Protein AF-0000000070183082 (afdb_homodimer)

Secondary structure (DSSP, 8-state):
------B-TTS-B--TTTT-----EEEEEEEEEE--TTHHHHHHHHHHHTT--EEEEEEEE-SSTTEEEEEEEEEE-HHHHHHHHHHHHTSTTEEEEEEPPTT-EEEEEEEEEEETT-HHHHHHHHHHTT-EEEEE-SSEEEEEEEE-HHHHHHHHHHHTTS-EEEEEE---EEE-STT--TT--------/------B-TTS-B--TTTT-----EEEEEEEEEE--TTHHHHHHHHHHHTT--EEEEEEEE-SSTTEEEEEEEEEE-HHHHHHHHHHHHTSTTEEEEEEPPTT-EEEEEEEEEEETT-HHHHHHHHHHTT-EEEEE-SSEEEEEEEE-HHHHHHHHHHHTTS-EEEEEE---EEE-STT--TT--------

Sequence (382 aa):
MRPEGRRNSQGIRVDPEAEATHEPRMAVLSALVKHEPGVLSEVSSLFSRRQFNIESLTVGATTDDGTARMTIVIEEPEPGVQQAKKQLRKLIPVIEVEELESAAMRRELALIKVAGDKPDDVQAVAEMYGGDAVDASTNAVTVEITGSKQKIDAAIEAFEQFDVLEIVRTGAAALERGSKTMGATTMESDNMRPEGRRNSQGIRVDPEAEATHEPRMAVLSALVKHEPGVLSEVSSLFSRRQFNIESLTVGATTDDGTARMTIVIEEPEPGVQQAKKQLRKLIPVIEVEELESAAMRRELALIKVAGDKPDDVQAVAEMYGGDAVDASTNAVTVEITGSKQKIDAAIEAFEQFDVLEIVRTGAAALERGSKTMGATTMESDN

Foldseek 3Di:
DPPPQDQPPVRHRPNVVVPVVQFWDKWKKKWKFFPDPCVVVVLVVLCVVVVWAWPFKAWDDDPDNGIIMMITITIGGPVSVVVSLVSLVPDPGTDAMDIADPPWAKKKKKKWKFFQPPVVVLQVLQVVLPKGFDDDDNTITIIMHMGDPVSVVVSVVVCVVTHTDDMDMRGIDIDHPDPDHTPPPPPPPPD/DPPPQDQPPVRHRPNVVVPVVQFWDKWKKKWKFFPDPCVVVVLVVLCVVVVWAWPFKAWDDDPDNGIIMMITITIGGPVSVVVSLVSLVPDPGTDAMDIADPPWAKKKKKKWKFFQPPVVVLQVLQVVLPKGFDDDDNTITIIMHMGDPVSVVVSVVVCVVTHTDDMDMRGIDIDHPDPDDTPPPPPPPPD

InterPro domains:
  IPR002912 ACT domain [PS51671] (28-102)
  IPR004789 Acetolactate synthase, small subunit [PTHR30239] (20-181)
  IPR004789 Acetolactate synthase, small subunit [TIGR00119] (27-178)
  IPR019455 Acetolactate synthase, small subunit, C-terminal [PF10369] (107-178)
  IPR027271 Acetolactate synthase/Transcription factor NikR, C-terminal [G3DSA:3.30.70.1150] (106-183)
  IPR039557 AHAS, ACT domain [cd04878] (28-98)
  IPR045865 ACT-like domain [SSF55021] (28-99)
  IPR045865 ACT-like domain [SSF55021] (103-182)
  IPR054480 Acetolactate synthase small subunit-like, ACT domain [PF22629] (29-96)

Organism: NCBI:txid2841257

pLDDT: mean 87.96, std 19.31, range [24.77, 98.69]

Nearest PDB structures (foldseek):
  2f1f-assembly1_A  TM=9.459E-01  e=3.641E-14  Escherichia coli
  2pc6-assembly2_D  TM=9.158E-01  e=8.929E-15  Nitrosomonas europaea ATCC 19718
  6wo1-assembly1_B  TM=9.490E-01  e=6.389E-14  Saccharomyces cerevisiae
  6u9h-assembly1_F  TM=9.265E-01  e=1.575E-12  Arabidopsis thaliana
  6u9h-assembly1_G  TM=9.374E-01  e=5.129E-12  Arabidopsis thaliana

Solvent-accessible surface area (backbone atoms only — not comparable to full-atom values): 20442 Å² total; per-residue (Å²): 133,77,84,77,66,56,46,46,99,87,63,49,66,46,52,69,73,76,66,53,68,59,64,65,39,81,43,45,37,40,32,37,25,48,55,51,92,42,44,68,22,54,55,37,38,52,35,39,77,69,63,53,47,69,75,28,49,11,41,19,66,42,94,48,82,63,29,24,32,32,28,36,32,31,51,33,23,64,72,52,50,54,47,51,53,56,57,48,62,68,38,84,54,40,76,44,75,43,71,50,58,93,78,32,44,55,37,29,40,34,42,41,30,28,53,23,88,46,56,68,60,52,42,54,55,29,48,75,55,69,23,40,71,78,42,76,40,84,55,8,34,29,30,40,37,56,34,40,71,67,55,49,53,51,47,54,59,61,45,55,84,44,58,68,72,45,58,34,26,11,26,41,29,62,47,50,58,52,68,60,50,87,82,64,65,76,73,72,66,87,114,134,76,84,76,66,55,46,46,99,84,65,49,66,44,52,68,71,75,66,53,66,60,65,64,38,81,44,44,36,40,30,38,26,48,56,51,91,44,44,69,21,54,56,37,37,51,35,40,77,68,63,52,47,71,76,28,49,11,40,19,66,43,96,48,82,62,30,24,30,31,27,37,31,30,51,33,22,64,71,49,49,53,48,53,52,53,57,49,62,69,38,84,57,40,75,44,75,44,72,51,57,92,79,31,44,53,36,29,42,34,42,41,29,28,54,24,87,46,56,68,62,52,43,53,56,30,47,75,56,69,23,42,70,78,44,75,40,84,56,10,33,28,31,40,38,56,34,38,72,66,55,48,53,51,48,54,58,62,44,54,83,45,58,67,73,48,58,34,24,10,26,41,27,61,46,51,58,53,68,58,52,86,83,63,66,77,72,72,66,88,112

Structure (mmCIF, N/CA/C/O backbone):
data_AF-0000000070183082-model_v1
#
loop_
_entity.id
_entity.type
_entity.pdbx_description
1 polymer 'Acetolactate synthase small subunit'
#
loop_
_atom_site.group_PDB
_atom_site.id
_atom_site.type_symbol
_atom_site.label_atom_id
_atom_site.label_alt_id
_atom_site.label_comp_id
_atom_site.label_asym_id
_atom_site.label_entity_id
_atom_site.label_seq_id
_atom_site.pdbx_PDB_ins_code
_atom_site.Cartn_x
_atom_site.Cartn_y
_atom_site.Cartn_z
_atom_site.occupancy
_atom_site.B_iso_or_equiv
_atom_site.auth_seq_id
_atom_site.auth_comp_id
_atom_site.auth_asym_id
_atom_site.auth_atom_id
_atom_site.pdbx_PDB_model_num
ATOM 1 N N . MET A 1 1 ? -17.156 55.906 -4.137 1 32.03 1 MET A N 1
ATOM 2 C CA . MET A 1 1 ? -17.234 55.094 -5.344 1 32.03 1 MET A CA 1
ATOM 3 C C . MET A 1 1 ? -17.391 53.625 -4.992 1 32.03 1 MET A C 1
ATOM 5 O O . MET A 1 1 ? -16.578 53.062 -4.258 1 32.03 1 MET A O 1
ATOM 9 N N . ARG A 1 2 ? -18.547 53 -4.957 1 39.28 2 ARG A N 1
ATOM 10 C CA . ARG A 1 2 ? -18.938 51.656 -4.574 1 39.28 2 ARG A CA 1
ATOM 11 C C . ARG A 1 2 ? -18.219 50.594 -5.43 1 39.28 2 ARG A C 1
ATOM 13 O O . ARG A 1 2 ? -18.062 50.781 -6.637 1 39.28 2 ARG A O 1
ATOM 20 N N . PRO A 1 3 ? -17.344 49.75 -4.844 1 43.72 3 PRO A N 1
ATOM 21 C CA . PRO A 1 3 ? -16.609 48.812 -5.691 1 43.72 3 PRO A CA 1
ATOM 22 C C . PRO A 1 3 ? -17.484 48.156 -6.746 1 43.72 3 PRO A C 1
ATOM 24 O O . PRO A 1 3 ? -18.656 47.844 -6.48 1 43.72 3 PRO A O 1
ATOM 27 N N . GLU A 1 4 ? -17.484 48.438 -8.047 1 42.12 4 GLU A N 1
ATOM 28 C CA . GLU A 1 4 ? -18.203 47.969 -9.219 1 42.12 4 GLU A CA 1
ATOM 29 C C . GLU A 1 4 ? -18.172 46.438 -9.305 1 42.12 4 GLU A C 1
ATOM 31 O O . GLU A 1 4 ? -17.094 45.844 -9.469 1 42.12 4 GLU A O 1
ATOM 36 N N . GLY A 1 5 ? -18.797 45.688 -8.461 1 44.12 5 GLY A N 1
ATOM 37 C CA . GLY A 1 5 ? -18.953 44.25 -8.664 1 44.12 5 GLY A CA 1
ATOM 38 C C . GLY A 1 5 ? -19.328 43.906 -10.094 1 44.12 5 GLY A C 1
ATOM 39 O O . GLY A 1 5 ? -20.094 44.625 -10.742 1 44.12 5 GLY A O 1
ATOM 40 N N . ARG A 1 6 ? -18.406 43.281 -10.859 1 50.03 6 ARG A N 1
ATOM 41 C CA . ARG A 1 6 ? -18.609 42.906 -12.258 1 50.03 6 ARG A CA 1
ATOM 42 C C . ARG A 1 6 ? -19.906 42.125 -12.438 1 50.03 6 ARG A C 1
ATOM 44 O O . ARG A 1 6 ? -20.188 41.219 -11.656 1 50.03 6 ARG A O 1
ATOM 51 N N . ARG A 1 7 ? -20.969 42.625 -12.883 1 49.56 7 ARG A N 1
ATOM 52 C CA . ARG A 1 7 ? -22.234 42 -13.25 1 49.56 7 ARG A CA 1
ATOM 53 C C . ARG A 1 7 ? -22.125 41.281 -14.586 1 49.56 7 ARG A C 1
ATOM 55 O O . ARG A 1 7 ? -21.391 41.719 -15.469 1 49.56 7 ARG A O 1
ATOM 62 N N . ASN A 1 8 ? -22.422 39.938 -14.719 1 49.84 8 ASN A N 1
ATOM 63 C CA . ASN A 1 8 ? -22.469 39.281 -16.016 1 49.84 8 ASN A CA 1
ATOM 64 C C . ASN A 1 8 ? -23.484 39.906 -16.953 1 49.84 8 ASN A C 1
ATOM 66 O O . ASN A 1 8 ? -24.141 40.906 -16.578 1 49.84 8 ASN A O 1
ATOM 70 N N . SER A 1 9 ? -23.562 39.438 -18.188 1 58.69 9 SER A N 1
ATOM 71 C CA . SER A 1 9 ? -24.406 40 -19.234 1 58.69 9 SER A CA 1
ATOM 72 C C . SER A 1 9 ? -25.844 40.125 -18.781 1 58.69 9 SER A C 1
ATOM 74 O O . SER A 1 9 ? -26.609 40.938 -19.328 1 58.69 9 SER A O 1
ATOM 76 N N . GLN A 1 10 ? -26.297 39.25 -17.844 1 55.03 10 GLN A N 1
ATOM 77 C CA . GLN A 1 10 ? -27.688 39.25 -17.406 1 55.03 10 GLN A CA 1
ATOM 78 C C . GLN A 1 10 ? -27.859 40.094 -16.141 1 55.03 10 GLN A C 1
ATOM 80 O O . GLN A 1 10 ? -28.938 40.156 -15.562 1 55.03 10 GLN A O 1
ATOM 85 N N . GLY A 1 11 ? -26.859 40.969 -15.664 1 52.72 11 GLY A N 1
ATOM 86 C CA . GLY A 1 11 ? -26.953 41.906 -14.555 1 52.72 11 GLY A CA 1
ATOM 87 C C . GLY A 1 11 ? -26.641 41.281 -13.211 1 52.72 11 GLY A C 1
ATOM 88 O O . GLY A 1 11 ? -26.906 41.875 -12.164 1 52.72 11 GLY A O 1
ATOM 89 N N . ILE A 1 12 ? -26.641 39.969 -13.18 1 51.91 12 ILE A N 1
ATOM 90 C CA . ILE A 1 12 ? -26.359 39.312 -11.914 1 51.91 12 ILE A CA 1
ATOM 91 C C . ILE A 1 12 ? -24.906 39.562 -11.516 1 51.91 12 ILE A C 1
ATOM 93 O O . ILE A 1 12 ? -24.016 39.562 -12.367 1 51.91 12 ILE A O 1
ATOM 97 N N . ARG A 1 13 ? -24.641 40.094 -10.352 1 49.59 13 ARG A N 1
ATOM 98 C CA . ARG A 1 13 ? -23.312 40.281 -9.781 1 49.59 13 ARG A CA 1
ATOM 99 C C . ARG A 1 13 ? -22.516 38.969 -9.859 1 49.59 13 ARG A C 1
ATOM 101 O O . ARG A 1 13 ? -22.969 37.938 -9.406 1 49.59 13 ARG A O 1
ATOM 108 N N . VAL A 1 14 ? -21.766 38.656 -10.922 1 43.88 14 VAL A N 1
ATOM 109 C CA . VAL A 1 14 ? -20.844 37.531 -10.891 1 43.88 14 VAL A CA 1
ATOM 110 C C . VAL A 1 14 ? -19.719 37.781 -9.906 1 43.88 14 VAL A C 1
ATOM 112 O O . VAL A 1 14 ? -18.984 38.781 -10.047 1 43.88 14 VAL A O 1
ATOM 115 N N . ASP A 1 15 ? -20.031 37.625 -8.734 1 41.88 15 ASP A N 1
ATOM 116 C CA . ASP A 1 15 ? -18.906 37.688 -7.805 1 41.88 15 ASP A CA 1
ATOM 117 C C . ASP A 1 15 ? -17.688 36.938 -8.344 1 41.88 15 ASP A C 1
ATOM 119 O O . ASP A 1 15 ? -17.766 35.719 -8.594 1 41.88 15 ASP A O 1
ATOM 123 N N . PRO A 1 16 ? -16.766 37.531 -8.945 1 44.22 16 PRO A N 1
ATOM 124 C CA . PRO A 1 16 ? -15.578 36.812 -9.406 1 44.22 16 PRO A CA 1
ATOM 125 C C . PRO A 1 16 ? -15.078 35.781 -8.398 1 44.22 16 PRO A C 1
ATOM 127 O O . PRO A 1 16 ? -14.383 34.844 -8.766 1 44.22 16 PRO A O 1
ATOM 130 N N . GLU A 1 17 ? -15.211 36.125 -7.152 1 44.81 17 GLU A N 1
ATOM 131 C CA . GLU A 1 17 ? -14.703 35.188 -6.145 1 44.81 17 GLU A CA 1
ATOM 132 C C . GLU A 1 17 ? -15.516 33.906 -6.137 1 44.81 17 GLU A C 1
ATOM 134 O O . GLU A 1 17 ? -15.07 32.875 -5.59 1 44.81 17 GLU A O 1
ATOM 139 N N . ALA A 1 18 ? -16.812 33.938 -6.305 1 45.22 18 ALA A N 1
ATOM 140 C CA . ALA A 1 18 ? -17.688 32.781 -6.312 1 45.22 18 ALA A CA 1
ATOM 141 C C . ALA A 1 18 ? -17.266 31.781 -7.383 1 45.22 18 ALA A C 1
ATOM 143 O O . ALA A 1 18 ? -17.453 30.578 -7.227 1 45.22 18 ALA A O 1
ATOM 144 N N . GLU A 1 19 ? -16.969 32.25 -8.586 1 44.53 19 GLU A N 1
ATOM 145 C CA . GLU A 1 19 ? -16.453 31.359 -9.609 1 44.53 19 GLU A CA 1
ATOM 146 C C . GLU A 1 19 ? -15.031 30.906 -9.273 1 44.53 19 GLU A C 1
ATOM 148 O O . GLU A 1 19 ? -14.258 30.547 -10.164 1 44.53 19 GLU A O 1
ATOM 153 N N . ALA A 1 20 ? -14.312 31.453 -8.32 1 44.91 20 ALA A N 1
ATOM 154 C CA . ALA A 1 20 ? -13 30.922 -7.961 1 44.91 20 ALA A CA 1
ATOM 155 C C . ALA A 1 20 ? -12.992 29.406 -7.984 1 44.91 20 ALA A C 1
ATOM 157 O O . ALA A 1 20 ? -13.539 28.766 -7.082 1 44.91 20 ALA A O 1
ATOM 158 N N . THR A 1 21 ? -13.359 28.75 -9.023 1 59.62 21 THR A N 1
ATOM 159 C CA . THR A 1 21 ? -13.227 27.328 -9.328 1 59.62 21 THR A CA 1
ATOM 160 C C . THR A 1 21 ? -12.07 26.703 -8.555 1 59.62 21 THR A C 1
ATOM 162 O O . THR A 1 21 ? -10.914 27.094 -8.75 1 59.62 21 THR A O 1
ATOM 165 N N . HIS A 1 22 ? -12.32 26.578 -7.277 1 78.19 22 HIS A N 1
ATOM 166 C CA . HIS A 1 22 ? -11.219 26.031 -6.488 1 78.19 22 HIS A CA 1
ATOM 167 C C . HIS A 1 22 ? -10.523 24.891 -7.219 1 78.19 22 HIS A C 1
ATOM 169 O O . HIS A 1 22 ? -11.156 23.891 -7.555 1 78.19 22 HIS A O 1
ATOM 175 N N . GLU A 1 23 ? -9.453 25.25 -7.855 1 91.06 23 GLU A N 1
ATOM 176 C CA . GLU A 1 23 ? -8.609 24.281 -8.555 1 91.06 23 GLU A CA 1
ATOM 177 C C . GLU A 1 23 ? -8.328 23.062 -7.68 1 91.06 23 GLU A C 1
ATOM 179 O O . GLU A 1 23 ? -8.086 23.203 -6.477 1 91.06 23 GLU A O 1
ATOM 184 N N . PRO A 1 24 ? -8.617 21.906 -8.188 1 95.06 24 PRO A N 1
ATOM 185 C CA . PRO A 1 24 ? -8.32 20.703 -7.422 1 95.06 24 PRO A CA 1
ATOM 186 C C . PRO A 1 24 ? -6.871 20.641 -6.945 1 95.06 24 PRO A C 1
ATOM 188 O O . PRO A 1 24 ? -5.977 21.172 -7.609 1 95.06 24 PRO A O 1
ATOM 191 N N . ARG A 1 25 ? -6.691 20.109 -5.789 1 96.12 25 ARG A N 1
ATOM 192 C CA . ARG A 1 25 ? -5.367 19.828 -5.25 1 96.12 25 ARG A CA 1
ATOM 193 C C . ARG A 1 25 ? -5.297 18.422 -4.66 1 96.12 25 ARG A C 1
ATOM 195 O O . ARG A 1 25 ? -6.316 17.859 -4.27 1 96.12 25 ARG A O 1
ATOM 202 N N . MET A 1 26 ? -4.109 17.984 -4.562 1 96.38 26 MET A N 1
ATOM 203 C CA . MET A 1 26 ? -3.883 16.703 -3.898 1 96.38 26 MET A CA 1
ATOM 204 C C . MET A 1 26 ? -3.859 16.875 -2.383 1 96.38 26 MET A C 1
ATOM 206 O O . MET A 1 26 ? -3.137 17.719 -1.86 1 96.38 26 MET A O 1
ATOM 210 N N . ALA A 1 27 ? -4.711 16.156 -1.732 1 98.12 27 ALA A N 1
ATOM 211 C CA . ALA A 1 27 ? -4.742 16.156 -0.272 1 98.12 27 ALA A CA 1
ATOM 212 C C . ALA A 1 27 ? -4.512 14.758 0.29 1 98.12 27 ALA A C 1
ATOM 214 O O . ALA A 1 27 ? -4.992 13.773 -0.274 1 98.12 27 ALA A O 1
ATOM 215 N N . VAL A 1 28 ? -3.75 14.68 1.34 1 98.5 28 VAL A N 1
ATOM 216 C CA . VAL A 1 28 ? -3.492 13.414 2.025 1 98.5 28 VAL A CA 1
ATOM 217 C C . VAL A 1 28 ? -4.215 13.398 3.369 1 98.5 28 VAL A C 1
ATOM 219 O O . VAL A 1 28 ? -3.908 14.195 4.258 1 98.5 28 VAL A O 1
ATOM 222 N N . LEU A 1 29 ? -5.18 12.516 3.475 1 98.69 29 LEU A N 1
ATOM 223 C CA . LEU A 1 29 ? -5.891 12.312 4.73 1 98.69 29 LEU A CA 1
ATOM 224 C C . LEU A 1 29 ? -5.387 11.062 5.445 1 98.69 29 LEU A C 1
ATOM 226 O O . LEU A 1 29 ? -5.289 9.992 4.84 1 98.69 29 LEU A O 1
ATOM 230 N N . SER A 1 30 ? -4.984 11.211 6.676 1 98.5 30 SER A N 1
ATOM 231 C CA . SER A 1 30 ? -4.637 10.102 7.562 1 98.5 30 SER A CA 1
ATOM 232 C C . SER A 1 30 ? -5.758 9.82 8.555 1 98.5 30 SER A C 1
ATOM 234 O O . SER A 1 30 ? -6.164 10.703 9.312 1 98.5 30 SER A O 1
ATOM 236 N N . ALA A 1 31 ? -6.203 8.609 8.562 1 98.5 31 ALA A N 1
ATOM 237 C CA . ALA A 1 31 ? -7.312 8.258 9.445 1 98.5 31 ALA A CA 1
ATOM 238 C C . ALA A 1 31 ? -6.965 7.043 10.305 1 98.5 31 ALA A C 1
ATOM 240 O O . ALA A 1 31 ? -6.496 6.023 9.797 1 98.5 31 ALA A O 1
ATOM 241 N N . LEU A 1 32 ? -7.102 7.211 11.578 1 98.12 32 LEU A N 1
ATOM 242 C CA . LEU A 1 32 ? -7.094 6.082 12.508 1 98.12 32 LEU A CA 1
ATOM 243 C C . LEU A 1 32 ? -8.484 5.477 12.633 1 98.12 32 LEU A C 1
ATOM 245 O O . LEU A 1 32 ? -9.445 6.18 12.945 1 98.12 32 LEU A O 1
ATOM 249 N N . VAL A 1 33 ? -8.555 4.18 12.375 1 98.19 33 VAL A N 1
ATOM 250 C CA . VAL A 1 33 ? -9.859 3.535 12.344 1 98.19 33 VAL A CA 1
ATOM 251 C C . VAL A 1 33 ? -9.828 2.258 13.18 1 98.19 33 VAL A C 1
ATOM 253 O O . VAL A 1 33 ? -8.758 1.746 13.5 1 98.19 33 VAL A O 1
ATOM 256 N N . LYS A 1 34 ? -10.969 1.78 13.586 1 97.69 34 LYS A N 1
ATOM 257 C CA . LYS A 1 34 ? -11.047 0.449 14.18 1 97.69 34 LYS A CA 1
ATOM 258 C C . LYS A 1 34 ? -10.609 -0.623 13.188 1 97.69 34 LYS A C 1
ATOM 260 O O . LYS A 1 34 ? -10.945 -0.55 12 1 97.69 34 LYS A O 1
ATOM 265 N N . HIS A 1 35 ? -9.836 -1.595 13.727 1 94.69 35 HIS A N 1
ATOM 266 C CA . HIS A 1 35 ? -9.367 -2.684 12.875 1 94.69 35 HIS A CA 1
ATOM 267 C C . HIS A 1 35 ? -10.352 -3.844 12.867 1 94.69 35 HIS A C 1
ATOM 269 O O . HIS A 1 35 ? -10.102 -4.879 13.492 1 94.69 35 HIS A O 1
ATOM 275 N N . GLU A 1 36 ? -11.398 -3.701 12.109 1 93.19 36 GLU A N 1
ATOM 276 C CA . GLU A 1 36 ? -12.492 -4.66 12.055 1 93.19 36 GLU A CA 1
ATOM 277 C C . GLU A 1 36 ? -12.938 -4.902 10.609 1 93.19 36 GLU A C 1
ATOM 279 O O . GLU A 1 36 ? -12.766 -4.039 9.75 1 93.19 36 GLU A O 1
ATOM 284 N N . PRO A 1 37 ? -13.508 -6.125 10.445 1 90.69 37 PRO A N 1
ATOM 285 C CA . PRO A 1 37 ? -14.031 -6.402 9.109 1 90.69 37 PRO A CA 1
ATOM 286 C C . PRO A 1 37 ? -15.055 -5.363 8.648 1 90.69 37 PRO A C 1
ATOM 288 O O . PRO A 1 37 ? -15.867 -4.902 9.445 1 90.69 37 PRO A O 1
ATOM 291 N N . GLY A 1 38 ? -14.922 -4.934 7.473 1 94.38 38 GLY A N 1
ATOM 292 C CA . GLY A 1 38 ? -15.938 -4.074 6.887 1 94.38 38 GLY A CA 1
ATOM 293 C C . GLY A 1 38 ? -15.57 -2.604 6.926 1 94.38 38 GLY A C 1
ATOM 294 O O . GLY A 1 38 ? -16.172 -1.787 6.23 1 94.38 38 GLY A O 1
ATOM 295 N N . VAL A 1 39 ? -14.578 -2.242 7.691 1 96.81 39 VAL A N 1
ATOM 296 C CA . VAL A 1 39 ? -14.242 -0.834 7.867 1 96.81 39 VAL A CA 1
ATOM 297 C C . VAL A 1 39 ? -13.719 -0.261 6.551 1 96.81 39 VAL A C 1
ATOM 299 O O . VAL A 1 39 ? -14.086 0.85 6.16 1 96.81 39 VAL A O 1
ATOM 302 N N . LEU A 1 40 ? -12.891 -0.995 5.863 1 96.5 40 LEU A N 1
ATOM 303 C CA . LEU A 1 40 ? -12.43 -0.541 4.555 1 96.5 40 LEU A CA 1
ATOM 304 C C . LEU A 1 40 ? -13.609 -0.275 3.627 1 96.5 40 LEU A C 1
ATOM 306 O O . LEU A 1 40 ? -13.641 0.742 2.93 1 96.5 40 LEU A O 1
ATOM 310 N N . SER A 1 41 ? -14.539 -1.124 3.627 1 96.75 41 SER A N 1
ATOM 311 C CA . SER A 1 41 ? -15.727 -0.971 2.791 1 96.75 41 SER A CA 1
ATOM 312 C C . SER A 1 41 ? -16.516 0.276 3.174 1 96.75 41 SER A C 1
ATOM 314 O O . SER A 1 41 ? -16.984 1.012 2.303 1 96.75 41 SER A O 1
ATOM 316 N N . GLU A 1 42 ? -16.625 0.458 4.414 1 97.56 42 GLU A N 1
ATOM 317 C CA . GLU A 1 42 ? -17.375 1.618 4.891 1 97.56 42 GLU A CA 1
ATOM 318 C C . GLU A 1 42 ? -16.703 2.92 4.457 1 97.56 42 GLU A C 1
ATOM 320 O O . GLU A 1 42 ? -17.375 3.824 3.947 1 97.56 42 GLU A O 1
ATOM 325 N N . VAL A 1 43 ? -15.43 3.002 4.566 1 97.88 43 VAL A N 1
ATOM 326 C CA . VAL A 1 43 ? -14.688 4.211 4.219 1 97.88 43 VAL A CA 1
ATOM 327 C C . VAL A 1 43 ? -14.695 4.41 2.705 1 97.88 43 VAL A C 1
ATOM 329 O O . VAL A 1 43 ? -15 5.5 2.217 1 97.88 43 VAL A O 1
ATOM 332 N N . SER A 1 44 ? -14.43 3.354 1.949 1 96.94 44 SER A N 1
ATOM 333 C CA . SER A 1 44 ? -14.383 3.469 0.495 1 96.94 44 SER A CA 1
ATOM 334 C C . SER A 1 44 ? -15.766 3.805 -0.071 1 96.94 44 SER A C 1
ATOM 336 O O . SER A 1 44 ? -15.867 4.523 -1.067 1 96.94 44 SER A O 1
ATOM 338 N N . SER A 1 45 ? -16.781 3.279 0.539 1 97.25 45 SER A N 1
ATOM 339 C CA . SER A 1 45 ? -18.141 3.555 0.099 1 97.25 45 SER A CA 1
ATOM 340 C C . SER A 1 45 ? -18.484 5.027 0.274 1 97.25 45 SER A C 1
ATOM 342 O O . SER A 1 45 ? -19.172 5.617 -0.575 1 97.25 45 SER A O 1
ATOM 344 N N . LEU A 1 46 ? -18.062 5.566 1.38 1 98 46 LEU A N 1
ATOM 345 C CA . LEU A 1 46 ? -18.281 6.988 1.608 1 98 46 LEU A CA 1
ATOM 346 C C . LEU A 1 46 ? -17.719 7.816 0.462 1 98 46 LEU A C 1
ATOM 348 O O . LEU A 1 46 ? -18.406 8.68 -0.086 1 98 46 LEU A O 1
ATOM 352 N N . PHE A 1 47 ? -16.516 7.531 0.031 1 97.06 47 PHE A N 1
ATOM 353 C CA . PHE A 1 47 ? -15.828 8.305 -1 1 97.06 47 PHE A CA 1
ATOM 354 C C . PHE A 1 47 ? -16.469 8.086 -2.361 1 97.06 47 PHE A C 1
ATOM 356 O O . PHE A 1 47 ? -16.562 9.016 -3.168 1 97.06 47 PHE A O 1
ATOM 363 N N . SER A 1 48 ? -16.891 6.871 -2.555 1 96.06 48 SER A N 1
ATOM 364 C CA . SER A 1 48 ? -17.562 6.578 -3.814 1 96.06 48 SER A CA 1
ATOM 365 C C . SER A 1 48 ? -18.922 7.273 -3.893 1 96.06 48 SER A C 1
ATOM 367 O O . SER A 1 48 ? -19.25 7.898 -4.906 1 96.06 48 SER A O 1
ATOM 369 N N . ARG A 1 49 ? -19.719 7.23 -2.861 1 95.56 49 ARG A N 1
ATOM 370 C CA . ARG A 1 49 ? -21.062 7.816 -2.816 1 95.56 49 ARG A CA 1
ATOM 371 C C . ARG A 1 49 ? -21 9.328 -2.992 1 95.56 49 ARG A C 1
ATOM 373 O O . ARG A 1 49 ? -21.844 9.914 -3.68 1 95.56 49 ARG A O 1
ATOM 380 N N . ARG A 1 50 ? -19.969 9.938 -2.451 1 95.12 50 ARG A N 1
ATOM 381 C CA . ARG A 1 50 ? -19.844 11.391 -2.488 1 95.12 50 ARG A CA 1
ATOM 382 C C . ARG A 1 50 ? -19.016 11.844 -3.678 1 95.12 50 ARG A C 1
ATOM 384 O O . ARG A 1 50 ? -18.797 13.039 -3.869 1 95.12 50 ARG A O 1
ATOM 391 N N . GLN A 1 51 ? -18.516 10.891 -4.422 1 95.06 51 GLN A N 1
ATOM 392 C CA . GLN A 1 51 ? -17.781 11.117 -5.656 1 95.06 51 GLN A CA 1
ATOM 393 C C . GLN A 1 51 ? -16.5 11.906 -5.398 1 95.06 51 GLN A C 1
ATOM 395 O O . GLN A 1 51 ? -16.172 12.828 -6.145 1 95.06 51 GLN A O 1
ATOM 400 N N . PHE A 1 52 ? -15.883 11.656 -4.188 1 95.56 52 PHE A N 1
ATOM 401 C CA . PHE A 1 52 ? -14.531 12.164 -3.988 1 95.56 52 PHE A CA 1
ATOM 402 C C . PHE A 1 52 ? -13.531 11.406 -4.852 1 95.56 52 PHE A C 1
ATOM 404 O O . PHE A 1 52 ? -13.586 10.18 -4.945 1 95.56 52 PHE A O 1
ATOM 411 N N . ASN A 1 53 ? -12.664 12.078 -5.441 1 93.06 53 ASN A N 1
ATOM 412 C CA . ASN A 1 53 ? -11.695 11.445 -6.328 1 93.06 53 ASN A CA 1
ATOM 413 C C . ASN A 1 53 ? -10.516 10.875 -5.547 1 93.06 53 ASN A C 1
ATOM 415 O O . ASN A 1 53 ? -9.594 11.602 -5.176 1 93.06 53 ASN A O 1
ATOM 419 N N . ILE A 1 54 ? -10.516 9.602 -5.398 1 94.62 54 ILE A N 1
ATOM 420 C CA . ILE A 1 54 ? -9.438 8.93 -4.684 1 94.62 54 ILE A CA 1
ATOM 421 C C . ILE A 1 54 ? -8.281 8.648 -5.641 1 94.62 54 ILE A C 1
ATOM 423 O O . ILE A 1 54 ? -8.484 8.055 -6.703 1 94.62 54 ILE A O 1
ATOM 427 N N . GLU A 1 55 ? -7.176 9.102 -5.309 1 92 55 GLU A N 1
ATOM 428 C CA . GLU A 1 55 ? -5.961 8.758 -6.039 1 92 55 GLU A CA 1
ATOM 429 C C . GLU A 1 55 ? -5.348 7.461 -5.512 1 92 55 GLU A C 1
ATOM 431 O O . GLU A 1 55 ? -4.816 6.66 -6.285 1 92 55 GLU A O 1
ATOM 436 N N . SER A 1 56 ? -5.395 7.301 -4.207 1 94.38 56 SER A N 1
ATOM 437 C CA . SER A 1 56 ? -4.883 6.094 -3.57 1 94.38 56 SER A CA 1
ATOM 438 C C . SER A 1 56 ? -5.445 5.926 -2.162 1 94.38 56 SER A C 1
ATOM 440 O O . SER A 1 56 ? -5.824 6.91 -1.521 1 94.38 56 SER A O 1
ATOM 442 N N . LEU A 1 57 ? -5.555 4.695 -1.732 1 96.06 57 LEU A N 1
ATOM 443 C CA . LEU A 1 57 ? -5.988 4.367 -0.378 1 96.06 57 LEU A CA 1
ATOM 444 C C . LEU A 1 57 ? -5.266 3.127 0.137 1 96.06 57 LEU A C 1
ATOM 446 O O . LEU A 1 57 ? -5.262 2.086 -0.526 1 96.06 57 LEU A O 1
ATOM 450 N N . THR A 1 58 ? -4.59 3.273 1.203 1 97.25 58 THR A N 1
ATOM 451 C CA . THR A 1 58 ? -3.932 2.158 1.875 1 97.25 58 THR A CA 1
ATOM 452 C C . THR A 1 58 ? -4.43 2.025 3.312 1 97.25 58 THR A C 1
ATOM 454 O O . THR A 1 58 ? -4.875 3.004 3.914 1 97.25 58 THR A O 1
ATOM 457 N N . VAL A 1 59 ? -4.363 0.865 3.826 1 96.75 59 VAL A N 1
ATOM 458 C CA . VAL A 1 59 ? -4.746 0.581 5.207 1 96.75 59 VAL A CA 1
ATOM 459 C C . VAL A 1 59 ? -3.807 -0.469 5.797 1 96.75 59 VAL A C 1
ATOM 461 O O . VAL A 1 59 ? -3.477 -1.457 5.133 1 96.75 59 VAL A O 1
ATOM 464 N N . GLY A 1 60 ? -3.32 -0.219 6.914 1 95.56 60 GLY A N 1
ATOM 465 C CA . GLY A 1 60 ? -2.438 -1.157 7.59 1 95.56 60 GLY A CA 1
ATOM 466 C C . GLY A 1 60 ? -2.588 -1.136 9.102 1 95.56 60 GLY A C 1
ATOM 467 O O . GLY A 1 60 ? -3.01 -0.129 9.672 1 95.56 60 GLY A O 1
ATOM 468 N N . ALA A 1 61 ? -2.145 -2.197 9.688 1 94.06 61 ALA A N 1
ATOM 469 C CA . ALA A 1 61 ? -2.217 -2.334 11.141 1 94.06 61 ALA A CA 1
ATOM 470 C C . ALA A 1 61 ? -1.289 -1.341 11.828 1 94.06 61 ALA A C 1
ATOM 472 O O . ALA A 1 61 ? -0.29 -0.908 11.25 1 94.06 61 ALA A O 1
ATOM 473 N N . THR A 1 62 ? -1.66 -0.948 13.023 1 93.5 62 THR A N 1
ATOM 474 C CA . THR A 1 62 ? -0.796 -0.154 13.891 1 93.5 62 THR A CA 1
ATOM 475 C C . THR A 1 62 ? -0.202 -1.018 15 1 93.5 62 THR A C 1
ATOM 477 O O . THR A 1 62 ? -0.224 -2.246 14.914 1 93.5 62 THR A O 1
ATOM 480 N N . THR A 1 63 ? 0.413 -0.383 15.984 1 89.31 63 THR A N 1
ATOM 481 C CA . THR A 1 63 ? 0.942 -1.121 17.125 1 89.31 63 THR A CA 1
ATOM 482 C C . THR A 1 63 ? -0.187 -1.581 18.047 1 89.31 63 THR A C 1
ATOM 484 O O . THR A 1 63 ? 0.004 -2.475 18.875 1 89.31 63 THR A O 1
ATOM 487 N N . ASP A 1 64 ? -1.303 -0.901 17.906 1 91.12 64 ASP A N 1
ATOM 488 C CA . ASP A 1 64 ? -2.51 -1.284 18.625 1 91.12 64 ASP A CA 1
ATOM 489 C C . ASP A 1 64 ? -3.377 -2.225 17.797 1 91.12 64 ASP A C 1
ATOM 491 O O . ASP A 1 64 ? -3.893 -1.835 16.75 1 91.12 64 ASP A O 1
ATOM 495 N N . ASP A 1 65 ? -3.621 -3.463 18.25 1 89.81 65 ASP A N 1
ATOM 496 C CA . ASP A 1 65 ? -4.328 -4.5 17.5 1 89.81 65 ASP A CA 1
ATOM 497 C C . ASP A 1 65 ? -5.758 -4.074 17.188 1 89.81 65 ASP A C 1
ATOM 499 O O . ASP A 1 65 ? -6.367 -4.574 16.25 1 89.81 65 ASP A O 1
ATOM 503 N N . GLY A 1 66 ? -6.258 -3.195 17.859 1 94.12 66 GLY A N 1
ATOM 504 C CA . GLY A 1 66 ? -7.641 -2.785 17.656 1 94.12 66 GLY A CA 1
ATOM 505 C C . GLY A 1 66 ? -7.785 -1.626 16.688 1 94.12 66 GLY A C 1
ATOM 506 O O . GLY A 1 66 ? -8.898 -1.177 16.406 1 94.12 66 GLY A O 1
ATOM 507 N N . THR A 1 67 ? -6.609 -1.186 16.109 1 96.44 67 THR A N 1
ATOM 508 C CA . THR A 1 67 ? -6.695 -0.015 15.242 1 96.44 67 THR A CA 1
ATOM 509 C C . THR A 1 67 ? -5.871 -0.224 13.977 1 96.44 67 THR A C 1
ATOM 511 O O . THR A 1 67 ? -4.965 -1.058 13.945 1 96.44 67 THR A O 1
ATOM 514 N N . ALA A 1 68 ? -6.305 0.385 12.93 1 96.5 68 ALA A N 1
ATOM 515 C CA . ALA A 1 68 ? -5.594 0.48 11.656 1 96.5 68 ALA A CA 1
ATOM 516 C C . ALA A 1 68 ? -5.457 1.934 11.211 1 96.5 68 ALA A C 1
ATOM 518 O O . ALA A 1 68 ? -6.188 2.807 11.688 1 96.5 68 ALA A O 1
ATOM 519 N N . ARG A 1 69 ? -4.488 2.156 10.469 1 97.5 69 ARG A N 1
ATOM 520 C CA . ARG A 1 69 ? -4.297 3.496 9.922 1 97.5 69 ARG A CA 1
ATOM 521 C C . ARG A 1 69 ? -4.477 3.498 8.406 1 97.5 69 ARG A C 1
ATOM 523 O O . ARG A 1 69 ? -3.957 2.623 7.715 1 97.5 69 ARG A O 1
ATOM 530 N N . MET A 1 70 ? -5.246 4.426 7.926 1 98.31 70 MET A N 1
ATOM 531 C CA . MET A 1 70 ? -5.48 4.582 6.492 1 98.31 70 MET A CA 1
ATOM 532 C C . MET A 1 70 ? -4.809 5.848 5.969 1 98.31 70 MET A C 1
ATOM 534 O O . MET A 1 70 ? -4.828 6.887 6.629 1 98.31 70 MET A O 1
ATOM 538 N N . THR A 1 71 ? -4.109 5.742 4.898 1 98.44 71 THR A N 1
ATOM 539 C CA . THR A 1 71 ? -3.67 6.883 4.102 1 98.44 71 THR A CA 1
ATOM 540 C C . THR A 1 71 ? -4.551 7.051 2.867 1 98.44 71 THR A C 1
ATOM 542 O O . THR A 1 71 ? -4.582 6.18 1.995 1 98.44 71 THR A O 1
ATOM 545 N N . ILE A 1 72 ? -5.262 8.141 2.816 1 98.25 72 ILE A N 1
ATOM 546 C CA . ILE A 1 72 ? -6.191 8.414 1.726 1 98.25 72 ILE A CA 1
ATOM 547 C C . ILE A 1 72 ? -5.734 9.648 0.954 1 98.25 72 ILE A C 1
ATOM 549 O O . ILE A 1 72 ? -5.738 10.758 1.489 1 98.25 72 ILE A O 1
ATOM 553 N N . VAL A 1 73 ? -5.363 9.461 -0.261 1 97.69 73 VAL A N 1
ATOM 554 C CA . VAL A 1 73 ? -4.957 10.562 -1.123 1 97.69 73 VAL A CA 1
ATOM 555 C C . VAL A 1 73 ? -6.098 10.922 -2.074 1 97.69 73 VAL A C 1
ATOM 557 O O . VAL A 1 73 ? -6.562 10.078 -2.842 1 97.69 73 VAL A O 1
ATOM 560 N N . ILE A 1 74 ? -6.516 12.141 -2.047 1 97.31 74 ILE A N 1
ATOM 561 C CA . ILE A 1 74 ? -7.617 12.57 -2.902 1 97.31 74 ILE A CA 1
ATOM 562 C C . ILE A 1 74 ? -7.207 13.812 -3.693 1 97.31 74 ILE A C 1
ATOM 564 O O . ILE A 1 74 ? -6.27 14.516 -3.312 1 97.31 74 ILE A O 1
ATOM 568 N N . GLU A 1 75 ? -7.816 13.961 -4.777 1 96.31 75 GLU A N 1
ATOM 569 C CA . GLU A 1 75 ? -7.707 15.188 -5.566 1 96.31 75 GLU A CA 1
ATOM 570 C C . GLU A 1 75 ? -9.023 15.953 -5.582 1 96.31 75 GLU A C 1
ATOM 572 O O . GLU A 1 75 ? -9.977 15.547 -6.25 1 96.31 75 GLU A O 1
ATOM 577 N N . GLU A 1 76 ? -9.086 17.031 -4.867 1 96.81 76 GLU A N 1
ATOM 578 C CA . GLU A 1 76 ? -10.305 17.797 -4.664 1 96.81 76 GLU A CA 1
ATOM 579 C C . GLU A 1 76 ? -9.992 19.281 -4.449 1 96.81 76 GLU A C 1
ATOM 581 O O . GLU A 1 76 ? -8.914 19.625 -3.951 1 96.81 76 GLU A O 1
ATOM 586 N N . PRO A 1 77 ? -10.969 20.109 -4.852 1 97.19 77 PRO A N 1
ATOM 587 C CA . PRO A 1 77 ? -10.828 21.484 -4.363 1 97.19 77 PRO A CA 1
ATOM 588 C C . PRO A 1 77 ? -10.906 21.578 -2.84 1 97.19 77 PRO A C 1
ATOM 590 O O . PRO A 1 77 ? -11.367 20.641 -2.182 1 97.19 77 PRO A O 1
ATOM 593 N N . GLU A 1 78 ? -10.445 22.672 -2.354 1 96.69 78 GLU A N 1
ATOM 594 C CA . GLU A 1 78 ? -10.336 22.844 -0.909 1 96.69 78 GLU A CA 1
ATOM 595 C C . GLU A 1 78 ? -11.656 22.531 -0.213 1 96.69 78 GLU A C 1
ATOM 597 O O . GLU A 1 78 ? -11.688 21.797 0.778 1 96.69 78 GLU A O 1
ATOM 602 N N . PRO A 1 79 ? -12.82 23.016 -0.664 1 97.12 79 PRO A N 1
ATOM 603 C CA . PRO A 1 79 ? -14.078 22.672 -0.001 1 97.12 79 PRO A CA 1
ATOM 604 C C . PRO A 1 79 ? -14.352 21.156 -0.003 1 97.12 79 PRO A C 1
ATOM 606 O O . PRO A 1 79 ? -14.914 20.641 0.958 1 97.12 79 PRO A O 1
ATOM 609 N N . GLY A 1 80 ? -13.938 20.531 -1.093 1 97.44 80 GLY A N 1
ATOM 610 C CA . GLY A 1 80 ? -14.094 19.094 -1.173 1 97.44 80 GLY A CA 1
ATOM 611 C C . GLY A 1 80 ? -13.242 18.344 -0.16 1 97.44 80 GLY A C 1
ATOM 612 O O . GLY A 1 80 ? -13.695 17.359 0.439 1 97.44 80 GLY A O 1
ATOM 613 N N . VAL A 1 81 ? -12.039 18.797 0.045 1 98.12 81 VAL A N 1
ATOM 614 C CA . VAL A 1 81 ? -11.141 18.203 1.018 1 98.12 81 VAL A CA 1
ATOM 615 C C . VAL A 1 81 ? -11.727 18.328 2.42 1 98.12 81 VAL A C 1
ATOM 617 O O . VAL A 1 81 ? -11.75 17.359 3.184 1 98.12 81 VAL A O 1
ATOM 620 N N . GLN A 1 82 ? -12.211 19.5 2.709 1 98.12 82 GLN A N 1
ATOM 621 C CA . GLN A 1 82 ? -12.805 19.734 4.02 1 98.12 82 GLN A CA 1
ATOM 622 C C . GLN A 1 82 ? -14.039 18.859 4.227 1 98.12 82 GLN A C 1
ATOM 624 O O . GLN A 1 82 ? -14.242 18.312 5.316 1 98.12 82 GLN A O 1
ATOM 629 N N . GLN A 1 83 ? -14.805 18.734 3.178 1 98.38 83 GLN A N 1
ATOM 630 C CA . GLN A 1 83 ? -15.992 17.906 3.256 1 98.38 83 GLN A CA 1
ATOM 631 C C . GLN A 1 83 ? -15.617 16.438 3.473 1 98.38 83 GLN A C 1
ATOM 633 O O . GLN A 1 83 ? -16.266 15.734 4.246 1 98.38 83 GLN A O 1
ATOM 638 N N . ALA A 1 84 ? -14.609 15.945 2.797 1 98.5 84 ALA A N 1
ATOM 639 C CA . ALA A 1 84 ? -14.148 14.57 2.949 1 98.5 84 ALA A CA 1
ATOM 640 C C . ALA A 1 84 ? -13.758 14.273 4.395 1 98.5 84 ALA A C 1
ATOM 642 O O . ALA A 1 84 ? -14.133 13.242 4.949 1 98.5 84 ALA A O 1
ATOM 643 N N . LYS A 1 85 ? -13.031 15.219 5.008 1 98.56 85 LYS A N 1
ATOM 644 C CA . LYS A 1 85 ? -12.625 15.078 6.402 1 98.56 85 LYS A CA 1
ATOM 645 C C . LYS A 1 85 ? -13.836 15.039 7.328 1 98.56 85 LYS A C 1
ATOM 647 O O . LYS A 1 85 ? -13.922 14.18 8.211 1 98.56 85 LYS A O 1
ATOM 652 N N . LYS A 1 86 ? -14.68 15.984 7.066 1 98.56 86 LYS A N 1
ATOM 653 C CA . LYS A 1 86 ? -15.875 16.078 7.895 1 98.56 86 LYS A CA 1
ATOM 654 C C . LYS A 1 86 ? -16.703 14.789 7.82 1 98.56 86 LYS A C 1
ATOM 656 O O . LYS A 1 86 ? -17.156 14.281 8.844 1 98.56 86 LYS A O 1
ATOM 661 N N . GLN A 1 87 ? -16.922 14.258 6.605 1 98.5 87 GLN A N 1
ATOM 662 C CA . GLN A 1 87 ? -17.719 13.047 6.41 1 98.5 87 GLN A CA 1
ATOM 663 C C . GLN A 1 87 ? -17.031 11.836 7.02 1 98.5 87 GLN A C 1
ATOM 665 O O . GLN A 1 87 ? -17.688 10.953 7.582 1 98.5 87 GLN A O 1
ATOM 670 N N . LEU A 1 88 ? -15.695 11.727 6.918 1 98.62 88 LEU A N 1
ATOM 671 C CA . LEU A 1 88 ? -14.938 10.641 7.531 1 98.62 88 LEU A CA 1
ATOM 672 C C . LEU A 1 88 ? -15.141 10.617 9.039 1 98.62 88 LEU A C 1
ATOM 674 O O . LEU A 1 88 ? -15.32 9.555 9.633 1 98.62 88 LEU A O 1
ATOM 678 N N . ARG A 1 89 ? -15.125 11.828 9.633 1 98.31 89 ARG A N 1
ATOM 679 C CA . ARG A 1 89 ? -15.227 11.953 11.078 1 98.31 89 ARG A CA 1
ATOM 680 C C . ARG A 1 89 ? -16.578 11.461 11.578 1 98.31 89 ARG A C 1
ATOM 682 O O . ARG A 1 89 ? -16.734 11.109 12.75 1 98.31 89 ARG A O 1
ATOM 689 N N . LYS A 1 90 ? -17.516 11.406 10.75 1 98.31 90 LYS A N 1
ATOM 690 C CA . LYS A 1 90 ? -18.859 11.008 11.133 1 98.31 90 LYS A CA 1
ATOM 691 C C . LYS A 1 90 ? -19.016 9.492 11.133 1 98.31 90 LYS A C 1
ATOM 693 O O . LYS A 1 90 ? -19.984 8.961 11.672 1 98.31 90 LYS A O 1
ATOM 698 N N . LEU A 1 91 ? -18.125 8.789 10.492 1 98.44 91 LEU A N 1
ATOM 699 C CA . LEU A 1 91 ? -18.203 7.332 10.469 1 98.44 91 LEU A CA 1
ATOM 700 C C . LEU A 1 91 ? -17.875 6.746 11.836 1 98.44 91 LEU A C 1
ATOM 702 O O . LEU A 1 91 ? -16.891 7.137 12.461 1 98.44 91 LEU A O 1
ATOM 706 N N . ILE A 1 92 ? -18.531 5.777 12.234 1 98.31 92 ILE A N 1
ATOM 707 C CA . ILE A 1 92 ? -18.422 5.199 13.57 1 98.31 92 ILE A CA 1
ATOM 708 C C . ILE A 1 92 ? -17.031 4.582 13.766 1 98.31 92 ILE A C 1
ATOM 710 O O . ILE A 1 92 ? -16.422 4.754 14.812 1 98.31 92 ILE A O 1
ATOM 714 N N . PRO A 1 93 ? -16.453 3.906 12.797 1 98.19 93 PRO A N 1
ATOM 715 C CA . PRO A 1 93 ? -15.18 3.223 13.031 1 98.19 93 PRO A CA 1
ATOM 716 C C . PRO A 1 93 ? -13.984 4.172 12.977 1 98.19 93 PRO A C 1
ATOM 718 O O . PRO A 1 93 ? -12.852 3.762 13.25 1 98.19 93 PRO A O 1
ATOM 721 N N . VAL A 1 94 ? -14.203 5.426 12.602 1 98.62 94 VAL A N 1
ATOM 722 C CA . VAL A 1 94 ? -13.109 6.383 12.492 1 98.62 94 VAL A CA 1
ATOM 723 C C . VAL A 1 94 ? -12.836 7.012 13.859 1 98.62 94 VAL A C 1
ATOM 725 O O . VAL A 1 94 ? -13.742 7.559 14.492 1 98.62 94 VAL A O 1
ATOM 728 N N . ILE A 1 95 ? -11.664 6.844 14.289 1 98.12 95 ILE A N 1
ATOM 729 C CA . ILE A 1 95 ? -11.25 7.34 15.594 1 98.12 95 ILE A CA 1
ATOM 730 C C . ILE A 1 95 ? -10.695 8.75 15.461 1 98.12 95 ILE A C 1
ATOM 732 O O . ILE A 1 95 ? -11 9.625 16.266 1 98.12 95 ILE A O 1
ATOM 736 N N . GLU A 1 96 ? -9.922 8.977 14.477 1 97.62 96 GLU A N 1
ATOM 737 C CA . GLU A 1 96 ? -9.273 10.266 14.234 1 97.62 96 GLU A CA 1
ATOM 738 C C . GLU A 1 96 ? -8.977 10.461 12.758 1 97.62 96 GLU A C 1
ATOM 740 O O . GLU A 1 96 ? -8.695 9.5 12.039 1 97.62 96 GLU A O 1
ATOM 745 N N . VAL A 1 97 ? -9.07 11.711 12.305 1 98.25 97 VAL A N 1
ATOM 746 C CA . VAL A 1 97 ? -8.727 12.078 10.938 1 98.25 97 VAL A CA 1
ATOM 747 C C . VAL A 1 97 ? -7.902 13.359 10.938 1 98.25 97 VAL A C 1
ATOM 749 O O . VAL A 1 97 ? -8.234 14.32 11.641 1 98.25 97 VAL A O 1
ATOM 752 N N . GLU A 1 98 ? -6.887 13.336 10.172 1 97.62 98 GLU A N 1
ATOM 753 C CA . GLU A 1 98 ? -6.074 14.531 9.984 1 97.62 98 GLU A CA 1
ATOM 754 C C . GLU A 1 98 ? -5.613 14.656 8.539 1 97.62 98 GLU A C 1
ATOM 756 O O . GLU A 1 98 ? -5.328 13.656 7.879 1 97.62 98 GLU A O 1
ATOM 761 N N . GLU A 1 99 ? -5.617 15.875 8.102 1 98.31 99 GLU A N 1
ATOM 762 C CA . GLU A 1 99 ? -4.945 16.156 6.836 1 98.31 99 GLU A CA 1
ATOM 763 C C . GLU A 1 99 ? -3.461 16.438 7.055 1 98.31 99 GLU A C 1
ATOM 765 O O . GLU A 1 99 ? -3.098 17.297 7.867 1 98.31 99 GLU A O 1
ATOM 770 N N . LEU A 1 100 ? -2.697 15.711 6.391 1 98.12 100 LEU A N 1
ATOM 771 C CA . LEU A 1 100 ? -1.261 15.93 6.523 1 98.12 100 LEU A CA 1
ATOM 772 C C . LEU A 1 100 ? -0.833 17.188 5.758 1 98.12 100 LEU A C 1
ATOM 774 O O . LEU A 1 100 ? -1.461 17.547 4.766 1 98.12 100 LEU A O 1
ATOM 778 N N . GLU A 1 101 ? 0.219 17.781 6.23 1 96.69 101 GLU A N 1
ATOM 779 C CA . GLU A 1 101 ? 0.76 18.969 5.57 1 96.69 101 GLU A CA 1
ATOM 780 C C . GLU A 1 101 ? 1.313 18.625 4.191 1 96.69 101 GLU A C 1
ATOM 782 O O . GLU A 1 101 ? 1.612 17.453 3.908 1 96.69 101 GLU A O 1
ATOM 787 N N . SER A 1 102 ? 1.41 19.609 3.348 1 94.06 102 SER A N 1
ATOM 788 C CA . SER A 1 102 ? 1.868 19.406 1.977 1 94.06 102 SER A CA 1
ATOM 789 C C . SER A 1 102 ? 3.271 18.812 1.942 1 94.06 102 SER A C 1
ATOM 791 O O . SER A 1 102 ? 3.627 18.109 0.998 1 94.06 102 SER A O 1
ATOM 793 N N . ALA A 1 103 ? 4.051 19.047 3.018 1 93.44 103 ALA A N 1
ATOM 794 C CA . ALA A 1 103 ? 5.441 18.594 3.062 1 93.44 103 ALA A CA 1
ATOM 795 C C . ALA A 1 103 ? 5.539 17.188 3.66 1 93.44 103 ALA A C 1
ATOM 797 O O . ALA A 1 103 ? 6.633 16.625 3.754 1 93.44 103 ALA A O 1
ATOM 798 N N . ALA A 1 104 ? 4.391 16.609 4 1 96.38 104 ALA A N 1
ATOM 799 C CA . ALA A 1 104 ? 4.402 15.289 4.609 1 96.38 104 ALA A CA 1
ATOM 800 C C . ALA A 1 104 ? 5.105 14.273 3.713 1 96.38 104 ALA A C 1
ATOM 802 O O . ALA A 1 104 ? 5.105 14.414 2.486 1 96.38 104 ALA A O 1
ATOM 803 N N . MET A 1 105 ? 5.68 13.344 4.375 1 95.06 105 MET A N 1
ATOM 804 C CA . MET A 1 105 ? 6.359 12.273 3.654 1 95.06 105 MET A CA 1
ATOM 805 C C . MET A 1 105 ? 5.352 11.297 3.061 1 95.06 105 MET A C 1
ATOM 807 O O . MET A 1 105 ? 4.438 10.844 3.75 1 95.06 105 MET A O 1
ATOM 811 N N . ARG A 1 106 ? 5.5 11.047 1.772 1 97.5 106 ARG A N 1
ATOM 812 C CA . ARG A 1 106 ? 4.66 10.086 1.064 1 97.5 106 ARG A CA 1
ATOM 813 C C . ARG A 1 106 ? 5.512 9.078 0.306 1 97.5 106 ARG A C 1
ATOM 815 O O . ARG A 1 106 ? 6.363 9.453 -0.503 1 97.5 106 ARG A O 1
ATOM 822 N N . ARG A 1 107 ? 5.309 7.789 0.659 1 98.06 107 ARG A N 1
ATOM 823 C CA . ARG A 1 107 ? 6.086 6.727 0.027 1 98.06 107 ARG A CA 1
ATOM 824 C C . ARG A 1 107 ? 5.176 5.617 -0.485 1 98.06 107 ARG A C 1
ATOM 826 O O . ARG A 1 107 ? 4.168 5.293 0.145 1 98.06 107 ARG A O 1
ATOM 833 N N . GLU A 1 108 ? 5.566 5.148 -1.582 1 98.12 108 GLU A N 1
ATOM 834 C CA . GLU A 1 108 ? 4.879 4.035 -2.23 1 98.12 108 GLU A CA 1
ATOM 835 C C . GLU A 1 108 ? 5.867 2.943 -2.645 1 98.12 108 GLU A C 1
ATOM 837 O O . GLU A 1 108 ? 7.066 3.197 -2.762 1 98.12 108 GLU A O 1
ATOM 842 N N . LEU A 1 109 ? 5.355 1.707 -2.723 1 98.56 109 LEU A N 1
ATOM 843 C CA . LEU A 1 109 ? 6.145 0.579 -3.205 1 98.56 109 LEU A CA 1
ATOM 844 C C . LEU A 1 109 ? 5.578 0.041 -4.516 1 98.56 109 LEU A C 1
ATOM 846 O O . LEU A 1 109 ? 4.359 -0.089 -4.664 1 98.56 109 LEU A O 1
ATOM 850 N N . ALA A 1 110 ? 6.488 -0.25 -5.453 1 98.62 110 ALA A N 1
ATOM 851 C CA . ALA A 1 110 ? 6.105 -0.889 -6.711 1 98.62 110 ALA A CA 1
ATOM 852 C C . ALA A 1 110 ? 6.988 -2.098 -7.004 1 98.62 110 ALA A C 1
ATOM 854 O O . ALA A 1 110 ? 8.188 -2.082 -6.719 1 98.62 110 ALA A O 1
ATOM 855 N N . LEU A 1 111 ? 6.355 -3.123 -7.473 1 98.5 111 LEU A N 1
ATOM 856 C CA . LEU A 1 111 ? 7.051 -4.242 -8.094 1 98.5 111 LEU A CA 1
ATOM 857 C C . LEU A 1 111 ? 6.895 -4.203 -9.609 1 98.5 111 LEU A C 1
ATOM 859 O O . LEU A 1 111 ? 5.777 -4.098 -10.125 1 98.5 111 LEU A O 1
ATOM 863 N N . ILE A 1 112 ? 7.992 -4.254 -10.281 1 97.94 112 ILE A N 1
ATOM 864 C CA . ILE A 1 112 ? 8.016 -4.188 -11.742 1 97.94 112 ILE A CA 1
ATOM 865 C C . ILE A 1 112 ? 8.688 -5.438 -12.305 1 97.94 112 ILE A C 1
ATOM 867 O O . ILE A 1 112 ? 9.883 -5.652 -12.086 1 97.94 112 ILE A O 1
ATOM 871 N N . LYS A 1 113 ? 7.941 -6.242 -13.023 1 97.06 113 LYS A N 1
ATOM 872 C CA . LYS A 1 113 ? 8.469 -7.438 -13.68 1 97.06 113 LYS A CA 1
ATOM 873 C C . LYS A 1 113 ? 8.812 -7.152 -15.141 1 97.06 113 LYS A C 1
ATOM 875 O O . LYS A 1 113 ? 7.969 -6.688 -15.906 1 97.06 113 LYS A O 1
ATOM 880 N N . VAL A 1 114 ? 10.047 -7.422 -15.469 1 96.69 114 VAL A N 1
ATOM 881 C CA . VAL A 1 114 ? 10.539 -7.156 -16.812 1 96.69 114 VAL A CA 1
ATOM 882 C C . VAL A 1 114 ? 11.109 -8.438 -17.422 1 96.69 114 VAL A C 1
ATOM 884 O O . VAL A 1 114 ? 11.531 -9.344 -16.688 1 96.69 114 VAL A O 1
ATOM 887 N N . ALA A 1 115 ? 11.094 -8.453 -18.734 1 94.5 115 ALA A N 1
ATOM 888 C CA . ALA A 1 115 ? 11.695 -9.594 -19.422 1 94.5 115 ALA A CA 1
ATOM 889 C C . ALA A 1 115 ? 13.18 -9.711 -19.094 1 94.5 115 ALA A C 1
ATOM 891 O O . ALA A 1 115 ? 13.883 -8.703 -18.984 1 94.5 115 ALA A O 1
ATOM 892 N N . GLY A 1 116 ? 13.727 -10.875 -18.938 1 85.56 116 GLY A N 1
ATOM 893 C CA . GLY A 1 116 ? 15.023 -11.203 -18.359 1 85.56 116 GLY A CA 1
ATOM 894 C C . GLY A 1 116 ? 16.141 -11.219 -19.391 1 85.56 116 GLY A C 1
ATOM 895 O O . GLY A 1 116 ? 17.172 -11.867 -19.172 1 85.56 116 GLY A O 1
ATOM 896 N N . ASP A 1 117 ? 16.031 -10.586 -20.516 1 89.38 117 ASP A N 1
ATOM 897 C CA . ASP A 1 117 ? 17.047 -10.703 -21.562 1 89.38 117 ASP A CA 1
ATOM 898 C C . ASP A 1 117 ? 18.297 -9.891 -21.219 1 89.38 117 ASP A C 1
ATOM 900 O O . ASP A 1 117 ? 19.391 -10.172 -21.703 1 89.38 117 ASP A O 1
ATOM 904 N N . LYS A 1 118 ? 18.172 -8.969 -20.359 1 92.38 118 LYS A N 1
ATOM 905 C CA . LYS A 1 118 ? 19.281 -8.094 -19.969 1 92.38 118 LYS A CA 1
ATOM 906 C C . LYS A 1 118 ? 19.266 -7.809 -18.469 1 92.38 118 LYS A C 1
ATOM 908 O O . LYS A 1 118 ? 19.141 -6.652 -18.062 1 92.38 118 LYS A O 1
ATOM 913 N N . PRO A 1 119 ? 19.5 -8.812 -17.703 1 94.06 119 PRO A N 1
ATOM 914 C CA . PRO A 1 119 ? 19.328 -8.656 -16.25 1 94.06 119 PRO A CA 1
ATOM 915 C C . PRO A 1 119 ? 20.266 -7.598 -15.656 1 94.06 119 PRO A C 1
ATOM 917 O O . PRO A 1 119 ? 19.875 -6.867 -14.742 1 94.06 119 PRO A O 1
ATOM 920 N N . ASP A 1 120 ? 21.469 -7.52 -16.203 1 95.5 120 ASP A N 1
ATOM 921 C CA . ASP A 1 120 ? 22.406 -6.535 -15.688 1 95.5 120 ASP A CA 1
ATOM 922 C C . ASP A 1 120 ? 21.922 -5.113 -15.961 1 95.5 120 ASP A C 1
ATOM 924 O O . ASP A 1 120 ? 22.062 -4.234 -15.102 1 95.5 120 ASP A O 1
ATOM 928 N N . ASP A 1 121 ? 21.422 -4.926 -17.125 1 96.75 121 ASP A N 1
ATOM 929 C CA . ASP A 1 121 ? 20.891 -3.615 -17.484 1 96.75 121 ASP A CA 1
ATOM 930 C C . ASP A 1 121 ? 19.672 -3.26 -16.625 1 96.75 121 ASP A C 1
ATOM 932 O O . ASP A 1 121 ? 19.516 -2.111 -16.203 1 96.75 121 ASP A O 1
ATOM 936 N N . VAL A 1 122 ? 18.844 -4.266 -16.359 1 97.31 122 VAL A N 1
ATOM 937 C CA . VAL A 1 122 ? 17.656 -4.07 -15.531 1 97.31 122 VAL A CA 1
ATOM 938 C C . VAL A 1 122 ? 18.094 -3.658 -14.125 1 97.31 122 VAL A C 1
ATOM 940 O O . VAL A 1 122 ? 17.547 -2.711 -13.555 1 97.31 122 VAL A O 1
ATOM 943 N N . GLN A 1 123 ? 19.031 -4.34 -13.617 1 97.06 123 GLN A N 1
ATOM 944 C CA . GLN A 1 123 ? 19.547 -4.031 -12.289 1 97.06 123 GLN A CA 1
ATOM 945 C C . GLN A 1 123 ? 20.141 -2.623 -12.234 1 97.06 123 GLN A C 1
ATOM 947 O O . GLN A 1 123 ? 19.938 -1.898 -11.258 1 97.06 123 GLN A O 1
ATOM 952 N N . ALA A 1 124 ? 20.859 -2.283 -13.266 1 97.62 124 ALA A N 1
ATOM 953 C CA . ALA A 1 124 ? 21.469 -0.956 -13.32 1 97.62 124 ALA A CA 1
ATOM 954 C C . ALA A 1 124 ? 20.406 0.136 -13.289 1 97.62 124 ALA A C 1
ATOM 956 O O . ALA A 1 124 ? 20.547 1.126 -12.57 1 97.62 124 ALA A O 1
ATOM 957 N N . VAL A 1 125 ? 19.375 -0.056 -14.016 1 97.44 125 VAL A N 1
ATOM 958 C CA . VAL A 1 125 ? 18.297 0.913 -14.031 1 97.44 125 VAL A CA 1
ATOM 959 C C . VAL A 1 125 ? 17.609 0.95 -12.656 1 97.44 125 VAL A C 1
ATOM 961 O O . VAL A 1 125 ? 17.281 2.023 -12.156 1 97.44 125 VAL A O 1
ATOM 964 N N . ALA A 1 126 ? 17.375 -0.225 -12.047 1 98 126 ALA A N 1
ATOM 965 C CA . ALA A 1 126 ? 16.781 -0.292 -10.711 1 98 126 ALA A CA 1
ATOM 966 C C . ALA A 1 126 ? 17.578 0.539 -9.711 1 98 126 ALA A C 1
ATOM 968 O O . ALA A 1 126 ? 17.016 1.315 -8.945 1 98 126 ALA A O 1
ATOM 969 N N . GLU A 1 127 ? 18.844 0.423 -9.773 1 97.56 127 GLU A N 1
ATOM 970 C CA . GLU A 1 127 ? 19.734 1.102 -8.844 1 97.56 127 GLU A CA 1
ATOM 971 C C . GLU A 1 127 ? 19.656 2.617 -9 1 97.56 127 GLU A C 1
ATOM 973 O O . GLU A 1 127 ? 19.766 3.357 -8.023 1 97.56 127 GLU A O 1
ATOM 978 N N . MET A 1 128 ? 19.391 3.064 -10.164 1 97.75 128 MET A N 1
ATOM 979 C CA . MET A 1 128 ? 19.266 4.492 -10.438 1 97.75 128 MET A CA 1
ATOM 980 C C . MET A 1 128 ? 18.094 5.09 -9.664 1 97.75 128 MET A C 1
ATOM 982 O O . MET A 1 128 ? 18.125 6.266 -9.297 1 97.75 128 MET A O 1
ATOM 986 N N . TYR A 1 129 ? 17.203 4.254 -9.398 1 97.62 129 TYR A N 1
ATOM 987 C CA . TYR A 1 129 ? 16.016 4.742 -8.719 1 97.62 129 TYR A CA 1
ATOM 988 C C . TYR A 1 129 ? 15.945 4.207 -7.293 1 97.62 129 TYR A C 1
ATOM 990 O O . TYR A 1 129 ? 14.875 4.211 -6.676 1 97.62 129 TYR A O 1
ATOM 998 N N . GLY A 1 130 ? 17.047 3.709 -6.832 1 95.69 130 GLY A N 1
ATOM 999 C CA . GLY A 1 130 ? 17.125 3.242 -5.457 1 95.69 130 GLY A CA 1
ATOM 1000 C C . GLY A 1 130 ? 16.422 1.918 -5.238 1 95.69 130 GLY A C 1
ATOM 1001 O O . GLY A 1 130 ? 15.969 1.626 -4.125 1 95.69 130 GLY A O 1
ATOM 1002 N N . GLY A 1 131 ? 16.25 1.216 -6.285 1 97.31 131 GLY A N 1
ATOM 1003 C CA . GLY A 1 131 ? 15.594 -0.08 -6.195 1 97.31 131 GLY A CA 1
ATOM 1004 C C . GLY A 1 131 ? 16.562 -1.245 -6.301 1 97.31 131 GLY A C 1
ATOM 1005 O O . GLY A 1 131 ? 17.781 -1.048 -6.324 1 97.31 131 GLY A O 1
ATOM 1006 N N . ASP A 1 132 ? 15.984 -2.455 -6.23 1 96.44 132 ASP A N 1
ATOM 1007 C CA . ASP A 1 132 ? 16.766 -3.684 -6.312 1 96.44 132 ASP A CA 1
ATOM 1008 C C . ASP A 1 132 ? 15.961 -4.805 -6.973 1 96.44 132 ASP A C 1
ATOM 1010 O O . ASP A 1 132 ? 14.734 -4.852 -6.855 1 96.44 132 ASP A O 1
ATOM 1014 N N . ALA A 1 133 ? 16.688 -5.676 -7.641 1 96.81 133 ALA A N 1
ATOM 1015 C CA . ALA A 1 133 ? 16.047 -6.914 -8.086 1 96.81 133 ALA A CA 1
ATOM 1016 C C . ALA A 1 133 ? 15.695 -7.809 -6.906 1 96.81 133 ALA A C 1
ATOM 1018 O O . ALA A 1 133 ? 16.531 -8.055 -6.031 1 96.81 133 ALA A O 1
ATOM 1019 N N . VAL A 1 134 ? 14.445 -8.305 -6.883 1 95.88 134 VAL A N 1
ATOM 1020 C CA . VAL A 1 134 ? 14.023 -9.086 -5.723 1 95.88 134 VAL A CA 1
ATOM 1021 C C . VAL A 1 134 ? 13.664 -10.5 -6.16 1 95.88 134 VAL A C 1
ATOM 1023 O O . VAL A 1 134 ? 13.461 -11.383 -5.32 1 95.88 134 VAL A O 1
ATOM 1026 N N . ASP A 1 135 ? 13.445 -10.703 -7.406 1 95.69 135 ASP A N 1
ATOM 1027 C CA . ASP A 1 135 ? 13.234 -12 -8.031 1 95.69 135 ASP A CA 1
ATOM 1028 C C . 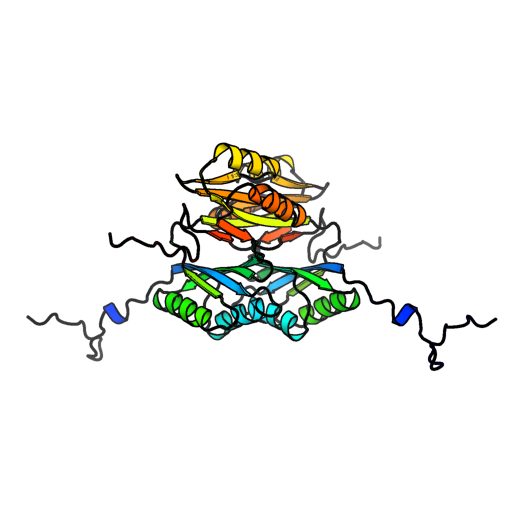ASP A 1 135 ? 13.875 -12.055 -9.414 1 95.69 135 ASP A C 1
ATOM 1030 O O . ASP A 1 135 ? 13.859 -11.07 -10.148 1 95.69 135 ASP A O 1
ATOM 1034 N N . ALA A 1 136 ? 14.547 -13.18 -9.633 1 93.5 136 ALA A N 1
ATOM 1035 C CA . ALA A 1 136 ? 15.172 -13.336 -10.945 1 93.5 136 ALA A CA 1
ATOM 1036 C C . ALA A 1 136 ? 15.062 -14.773 -11.438 1 93.5 136 ALA A C 1
ATOM 1038 O O . ALA A 1 136 ? 15.227 -15.719 -10.656 1 93.5 136 ALA A O 1
ATOM 1039 N N . SER A 1 137 ? 14.602 -14.875 -12.602 1 92.88 137 SER A N 1
ATOM 1040 C CA . SER A 1 137 ? 14.633 -16.125 -13.344 1 92.88 137 SER A CA 1
ATOM 1041 C C . SER A 1 137 ? 15.32 -15.961 -14.695 1 92.88 137 SER A C 1
ATOM 1043 O O . SER A 1 137 ? 15.828 -14.875 -15.008 1 92.88 137 SER A O 1
ATOM 1045 N N . THR A 1 138 ? 15.352 -17.047 -15.461 1 90.25 138 THR A N 1
ATOM 1046 C CA . THR A 1 138 ? 15.992 -17 -16.766 1 90.25 138 THR A CA 1
ATOM 1047 C C . THR A 1 138 ? 15.258 -16.047 -17.703 1 90.25 138 THR A C 1
ATOM 1049 O O . THR A 1 138 ? 15.867 -15.398 -18.547 1 90.25 138 THR A O 1
ATOM 1052 N N . ASN A 1 139 ? 13.977 -15.828 -17.391 1 92.5 139 ASN A N 1
ATOM 1053 C CA . ASN A 1 139 ? 13.203 -15.109 -18.391 1 92.5 139 ASN A CA 1
ATOM 1054 C C . ASN A 1 139 ? 12.57 -13.844 -17.828 1 92.5 139 ASN A C 1
ATOM 1056 O O . ASN A 1 139 ? 11.875 -13.117 -18.531 1 92.5 139 ASN A O 1
ATOM 1060 N N . ALA A 1 140 ? 12.844 -13.609 -16.531 1 96.31 140 ALA A N 1
ATOM 1061 C CA . ALA A 1 140 ? 12.195 -12.43 -15.969 1 96.31 140 ALA A CA 1
ATOM 1062 C C . ALA A 1 140 ? 12.953 -11.922 -14.75 1 96.31 140 ALA A C 1
ATOM 1064 O O . ALA A 1 140 ? 13.562 -12.703 -14.016 1 96.31 140 ALA A O 1
ATOM 1065 N N . VAL A 1 141 ? 12.961 -10.68 -14.578 1 97.19 141 VAL A N 1
ATOM 1066 C CA . VAL A 1 141 ? 13.484 -10.008 -13.398 1 97.19 141 VAL A CA 1
ATOM 1067 C C . VAL A 1 141 ? 12.398 -9.148 -12.766 1 97.19 141 VAL A C 1
ATOM 1069 O O . VAL A 1 141 ? 11.719 -8.391 -13.461 1 97.19 141 VAL A O 1
ATOM 1072 N N . THR A 1 142 ? 12.156 -9.312 -11.516 1 97.69 142 THR A N 1
ATOM 1073 C CA . THR A 1 142 ? 11.258 -8.414 -10.797 1 97.69 142 THR A CA 1
ATOM 1074 C C . THR A 1 142 ? 12.055 -7.445 -9.93 1 97.69 142 THR A C 1
ATOM 1076 O O . THR A 1 142 ? 12.906 -7.859 -9.141 1 97.69 142 THR A O 1
ATOM 1079 N N . VAL A 1 143 ? 11.766 -6.16 -10.086 1 98.19 143 VAL A N 1
ATOM 1080 C CA . VAL A 1 143 ? 12.461 -5.117 -9.336 1 98.19 143 VAL A CA 1
ATOM 1081 C C . VAL A 1 143 ? 11.508 -4.473 -8.336 1 98.19 143 VAL A C 1
ATOM 1083 O O . VAL A 1 143 ? 10.328 -4.273 -8.633 1 98.19 143 VAL A O 1
ATOM 1086 N N . GLU A 1 144 ? 12 -4.203 -7.191 1 98.56 144 GLU A N 1
ATOM 1087 C CA . GLU A 1 144 ? 11.281 -3.428 -6.184 1 98.56 144 GLU A CA 1
ATOM 1088 C C . GLU A 1 144 ? 11.781 -1.986 -6.141 1 98.56 144 GLU A C 1
ATOM 1090 O O . GLU A 1 144 ? 12.992 -1.744 -6.047 1 98.56 144 GLU A O 1
ATOM 1095 N N . ILE A 1 145 ? 10.867 -1.074 -6.246 1 98.38 145 ILE A N 1
ATOM 1096 C CA . ILE A 1 145 ? 11.172 0.348 -6.141 1 98.38 145 ILE A CA 1
ATOM 1097 C C . ILE A 1 145 ? 10.273 0.996 -5.094 1 98.38 145 ILE A C 1
ATOM 1099 O O . ILE A 1 145 ? 9.07 0.717 -5.043 1 98.38 145 ILE A O 1
ATOM 1103 N N . THR A 1 146 ? 10.844 1.819 -4.227 1 98.38 146 THR A N 1
ATOM 1104 C CA . THR A 1 146 ? 10.078 2.629 -3.281 1 98.38 146 THR A CA 1
ATOM 1105 C C . THR A 1 146 ? 10.383 4.113 -3.477 1 98.38 146 THR A C 1
ATOM 1107 O O . THR A 1 146 ? 11.453 4.477 -3.967 1 98.38 146 THR A O 1
ATOM 1110 N N . GLY A 1 147 ? 9.43 4.957 -3.203 1 97.62 147 GLY A N 1
ATOM 1111 C CA . GLY A 1 147 ? 9.617 6.398 -3.311 1 97.62 147 GLY A CA 1
ATOM 1112 C C . GLY A 1 147 ? 8.32 7.16 -3.494 1 97.62 147 GLY A C 1
ATOM 1113 O O . GLY A 1 147 ? 7.246 6.652 -3.168 1 97.62 147 GLY A O 1
ATOM 1114 N N . SER A 1 148 ? 8.492 8.383 -3.895 1 96.75 148 SER A N 1
ATOM 1115 C CA . SER A 1 148 ? 7.32 9.188 -4.215 1 96.75 148 SER A CA 1
ATOM 1116 C C . SER A 1 148 ? 6.613 8.672 -5.461 1 96.75 148 SER A C 1
ATOM 1118 O O . SER A 1 148 ? 7.195 7.914 -6.242 1 96.75 148 SER A O 1
ATOM 1120 N N . LYS A 1 149 ? 5.398 9.047 -5.582 1 96.19 149 LYS A N 1
ATOM 1121 C CA . LYS A 1 149 ? 4.668 8.695 -6.797 1 96.19 149 LYS A CA 1
ATOM 1122 C C . LYS A 1 149 ? 5.438 9.109 -8.047 1 96.19 149 LYS A C 1
ATOM 1124 O O . LYS A 1 149 ? 5.52 8.352 -9.016 1 96.19 149 LYS A O 1
ATOM 1129 N N . GLN A 1 150 ? 5.988 10.312 -8.047 1 96.38 150 GLN A N 1
ATOM 1130 C CA . GLN A 1 150 ? 6.734 10.844 -9.18 1 96.38 150 GLN A CA 1
ATOM 1131 C C . GLN A 1 150 ? 7.941 9.961 -9.5 1 96.38 150 GLN A C 1
ATOM 1133 O O . GLN A 1 150 ? 8.203 9.664 -10.672 1 96.38 150 GLN A O 1
ATOM 1138 N N . LYS A 1 151 ? 8.641 9.617 -8.461 1 97.5 151 LYS A N 1
ATOM 1139 C CA . LYS A 1 151 ? 9.805 8.766 -8.641 1 97.5 151 LYS A CA 1
ATOM 1140 C C . LYS A 1 151 ? 9.406 7.418 -9.25 1 97.5 151 LYS A C 1
ATOM 1142 O O . LYS A 1 151 ? 10.07 6.934 -10.172 1 97.5 151 LYS A O 1
ATOM 1147 N N . ILE A 1 152 ? 8.367 6.809 -8.742 1 97.62 152 ILE A N 1
ATOM 1148 C CA . ILE A 1 152 ? 7.926 5.504 -9.219 1 97.62 152 ILE A CA 1
ATOM 1149 C C . ILE A 1 152 ? 7.469 5.613 -10.672 1 97.62 152 ILE A C 1
ATOM 1151 O O . ILE A 1 152 ? 7.801 4.762 -11.5 1 97.62 152 ILE A O 1
ATOM 1155 N N . ASP A 1 153 ? 6.738 6.648 -11.008 1 96.88 153 ASP A N 1
ATOM 1156 C CA . ASP A 1 153 ? 6.316 6.871 -12.383 1 96.88 153 ASP A CA 1
ATOM 1157 C C . ASP A 1 153 ? 7.523 6.98 -13.32 1 96.88 153 ASP A C 1
ATOM 1159 O O . ASP A 1 153 ? 7.535 6.395 -14.398 1 96.88 153 ASP A O 1
ATOM 1163 N N . ALA A 1 154 ? 8.492 7.719 -12.875 1 98.06 154 ALA A N 1
ATOM 1164 C CA . ALA A 1 154 ? 9.711 7.898 -13.656 1 98.06 154 ALA A CA 1
ATOM 1165 C C . ALA A 1 154 ? 10.445 6.57 -13.836 1 98.06 154 ALA A C 1
ATOM 1167 O O . ALA A 1 154 ? 10.977 6.293 -14.914 1 98.06 154 ALA A O 1
ATOM 1168 N N . ALA A 1 155 ? 10.484 5.816 -12.781 1 98.06 155 ALA A N 1
ATOM 1169 C CA . ALA A 1 155 ? 11.125 4.504 -12.859 1 98.06 155 ALA A CA 1
ATOM 1170 C C . ALA A 1 155 ? 10.406 3.607 -13.867 1 98.06 155 ALA A C 1
ATOM 1172 O O . ALA A 1 155 ? 11.055 2.967 -14.703 1 98.06 155 ALA A O 1
ATOM 1173 N N . ILE A 1 156 ? 9.094 3.551 -13.789 1 97.06 156 ILE A N 1
ATOM 1174 C CA . ILE A 1 156 ? 8.297 2.734 -14.703 1 97.06 156 ILE A CA 1
ATOM 1175 C C . ILE A 1 156 ? 8.578 3.152 -16.141 1 97.06 156 ILE A C 1
ATOM 1177 O O . ILE A 1 156 ? 8.766 2.303 -17.016 1 97.06 156 ILE A O 1
ATOM 1181 N N . GLU A 1 157 ? 8.594 4.434 -16.344 1 97 157 GLU A N 1
ATOM 1182 C CA . GLU A 1 157 ? 8.906 4.949 -17.672 1 97 157 GLU A CA 1
ATOM 1183 C C . GLU A 1 157 ? 10.289 4.488 -18.125 1 97 157 GLU A C 1
ATOM 1185 O O . GLU A 1 157 ? 10.453 4.07 -19.281 1 97 157 GLU A O 1
ATOM 1190 N N . ALA A 1 158 ? 11.234 4.535 -17.25 1 97.56 158 ALA A N 1
ATOM 1191 C CA . ALA A 1 158 ? 12.586 4.109 -17.578 1 97.56 158 ALA A CA 1
ATOM 1192 C C . ALA A 1 158 ? 12.625 2.627 -17.953 1 97.56 158 ALA A C 1
ATOM 1194 O O . ALA A 1 158 ? 13.375 2.219 -18.844 1 97.56 158 ALA A O 1
ATOM 1195 N N . PHE A 1 159 ? 11.836 1.833 -17.328 1 97.19 159 PHE A N 1
ATOM 1196 C CA . PHE A 1 159 ? 11.844 0.391 -17.547 1 97.19 159 PHE A CA 1
ATOM 1197 C C . PHE A 1 159 ? 11.141 0.039 -18.859 1 97.19 159 PHE A C 1
ATOM 1199 O O . PHE A 1 159 ? 11.234 -1.096 -19.328 1 97.19 159 PHE A O 1
ATOM 1206 N N . GLU A 1 160 ? 10.453 0.954 -19.375 1 94.75 160 GLU A N 1
ATOM 1207 C CA . GLU A 1 160 ? 9.773 0.708 -20.641 1 94.75 160 GLU A CA 1
ATOM 1208 C C . GLU A 1 160 ? 10.766 0.343 -21.75 1 94.75 160 GLU A C 1
ATOM 1210 O O . GLU A 1 160 ? 10.383 -0.205 -22.781 1 94.75 160 GLU A O 1
ATOM 1215 N N . GLN A 1 161 ? 11.984 0.774 -21.562 1 95.38 161 GLN A N 1
ATOM 1216 C CA . GLN A 1 161 ? 13 0.391 -22.531 1 95.38 161 GLN A CA 1
ATOM 1217 C C . GLN A 1 161 ? 13.164 -1.125 -22.594 1 95.38 161 GLN A C 1
ATOM 1219 O O . GLN A 1 161 ? 13.688 -1.661 -23.578 1 95.38 161 GLN A O 1
ATOM 1224 N N . PHE A 1 162 ? 12.68 -1.671 -21.5 1 95.12 162 PHE A N 1
ATOM 1225 C CA . PHE A 1 162 ? 12.609 -3.127 -21.469 1 95.12 162 PHE A CA 1
ATOM 1226 C C . PHE A 1 162 ? 11.188 -3.607 -21.734 1 95.12 162 PHE A C 1
ATOM 1228 O O . PHE A 1 162 ? 10.273 -2.797 -21.891 1 95.12 162 PHE A O 1
ATOM 1235 N N . ASP A 1 163 ? 10.953 -4.855 -21.938 1 93.56 163 ASP A N 1
ATOM 1236 C CA . ASP A 1 163 ? 9.617 -5.422 -22.031 1 93.56 163 ASP A CA 1
ATOM 1237 C C . ASP A 1 163 ? 8.992 -5.625 -20.656 1 93.56 163 ASP A C 1
ATOM 1239 O O . ASP A 1 163 ? 9.219 -6.652 -20.016 1 93.56 163 ASP A O 1
ATOM 1243 N N . VAL A 1 164 ? 8.172 -4.629 -20.234 1 95.12 164 VAL A N 1
ATOM 1244 C CA . VAL A 1 164 ? 7.52 -4.699 -18.922 1 95.12 164 VAL A CA 1
ATOM 1245 C C . VAL A 1 164 ? 6.367 -5.699 -18.984 1 95.12 164 VAL A C 1
ATOM 1247 O O . VAL A 1 164 ? 5.426 -5.531 -19.766 1 95.12 164 VAL A O 1
ATOM 1250 N N . LEU A 1 165 ? 6.469 -6.648 -18.109 1 94.56 165 LEU A N 1
ATOM 1251 C CA . LEU A 1 165 ? 5.492 -7.73 -18.141 1 94.56 165 LEU A CA 1
ATOM 1252 C C . LEU A 1 165 ? 4.328 -7.445 -17.203 1 94.56 165 LEU A C 1
ATOM 1254 O O . LEU A 1 165 ? 3.17 -7.684 -17.547 1 94.56 165 LEU A O 1
ATOM 1258 N N . GLU A 1 166 ? 4.68 -6.996 -16.031 1 95.56 166 GLU A N 1
ATOM 1259 C CA . GLU A 1 166 ? 3.676 -6.715 -15.008 1 95.56 166 GLU A CA 1
ATOM 1260 C C . GLU A 1 166 ? 4.145 -5.613 -14.062 1 95.56 166 GLU A C 1
ATOM 1262 O O . GLU A 1 166 ? 5.344 -5.477 -13.805 1 95.56 166 GLU A O 1
ATOM 1267 N N . ILE A 1 167 ? 3.195 -4.879 -13.57 1 96.94 167 ILE A N 1
ATOM 1268 C CA . ILE A 1 167 ? 3.449 -3.883 -12.531 1 96.94 167 ILE A CA 1
ATOM 1269 C C . ILE A 1 167 ? 2.398 -4.004 -11.43 1 96.94 167 ILE A C 1
ATOM 1271 O O . ILE A 1 167 ? 1.217 -4.211 -11.711 1 96.94 167 ILE A O 1
ATOM 1275 N N . VAL A 1 168 ? 2.805 -3.908 -10.195 1 97.62 168 VAL A N 1
ATOM 1276 C CA . VAL A 1 168 ? 1.9 -3.781 -9.055 1 97.62 168 VAL A CA 1
ATOM 1277 C C . VAL A 1 168 ? 2.416 -2.701 -8.102 1 97.62 168 VAL A C 1
ATOM 1279 O O . VAL A 1 168 ? 3.621 -2.596 -7.867 1 97.62 168 VAL A O 1
ATOM 1282 N N . ARG A 1 169 ? 1.501 -1.908 -7.578 1 97.81 169 ARG A N 1
ATOM 1283 C CA . ARG A 1 169 ? 1.827 -0.803 -6.684 1 97.81 169 ARG A CA 1
ATOM 1284 C C . ARG A 1 169 ? 0.931 -0.816 -5.449 1 97.81 169 ARG A C 1
ATOM 1286 O O . ARG A 1 169 ? -0.246 -1.17 -5.531 1 97.81 169 ARG A O 1
ATOM 1293 N N . THR A 1 170 ? 1.418 -0.378 -4.32 1 97.88 170 THR A N 1
ATOM 1294 C CA . THR A 1 170 ? 0.685 -0.479 -3.064 1 97.88 170 THR A CA 1
ATOM 1295 C C . THR A 1 170 ? -0.229 0.729 -2.873 1 97.88 170 THR A C 1
ATOM 1297 O O . THR A 1 170 ? -1.188 0.672 -2.1 1 97.88 170 THR A O 1
ATOM 1300 N N . GLY A 1 171 ? 0.022 1.85 -3.387 1 96.94 171 GLY A N 1
ATOM 1301 C CA . GLY A 1 171 ? -0.496 3.135 -2.945 1 96.94 171 GLY A CA 1
ATOM 1302 C C . GLY A 1 171 ? 0.374 3.801 -1.896 1 96.94 171 GLY A C 1
ATOM 1303 O O . GLY A 1 171 ? 1.365 3.221 -1.446 1 96.94 171 GLY A O 1
ATOM 1304 N N . ALA A 1 172 ? -0.047 4.906 -1.407 1 97.62 172 ALA A N 1
ATOM 1305 C CA . ALA A 1 172 ? 0.823 5.754 -0.595 1 97.62 172 ALA A CA 1
ATOM 1306 C C . ALA A 1 172 ? 0.701 5.406 0.885 1 97.62 172 ALA A C 1
ATOM 1308 O O . ALA A 1 172 ? -0.399 5.145 1.379 1 97.62 172 ALA A O 1
ATOM 1309 N N . ALA A 1 173 ? 1.78 5.383 1.589 1 98.31 173 ALA A N 1
ATOM 1310 C CA . ALA A 1 173 ? 1.904 5.559 3.033 1 98.31 173 ALA A CA 1
ATOM 1311 C C . ALA A 1 173 ? 2.486 6.93 3.371 1 98.31 173 ALA A C 1
ATOM 1313 O O . ALA A 1 173 ? 3.461 7.367 2.754 1 98.31 173 ALA A O 1
ATOM 1314 N N . ALA A 1 174 ? 1.854 7.566 4.336 1 98.38 174 ALA A N 1
ATOM 1315 C CA . ALA A 1 174 ? 2.297 8.938 4.566 1 98.38 174 ALA A CA 1
ATOM 1316 C C . ALA A 1 174 ? 2.297 9.273 6.055 1 98.38 174 ALA A C 1
ATOM 1318 O O . ALA A 1 174 ? 1.467 8.766 6.812 1 98.38 174 ALA A O 1
ATOM 1319 N N . LEU A 1 175 ? 3.252 10.086 6.449 1 97.81 175 LEU A N 1
ATOM 1320 C CA . LEU A 1 175 ? 3.375 10.641 7.797 1 97.81 175 LEU A CA 1
ATOM 1321 C C . LEU A 1 175 ? 3.857 12.08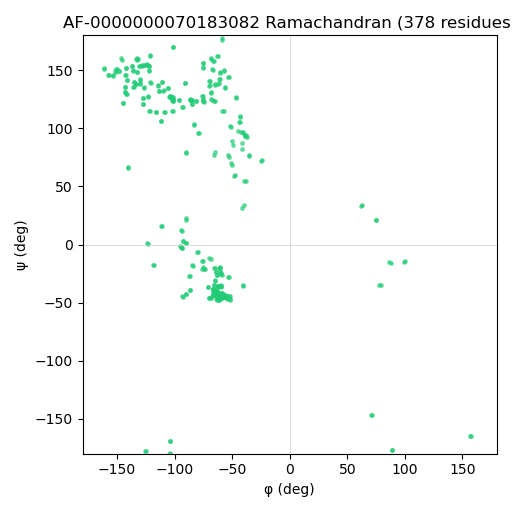6 7.75 1 97.81 175 LEU A C 1
ATOM 1323 O O . LEU A 1 175 ? 4.574 12.477 6.824 1 97.81 175 LEU A O 1
ATOM 1327 N N . GLU A 1 176 ? 3.459 12.797 8.758 1 97 176 GLU A N 1
ATOM 1328 C CA . GLU A 1 176 ? 4.031 14.133 8.914 1 97 176 GLU A CA 1
ATOM 1329 C C . GLU A 1 176 ? 5.547 14.062 9.086 1 97 176 GLU A C 1
ATOM 1331 O O . GLU A 1 176 ? 6.066 13.148 9.719 1 97 176 GLU A O 1
ATOM 1336 N N . ARG A 1 177 ? 6.191 15.07 8.594 1 95.19 177 ARG A N 1
ATOM 1337 C CA . ARG A 1 177 ? 7.621 15.18 8.852 1 95.19 177 ARG A CA 1
ATOM 1338 C C . ARG A 1 177 ? 7.891 15.641 10.281 1 95.19 177 ARG A C 1
ATOM 1340 O O . ARG A 1 177 ? 7.02 16.234 10.922 1 95.19 177 ARG A O 1
ATOM 1347 N N . GLY A 1 178 ? 9.023 15.32 10.742 1 92.56 178 GLY A N 1
ATOM 1348 C CA . GLY A 1 178 ? 9.414 15.766 12.07 1 92.56 178 GLY A CA 1
ATOM 1349 C C . GLY A 1 178 ? 8.664 15.055 13.18 1 92.56 178 GLY A C 1
ATOM 1350 O O . GLY A 1 178 ? 8.367 13.867 13.078 1 92.56 178 GLY A O 1
ATOM 1351 N N . SER A 1 179 ? 8.406 15.773 14.258 1 87.56 179 SER A N 1
ATOM 1352 C CA . SER A 1 179 ? 7.891 15.125 15.461 1 87.56 179 SER A CA 1
ATOM 1353 C C . SER A 1 179 ? 6.367 15.195 15.508 1 87.56 179 SER A C 1
ATOM 1355 O O . SER A 1 179 ? 5.746 14.625 16.406 1 87.56 179 SER A O 1
ATOM 1357 N N . LYS A 1 180 ? 5.805 15.828 14.539 1 89.38 180 LYS A N 1
ATOM 1358 C CA . LYS A 1 180 ? 4.348 15.922 14.523 1 89.38 180 LYS A CA 1
ATOM 1359 C C . LYS A 1 180 ? 3.711 14.547 14.32 1 89.38 180 LYS A C 1
ATOM 1361 O O .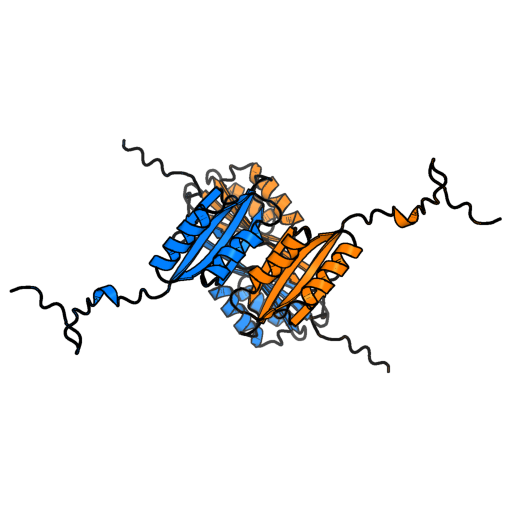 LYS A 1 180 ? 4.152 13.773 13.469 1 89.38 180 LYS A O 1
ATOM 1366 N N . THR A 1 181 ? 2.852 14.164 15.258 1 89.5 181 THR A N 1
ATOM 1367 C CA . THR A 1 181 ? 2.137 12.898 15.18 1 89.5 181 THR A CA 1
ATOM 1368 C C . THR A 1 181 ? 0.629 13.125 15.18 1 89.5 181 THR A C 1
ATOM 1370 O O . THR A 1 181 ? 0.16 14.211 15.523 1 89.5 181 THR A O 1
ATOM 1373 N N . MET A 1 182 ? 0.013 12.07 14.75 1 81.38 182 MET A N 1
ATOM 1374 C CA . MET A 1 182 ? -1.445 12.141 14.789 1 81.38 182 MET A CA 1
ATOM 1375 C C . MET A 1 182 ? -1.947 12.242 16.234 1 81.38 182 MET A C 1
ATOM 1377 O O . MET A 1 182 ? -1.459 11.531 17.109 1 81.38 182 MET A O 1
ATOM 1381 N N . GLY A 1 183 ? -2.84 12.984 16.531 1 64.94 183 GLY A N 1
ATOM 1382 C CA . GLY A 1 183 ? -3.436 13.18 17.844 1 64.94 183 GLY A CA 1
ATOM 1383 C C . GLY A 1 183 ? -2.584 14.039 18.766 1 64.94 183 GLY A C 1
ATOM 1384 O O . GLY A 1 183 ? -3.033 14.438 19.844 1 64.94 183 GLY A O 1
ATOM 1385 N N . ALA A 1 184 ? -1.16 14.055 18.797 1 56.69 184 ALA A N 1
ATOM 1386 C CA . ALA A 1 184 ? -0.376 14.914 19.688 1 56.69 184 ALA A CA 1
ATOM 1387 C C . ALA A 1 184 ? -0.799 16.375 19.531 1 56.69 184 ALA A C 1
ATOM 1389 O O . ALA A 1 184 ? -0.709 16.953 18.453 1 56.69 184 ALA A O 1
ATOM 1390 N N . THR A 1 185 ? -1.869 16.641 20.094 1 43.44 185 THR A N 1
ATOM 1391 C CA . THR A 1 185 ? -2.244 18.031 20.281 1 43.44 185 THR A CA 1
ATOM 1392 C C . THR A 1 185 ? -1.022 18.875 20.625 1 43.44 185 THR A C 1
ATOM 1394 O O . THR A 1 185 ? -0.308 18.578 21.594 1 43.44 185 THR A O 1
ATOM 1397 N N . THR A 1 186 ? -0.408 19.469 19.75 1 38.03 186 THR A N 1
ATOM 1398 C CA . THR A 1 186 ? 0.525 20.531 20.109 1 38.03 186 THR A CA 1
ATOM 1399 C C . THR A 1 186 ? 0.014 21.312 21.312 1 38.03 186 THR A C 1
ATOM 1401 O O . THR A 1 186 ? -1.015 21.984 21.234 1 38.03 186 THR A O 1
ATOM 1404 N N . MET A 1 187 ? 0.105 20.844 22.469 1 32.5 187 MET A N 1
ATOM 1405 C CA . MET A 1 187 ? -0.009 21.75 23.609 1 32.5 187 MET A CA 1
ATOM 1406 C C . MET A 1 187 ? 0.885 22.969 23.406 1 32.5 187 MET A C 1
ATOM 1408 O O . MET A 1 187 ? 2.102 22.891 23.594 1 32.5 187 MET A O 1
ATOM 1412 N N . GLU A 1 188 ? 0.763 23.766 22.391 1 32.91 188 GLU A N 1
ATOM 1413 C CA . GLU A 1 188 ? 1.248 25.125 22.625 1 32.91 188 GLU A CA 1
ATOM 1414 C C . GLU A 1 188 ? 0.844 25.625 24 1 32.91 188 GLU A C 1
ATOM 1416 O O . GLU A 1 188 ? -0.344 25.672 24.328 1 32.91 188 GLU A O 1
ATOM 1421 N N . SER A 1 189 ? 1.54 25.297 25 1 28.58 189 SER A N 1
ATOM 1422 C CA . SER A 1 189 ? 1.501 26.016 26.281 1 28.58 189 SER A CA 1
ATOM 1423 C C 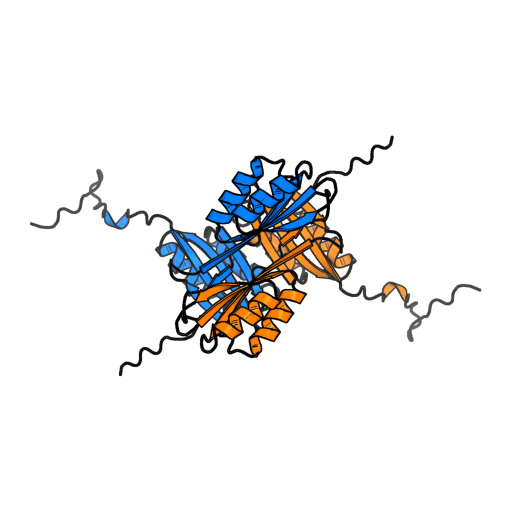. SER A 1 189 ? 1.396 27.516 26.047 1 28.58 189 SER A C 1
ATOM 1425 O O . SER A 1 189 ? 2.264 28.125 25.406 1 28.58 189 SER A O 1
ATOM 1427 N N . ASP A 1 190 ? 0.223 28.016 26.031 1 28.72 190 ASP A N 1
ATOM 1428 C CA . ASP A 1 190 ? 0.029 29.391 26.469 1 28.72 190 ASP A CA 1
ATOM 1429 C C . ASP A 1 190 ? 0.884 29.703 27.688 1 28.72 190 ASP A C 1
ATOM 1431 O O . ASP A 1 190 ? 0.473 29.453 28.828 1 28.72 190 ASP A O 1
ATOM 1435 N N . ASN A 1 191 ? 2.07 29.156 27.828 1 24.77 191 ASN A N 1
ATOM 1436 C CA . ASN A 1 191 ? 2.742 30.047 28.75 1 24.77 191 ASN A CA 1
ATOM 1437 C C . ASN A 1 191 ? 3.188 31.344 28.062 1 24.77 191 ASN A C 1
ATOM 1439 O O . ASN A 1 191 ? 3.676 31.312 26.938 1 24.77 191 ASN A O 1
ATOM 1443 N N . MET B 1 1 ? -15.758 -56.594 4.852 1 31.59 1 MET B N 1
ATOM 1444 C CA . MET B 1 1 ? -15.914 -55.75 6.035 1 31.59 1 MET B CA 1
ATOM 1445 C C . MET B 1 1 ? -16.094 -54.281 5.645 1 31.59 1 MET B C 1
ATOM 1447 O O . MET B 1 1 ? -15.266 -53.719 4.922 1 31.59 1 MET B O 1
ATOM 1451 N N . ARG B 1 2 ? -17.266 -53.688 5.555 1 39.31 2 ARG B N 1
ATOM 1452 C CA . ARG B 1 2 ? -17.672 -52.344 5.141 1 39.31 2 ARG B CA 1
ATOM 1453 C C . ARG B 1 2 ? -16.984 -51.281 5.984 1 39.31 2 ARG B C 1
ATOM 1455 O O . ARG B 1 2 ? -16.859 -51.438 7.203 1 39.31 2 ARG B O 1
ATOM 1462 N N . PRO B 1 3 ? -16.109 -50.438 5.406 1 43.44 3 PRO B N 1
ATOM 1463 C CA . PRO B 1 3 ? -15.398 -49.469 6.246 1 43.44 3 PRO B CA 1
ATOM 1464 C C . PRO B 1 3 ? -16.312 -48.781 7.262 1 43.44 3 PRO B C 1
ATOM 1466 O O . PRO B 1 3 ? -17.469 -48.469 6.957 1 43.44 3 PRO B O 1
ATOM 1469 N N . GLU B 1 4 ? -16.344 -49.031 8.57 1 41.97 4 GLU B N 1
ATOM 1470 C CA . GLU B 1 4 ? -17.094 -48.562 9.719 1 41.97 4 GLU B CA 1
ATOM 1471 C C . GLU B 1 4 ? -17.078 -47.031 9.781 1 41.97 4 GLU B C 1
ATOM 1473 O O . GLU B 1 4 ? -16.031 -46.406 9.945 1 41.97 4 GLU B O 1
ATOM 1478 N N . GLY B 1 5 ? -17.734 -46.312 8.922 1 43.84 5 GLY B N 1
ATOM 1479 C CA . GLY B 1 5 ? -17.938 -44.875 9.109 1 43.84 5 GLY B CA 1
ATOM 1480 C C . GLY B 1 5 ? -18.312 -44.5 10.531 1 43.84 5 GLY B C 1
ATOM 1481 O O . GLY B 1 5 ? -19.062 -45.25 11.188 1 43.84 5 GLY B O 1
ATOM 1482 N N . ARG B 1 6 ? -17.406 -43.844 11.273 1 49.91 6 ARG B N 1
ATOM 1483 C CA . ARG B 1 6 ? -17.625 -43.469 12.664 1 49.91 6 ARG B CA 1
ATOM 1484 C C . ARG B 1 6 ? -18.938 -42.719 12.828 1 49.91 6 ARG B C 1
ATOM 1486 O O . ARG B 1 6 ? -19.25 -41.844 12.031 1 49.91 6 ARG B O 1
ATOM 1493 N N . ARG B 1 7 ? -20 -43.25 13.281 1 49.75 7 ARG B N 1
ATOM 1494 C CA . ARG B 1 7 ? -21.266 -42.625 13.625 1 49.75 7 ARG B CA 1
ATOM 1495 C C . ARG B 1 7 ? -21.172 -41.875 14.945 1 49.75 7 ARG B C 1
ATOM 1497 O O . ARG B 1 7 ? -20.422 -42.25 15.836 1 49.75 7 ARG B O 1
ATOM 1504 N N . ASN B 1 8 ? -21.516 -40.531 15.039 1 49.69 8 ASN B N 1
ATOM 1505 C CA . ASN B 1 8 ? -21.562 -39.812 16.312 1 49.69 8 ASN B CA 1
ATOM 1506 C C . ASN B 1 8 ? -22.547 -40.469 17.281 1 49.69 8 ASN B C 1
ATOM 1508 O O . ASN B 1 8 ? -23.156 -41.469 16.953 1 49.69 8 ASN B O 1
ATOM 1512 N N . SER B 1 9 ? -22.641 -39.938 18.5 1 58.34 9 SER B N 1
ATOM 1513 C CA . SER B 1 9 ? -23.469 -40.5 19.578 1 58.34 9 SER B CA 1
ATOM 1514 C C . SER B 1 9 ? -24.906 -40.688 19.125 1 58.34 9 SER B C 1
ATOM 1516 O O . SER B 1 9 ? -25.641 -41.5 19.703 1 58.34 9 SER B O 1
ATOM 1518 N N . GLN B 1 10 ? -25.375 -39.844 18.141 1 55.25 10 GLN B N 1
ATOM 1519 C CA . GLN B 1 10 ? -26.766 -39.938 17.703 1 55.25 10 GLN B CA 1
ATOM 1520 C C . GLN B 1 10 ? -26.906 -40.844 16.484 1 55.25 10 GLN B C 1
ATOM 1522 O O . GLN B 1 10 ? -27.984 -40.938 15.898 1 55.25 10 GLN B O 1
ATOM 1527 N N . GLY B 1 11 ? -25.891 -41.656 16.031 1 52.59 11 GLY B N 1
ATOM 1528 C CA . GLY B 1 11 ? -25.953 -42.656 14.953 1 52.59 11 GLY B CA 1
ATOM 1529 C C . GLY B 1 11 ? -25.656 -42.062 13.586 1 52.59 11 GLY B C 1
ATOM 1530 O O . GLY B 1 11 ? -25.906 -42.719 12.562 1 52.59 11 GLY B O 1
ATOM 1531 N N . ILE B 1 12 ? -25.719 -40.75 13.508 1 52.06 12 ILE B N 1
ATOM 1532 C CA . ILE B 1 12 ? -25.469 -40.156 12.211 1 52.06 12 ILE B CA 1
ATOM 1533 C C . ILE B 1 12 ? -24.016 -40.344 11.812 1 52.06 12 ILE B C 1
ATOM 1535 O O . ILE B 1 12 ? -23.125 -40.281 12.664 1 52.06 12 ILE B O 1
ATOM 1539 N N . ARG B 1 13 ? -23.734 -40.906 10.664 1 49.62 13 ARG B N 1
ATOM 1540 C CA . ARG B 1 13 ? -22.406 -41.062 10.086 1 49.62 13 ARG B CA 1
ATOM 1541 C C . ARG B 1 13 ? -21.641 -39.75 10.109 1 49.62 13 ARG B C 1
ATOM 1543 O O . ARG B 1 13 ? -22.141 -38.719 9.633 1 49.62 13 ARG B O 1
ATOM 1550 N N . VAL B 1 14 ? -20.938 -39.344 11.172 1 43.59 14 VAL B N 1
ATOM 1551 C CA . VAL B 1 14 ? -20.062 -38.188 11.094 1 43.59 14 VAL B CA 1
ATOM 1552 C C . VAL B 1 14 ? -18.922 -38.469 10.117 1 43.59 14 VAL B C 1
ATOM 1554 O O . VAL B 1 14 ? -18.156 -39.438 10.297 1 43.59 14 VAL B O 1
ATOM 1557 N N . ASP B 1 15 ? -19.219 -38.344 8.93 1 41.84 15 ASP B N 1
ATOM 1558 C CA . ASP B 1 15 ? -18.094 -38.438 8.008 1 41.84 15 ASP B CA 1
ATOM 1559 C C . ASP B 1 15 ? -16.906 -37.625 8.523 1 41.84 15 ASP B C 1
ATOM 1561 O O . ASP B 1 15 ? -17.016 -36.406 8.727 1 41.84 15 ASP B O 1
ATOM 1565 N N . PRO B 1 16 ? -15.977 -38.188 9.156 1 44 16 PRO B N 1
ATOM 1566 C CA . PRO B 1 16 ? -14.797 -37.406 9.594 1 44 16 PRO B CA 1
ATOM 1567 C C . PRO B 1 16 ? -14.328 -36.406 8.539 1 44 16 PRO B C 1
ATOM 1569 O O . PRO B 1 16 ? -13.633 -35.438 8.875 1 44 16 PRO B O 1
ATOM 1572 N N . GLU B 1 17 ? -14.453 -36.781 7.301 1 44.75 17 GLU B N 1
ATOM 1573 C CA . GLU B 1 17 ? -13.969 -35.875 6.266 1 44.75 17 GLU B CA 1
ATOM 1574 C C . GLU B 1 17 ? -14.797 -34.625 6.219 1 44.75 17 GLU B C 1
ATOM 1576 O O . GLU B 1 17 ? -14.375 -33.594 5.641 1 44.75 17 GLU B O 1
ATOM 1581 N N . ALA B 1 18 ? -16.109 -34.688 6.359 1 45.25 18 ALA B N 1
ATOM 1582 C CA . ALA B 1 18 ? -17 -33.531 6.328 1 45.25 18 ALA B CA 1
ATOM 1583 C C . ALA B 1 18 ? -16.594 -32.5 7.383 1 45.25 18 ALA B C 1
ATOM 1585 O O . ALA B 1 18 ? -16.828 -31.297 7.203 1 45.25 18 ALA B O 1
ATOM 1586 N N . GLU B 1 19 ? -16.312 -32.938 8.602 1 44.25 19 GLU B N 1
ATOM 1587 C CA . GLU B 1 19 ? -15.805 -32 9.594 1 44.25 19 GLU B CA 1
ATOM 1588 C C . GLU B 1 19 ? -14.406 -31.516 9.234 1 44.25 19 GLU B C 1
ATOM 1590 O O . GLU B 1 19 ? -13.633 -31.125 10.117 1 44.25 19 GLU B O 1
ATOM 1595 N N . ALA B 1 20 ? -13.688 -32.094 8.297 1 44.72 20 ALA B N 1
ATOM 1596 C CA . ALA B 1 20 ? -12.398 -31.531 7.906 1 44.72 20 ALA B CA 1
ATOM 1597 C C . ALA B 1 20 ? -12.438 -30 7.891 1 44.72 20 ALA B C 1
ATOM 1599 O O . ALA B 1 20 ? -13.016 -29.406 6.977 1 44.72 20 ALA B O 1
ATOM 1600 N N . THR B 1 21 ? -12.805 -29.328 8.922 1 59.41 21 THR B N 1
ATOM 1601 C CA . THR B 1 21 ? -12.711 -27.891 9.211 1 59.41 21 THR B CA 1
ATOM 1602 C C . THR B 1 21 ? -11.586 -27.266 8.406 1 59.41 21 THR B C 1
ATOM 1604 O O . THR B 1 21 ? -10.414 -27.609 8.586 1 59.41 21 THR B O 1
ATOM 1607 N N . HIS B 1 22 ? -11.867 -27.156 7.125 1 78.12 22 HIS B N 1
ATOM 1608 C CA . HIS B 1 22 ? -10.789 -26.594 6.312 1 78.12 22 HIS B CA 1
ATOM 1609 C C . HIS B 1 22 ? -10.102 -25.438 7.027 1 78.12 22 HIS B C 1
ATOM 1611 O O . HIS B 1 22 ? -10.742 -24.453 7.375 1 78.12 22 HIS B O 1
ATOM 1617 N N . GLU B 1 23 ? -9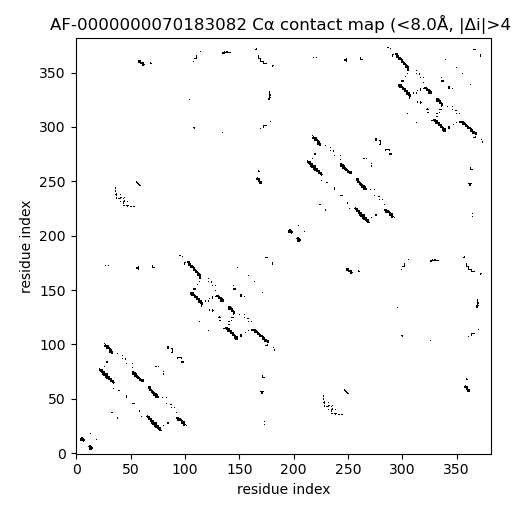.023 -25.766 7.668 1 90.81 23 GLU B N 1
ATOM 1618 C CA . GLU B 1 23 ? -8.188 -24.781 8.352 1 90.81 23 GLU B CA 1
ATOM 1619 C C . GLU B 1 23 ? -7.922 -23.578 7.461 1 90.81 23 GLU B C 1
ATOM 1621 O O . GLU B 1 23 ? -7.691 -23.719 6.258 1 90.81 23 GLU B O 1
ATOM 1626 N N . PRO B 1 24 ? -8.211 -22.422 7.977 1 94.88 24 PRO B N 1
ATOM 1627 C CA . PRO B 1 24 ? -7.941 -21.219 7.199 1 94.88 24 PRO B CA 1
ATOM 1628 C C . PRO B 1 24 ? -6.496 -21.141 6.711 1 94.88 24 PRO B C 1
ATOM 1630 O O . PRO B 1 24 ? -5.59 -21.656 7.371 1 94.88 24 PRO B O 1
ATOM 1633 N N . ARG B 1 25 ? -6.324 -20.625 5.547 1 96.06 25 ARG B N 1
ATOM 1634 C CA . ARG B 1 25 ? -5.008 -20.328 4.996 1 96.06 25 ARG B CA 1
ATOM 1635 C C . ARG B 1 25 ? -4.961 -18.922 4.406 1 96.06 25 ARG B C 1
ATOM 1637 O O . ARG B 1 25 ? -5.992 -18.375 4.012 1 96.06 25 ARG B O 1
ATOM 1644 N N . MET B 1 26 ? -3.791 -18.453 4.297 1 96.31 26 MET B N 1
ATOM 1645 C CA . MET B 1 26 ? -3.59 -17.172 3.631 1 96.31 26 MET B CA 1
ATOM 1646 C C . MET B 1 26 ? -3.576 -17.344 2.115 1 96.31 26 MET B C 1
ATOM 1648 O O . MET B 1 26 ? -2.846 -18.188 1.589 1 96.31 26 MET B O 1
ATOM 1652 N N . ALA B 1 27 ? -4.434 -16.641 1.473 1 98.12 27 ALA B N 1
ATOM 1653 C CA . ALA B 1 27 ? -4.473 -16.656 0.013 1 98.12 27 ALA B CA 1
ATOM 1654 C C . ALA B 1 27 ? -4.27 -15.25 -0.551 1 98.12 27 ALA B C 1
ATOM 1656 O O . ALA B 1 27 ? -4.754 -14.273 0.018 1 98.12 27 ALA B O 1
ATOM 1657 N N . VAL B 1 28 ? -3.523 -15.164 -1.61 1 98.5 28 VAL B N 1
ATOM 1658 C CA . VAL B 1 28 ? -3.291 -13.898 -2.299 1 98.5 28 VAL B CA 1
ATOM 1659 C C . VAL B 1 28 ? -4.023 -13.891 -3.639 1 98.5 28 VAL B C 1
ATOM 1661 O O . VAL B 1 28 ? -3.707 -14.688 -4.527 1 98.5 28 VAL B O 1
ATOM 1664 N N . LEU B 1 29 ? -5.004 -13.023 -3.736 1 98.62 29 LEU B N 1
ATOM 1665 C CA . LEU B 1 29 ? -5.727 -12.836 -4.988 1 98.62 29 LEU B CA 1
ATOM 1666 C C . LEU B 1 29 ? -5.246 -11.578 -5.707 1 98.62 29 LEU B C 1
ATOM 1668 O O . LEU B 1 29 ? -5.168 -10.508 -5.105 1 98.62 29 LEU B O 1
ATOM 1672 N N . SER B 1 30 ? -4.844 -11.719 -6.945 1 98.5 30 SER B N 1
ATOM 1673 C CA . SER B 1 30 ? -4.52 -10.609 -7.836 1 98.5 30 SER B CA 1
ATOM 1674 C C . SER B 1 30 ? -5.652 -10.344 -8.82 1 98.5 30 SER B C 1
ATOM 1676 O O . SER B 1 30 ? -6.055 -11.234 -9.57 1 98.5 30 SER B O 1
ATOM 1678 N N . ALA B 1 31 ? -6.113 -9.141 -8.828 1 98.44 31 ALA B N 1
ATOM 1679 C CA . ALA B 1 31 ? -7.234 -8.805 -9.703 1 98.44 31 ALA B CA 1
ATOM 1680 C C . ALA B 1 31 ? -6.906 -7.59 -10.57 1 98.44 31 ALA B C 1
ATOM 1682 O O . ALA B 1 31 ? -6.441 -6.566 -10.062 1 98.44 31 ALA B O 1
ATOM 1683 N N . LEU B 1 32 ? -7.062 -7.762 -11.844 1 98.06 32 LEU B N 1
ATOM 1684 C CA . LEU B 1 32 ? -7.078 -6.629 -12.766 1 98.06 32 LEU B CA 1
ATOM 1685 C C . LEU B 1 32 ? -8.477 -6.047 -12.883 1 98.06 32 LEU B C 1
ATOM 1687 O O . LEU B 1 32 ? -9.43 -6.766 -13.188 1 98.06 32 LEU B O 1
ATOM 1691 N N . VAL B 1 33 ? -8.57 -4.738 -12.633 1 98.19 33 VAL B N 1
ATOM 1692 C CA . VAL B 1 33 ? -9.891 -4.117 -12.594 1 98.19 33 VAL B CA 1
ATOM 1693 C C . VAL B 1 33 ? -9.883 -2.84 -13.43 1 98.19 33 VAL B C 1
ATOM 1695 O O . VAL B 1 33 ? -8.82 -2.309 -13.758 1 98.19 33 VAL B O 1
ATOM 1698 N N . LYS B 1 34 ? -11.039 -2.383 -13.828 1 97.69 34 LYS B N 1
ATOM 1699 C CA . LYS B 1 34 ? -11.133 -1.053 -14.422 1 97.69 34 LYS B CA 1
ATOM 1700 C C . LYS B 1 34 ? -10.711 0.026 -13.43 1 97.69 34 LYS B C 1
ATOM 1702 O O . LYS B 1 34 ? -11.047 -0.046 -12.242 1 97.69 34 LYS B O 1
ATOM 1707 N N . HIS B 1 35 ? -9.945 1.007 -13.977 1 94.81 35 HIS B N 1
ATOM 1708 C CA . HIS B 1 35 ? -9.492 2.102 -13.125 1 94.81 35 HIS B CA 1
ATOM 1709 C C . HIS B 1 35 ? -10.492 3.25 -13.117 1 94.81 35 HIS B C 1
ATOM 1711 O O . HIS B 1 35 ? -10.258 4.289 -13.742 1 94.81 35 HIS B O 1
ATOM 1717 N N . GLU B 1 36 ? -11.531 3.094 -12.352 1 93.44 36 GLU B N 1
ATOM 1718 C CA . GLU B 1 36 ? -12.648 4.035 -12.289 1 93.44 36 GLU B CA 1
ATOM 1719 C C . GLU B 1 36 ? -13.086 4.277 -10.844 1 93.44 36 GLU B C 1
ATOM 1721 O O . GLU B 1 36 ? -12.891 3.422 -9.977 1 93.44 36 GLU B O 1
ATOM 1726 N N . PRO B 1 37 ? -13.664 5.473 -10.688 1 91 37 PRO B N 1
ATOM 1727 C CA . PRO B 1 37 ? -14.188 5.746 -9.344 1 91 37 PRO B CA 1
ATOM 1728 C C . PRO B 1 37 ? -15.188 4.691 -8.875 1 91 37 PRO B C 1
ATOM 1730 O O . PRO B 1 37 ? -16 4.215 -9.672 1 91 37 PRO B O 1
ATOM 1733 N N . GLY B 1 38 ? -15.047 4.285 -7.691 1 94.56 38 GLY B N 1
ATOM 1734 C CA . GLY B 1 38 ? -16.047 3.41 -7.098 1 94.56 38 GLY B CA 1
ATOM 1735 C C . GLY B 1 38 ? -15.648 1.945 -7.133 1 94.56 38 GLY B C 1
ATOM 1736 O O . GLY B 1 38 ? -16.25 1.121 -6.434 1 94.56 38 GLY B O 1
ATOM 1737 N N . VAL B 1 39 ? -14.672 1.59 -7.918 1 96.88 39 VAL B N 1
ATOM 1738 C CA . VAL B 1 39 ? -14.305 0.188 -8.094 1 96.88 39 VAL B CA 1
ATOM 1739 C C . VAL B 1 39 ? -13.766 -0.373 -6.773 1 96.88 39 VAL B C 1
ATOM 1741 O O . VAL B 1 39 ? -14.117 -1.488 -6.383 1 96.88 39 VAL B O 1
ATOM 1744 N N . LEU B 1 40 ? -12.938 0.376 -6.086 1 96.56 40 LEU B N 1
ATOM 1745 C CA . LEU B 1 40 ? -12.461 -0.066 -4.781 1 96.56 40 LEU B CA 1
ATOM 1746 C C . LEU B 1 40 ? -13.633 -0.349 -3.844 1 96.56 40 LEU B C 1
ATOM 1748 O O . LEU B 1 40 ? -13.648 -1.367 -3.148 1 96.56 40 LEU B O 1
ATOM 1752 N N . SER B 1 41 ? -14.578 0.492 -3.852 1 96.88 41 SER B N 1
ATOM 1753 C CA . SER B 1 41 ? -15.758 0.322 -3.008 1 96.88 41 SER B CA 1
ATOM 1754 C C . SER B 1 41 ? -16.531 -0.937 -3.385 1 96.88 41 SER B C 1
ATOM 1756 O O . SER B 1 41 ? -16.984 -1.679 -2.51 1 96.88 41 SER B O 1
ATOM 1758 N N . GLU B 1 42 ? -16.641 -1.119 -4.621 1 97.56 42 GLU B N 1
ATOM 1759 C CA . GLU B 1 42 ? -17.375 -2.291 -5.094 1 97.56 42 GLU B CA 1
ATOM 1760 C C . GLU B 1 42 ? -16.688 -3.582 -4.664 1 97.56 42 GLU B C 1
ATOM 1762 O O . GLU B 1 42 ? -17.328 -4.496 -4.148 1 97.56 42 GLU B O 1
ATOM 1767 N N . VAL B 1 43 ? -15.406 -3.654 -4.785 1 97.88 43 VAL B N 1
ATOM 1768 C CA . VAL B 1 43 ? -14.648 -4.855 -4.445 1 97.88 43 VAL B CA 1
ATOM 1769 C C . VAL B 1 43 ? -14.648 -5.051 -2.932 1 97.88 43 VAL B C 1
ATOM 1771 O O . VAL B 1 43 ? -14.922 -6.148 -2.441 1 97.88 43 VAL B O 1
ATOM 1774 N N . SER B 1 44 ? -14.391 -3.986 -2.168 1 96.94 44 SER B N 1
ATOM 1775 C CA . SER B 1 44 ? -14.336 -4.102 -0.714 1 96.94 44 SER B CA 1
ATOM 1776 C C . SER B 1 44 ? -15.703 -4.461 -0.141 1 96.94 44 SER B C 1
ATOM 1778 O O . SER B 1 44 ? -15.797 -5.184 0.854 1 96.94 44 SER B O 1
ATOM 1780 N N . SER B 1 45 ? -16.734 -3.955 -0.748 1 97.25 45 SER B N 1
ATOM 1781 C CA . SER B 1 45 ? -18.094 -4.254 -0.299 1 97.25 45 SER B CA 1
ATOM 1782 C C . SER B 1 45 ? -18.422 -5.734 -0.473 1 97.25 45 SER B C 1
ATOM 1784 O O . SER B 1 45 ? -19.078 -6.336 0.38 1 97.25 45 SER B O 1
ATOM 1786 N N . LEU B 1 46 ? -17.984 -6.266 -1.585 1 97.94 46 LEU B N 1
ATOM 1787 C CA . LEU B 1 46 ? -18.172 -7.691 -1.812 1 97.94 46 LEU B CA 1
ATOM 1788 C C . LEU B 1 46 ? -17.594 -8.508 -0.667 1 97.94 46 LEU B C 1
ATOM 1790 O O . LEU B 1 46 ? -18.266 -9.383 -0.114 1 97.94 46 LEU B O 1
ATOM 1794 N N . PHE B 1 47 ? -16.391 -8.211 -0.228 1 97 47 PHE B N 1
ATOM 1795 C CA . PHE B 1 47 ? -15.688 -8.969 0.801 1 97 47 PHE B CA 1
ATOM 1796 C C . PHE B 1 47 ? -16.328 -8.758 2.164 1 97 47 PHE B C 1
ATOM 1798 O O . PHE B 1 47 ? -16.406 -9.688 2.971 1 97 47 PHE B O 1
ATOM 1805 N N . SER B 1 48 ? -16.766 -7.539 2.357 1 95.94 48 SER B N 1
ATOM 1806 C CA . SER B 1 48 ? -17.438 -7.254 3.621 1 95.94 48 SER B CA 1
ATOM 1807 C C . SER B 1 48 ? -18.781 -7.973 3.707 1 95.94 48 SER B C 1
ATOM 1809 O O . SER B 1 48 ? -19.094 -8.594 4.723 1 95.94 48 SER B O 1
ATOM 1811 N N . ARG B 1 49 ? -19.594 -7.938 2.68 1 95.5 49 ARG B N 1
ATOM 1812 C CA . ARG B 1 49 ? -20.906 -8.547 2.645 1 95.5 49 ARG B CA 1
ATOM 1813 C C . ARG B 1 49 ? -20.828 -10.062 2.822 1 95.5 49 ARG B C 1
ATOM 1815 O O . ARG B 1 49 ? -21.656 -10.656 3.514 1 95.5 49 ARG B O 1
ATOM 1822 N N . ARG B 1 50 ? -19.781 -10.648 2.279 1 95 50 ARG B N 1
ATOM 1823 C CA . ARG B 1 50 ? -19.656 -12.102 2.314 1 95 50 ARG B CA 1
ATOM 1824 C C . ARG B 1 50 ? -18.797 -12.547 3.5 1 95 50 ARG B C 1
ATOM 1826 O O . ARG B 1 50 ? -18.562 -13.742 3.691 1 95 50 ARG B O 1
ATOM 1833 N N . GLN B 1 51 ? -18.312 -11.586 4.242 1 94.81 51 GLN B N 1
ATOM 1834 C CA . GLN B 1 51 ? -17.562 -11.797 5.473 1 94.81 51 GLN B CA 1
ATOM 1835 C C . GLN B 1 51 ? -16.266 -12.57 5.207 1 94.81 51 GLN B C 1
ATOM 1837 O O . GLN B 1 51 ? -15.922 -13.484 5.957 1 94.81 51 GLN B O 1
ATOM 1842 N N . PHE B 1 52 ? -15.672 -12.32 3.992 1 95.38 52 PHE B N 1
ATOM 1843 C CA . PHE B 1 52 ? -14.312 -12.812 3.783 1 95.38 52 PHE B CA 1
ATOM 1844 C C . PHE B 1 52 ? -13.32 -12.031 4.641 1 95.38 52 PHE B C 1
ATOM 1846 O O . PHE B 1 52 ? -13.398 -10.805 4.73 1 95.38 52 PHE B O 1
ATOM 1853 N N . ASN B 1 53 ? -12.438 -12.688 5.219 1 92.88 53 ASN B N 1
ATOM 1854 C CA . ASN B 1 53 ? -11.469 -12.047 6.098 1 92.88 53 ASN B CA 1
ATOM 1855 C C . ASN B 1 53 ? -10.305 -11.453 5.305 1 92.88 53 ASN B C 1
ATOM 1857 O O . ASN B 1 53 ? -9.375 -12.172 4.934 1 92.88 53 ASN B O 1
ATOM 1861 N N . ILE B 1 54 ? -10.328 -10.188 5.148 1 94.44 54 ILE B N 1
ATOM 1862 C CA . ILE B 1 54 ? -9.266 -9.508 4.43 1 94.44 54 ILE B CA 1
ATOM 1863 C C . ILE B 1 54 ? -8.109 -9.203 5.379 1 94.44 54 ILE B C 1
ATOM 1865 O O . ILE B 1 54 ? -8.312 -8.609 6.445 1 94.44 54 ILE B O 1
ATOM 1869 N N . GLU B 1 55 ? -7 -9.633 5.047 1 91.81 55 GLU B N 1
ATOM 1870 C CA . GLU B 1 55 ? -5.789 -9.266 5.77 1 91.81 55 GLU B CA 1
ATOM 1871 C C . GLU B 1 55 ? -5.203 -7.957 5.242 1 91.81 55 GLU B C 1
ATOM 1873 O O . GLU B 1 55 ? -4.691 -7.145 6.016 1 91.81 55 GLU B O 1
ATOM 1878 N N . SER B 1 56 ? -5.254 -7.797 3.941 1 94.31 56 SER B N 1
ATOM 1879 C CA . SER B 1 56 ? -4.773 -6.574 3.305 1 94.31 56 SER B CA 1
ATOM 1880 C C . SER B 1 56 ? -5.344 -6.426 1.897 1 94.31 56 SER B C 1
ATOM 1882 O O . SER B 1 56 ? -5.707 -7.414 1.261 1 94.31 56 SER B O 1
ATOM 1884 N N . LEU B 1 57 ? -5.473 -5.199 1.461 1 95.94 57 LEU B N 1
ATOM 1885 C CA . LEU B 1 57 ? -5.918 -4.879 0.109 1 95.94 57 LEU B CA 1
ATOM 1886 C C . LEU B 1 57 ? -5.215 -3.629 -0.412 1 95.94 57 LEU B C 1
ATOM 1888 O O . LEU B 1 57 ? -5.223 -2.588 0.25 1 95.94 57 LEU B O 1
ATOM 1892 N N . THR B 1 58 ? -4.547 -3.77 -1.482 1 97.31 58 THR B N 1
ATOM 1893 C CA . THR B 1 58 ? -3.912 -2.646 -2.16 1 97.31 58 THR B CA 1
ATOM 1894 C C . THR B 1 58 ? -4.418 -2.523 -3.594 1 97.31 58 THR B C 1
ATOM 1896 O O . THR B 1 58 ? -4.848 -3.51 -4.191 1 97.31 58 THR B O 1
ATOM 1899 N N . VAL B 1 59 ? -4.371 -1.357 -4.105 1 96.88 59 VAL B N 1
ATOM 1900 C CA . VAL B 1 59 ? -4.766 -1.081 -5.484 1 96.88 59 VAL B CA 1
ATOM 1901 C C . VAL B 1 59 ? -3.848 -0.018 -6.082 1 96.88 59 VAL B C 1
ATOM 1903 O O . VAL B 1 59 ? -3.529 0.977 -5.422 1 96.88 59 VAL B O 1
ATOM 1906 N N . GLY B 1 60 ? -3.363 -0.267 -7.207 1 95.69 60 GLY B N 1
ATOM 1907 C CA . GLY B 1 60 ? -2.498 0.682 -7.891 1 95.69 60 GLY B CA 1
ATOM 1908 C C . GLY B 1 60 ? -2.658 0.66 -9.398 1 95.69 60 GLY B C 1
ATOM 1909 O O . GLY B 1 60 ? -3.066 -0.353 -9.969 1 95.69 60 GLY B O 1
ATOM 1910 N N . ALA B 1 61 ? -2.25 1.737 -9.977 1 94.12 61 ALA B N 1
ATOM 1911 C CA . ALA B 1 61 ? -2.332 1.873 -11.43 1 94.12 61 ALA B CA 1
ATOM 1912 C C . ALA B 1 61 ? -1.389 0.896 -12.133 1 94.12 61 ALA B C 1
ATOM 1914 O O . ALA B 1 61 ? -0.378 0.483 -11.555 1 94.12 61 ALA B O 1
ATOM 1915 N N . THR B 1 62 ? -1.756 0.486 -13.32 1 93.5 62 THR B N 1
ATOM 1916 C CA . THR B 1 62 ? -0.883 -0.295 -14.188 1 93.5 62 THR B CA 1
ATOM 1917 C C . THR B 1 62 ? -0.306 0.576 -15.305 1 93.5 62 THR B C 1
ATOM 1919 O O . THR B 1 62 ? -0.349 1.805 -15.219 1 93.5 62 THR B O 1
ATOM 1922 N N . THR B 1 63 ? 0.312 -0.037 -16.281 1 89.19 63 THR B N 1
ATOM 1923 C CA . THR B 1 63 ? 0.825 0.705 -17.438 1 89.19 63 THR B CA 1
ATOM 1924 C C . THR B 1 63 ? -0.316 1.144 -18.344 1 89.19 63 THR B C 1
ATOM 1926 O O . THR B 1 63 ? -0.143 2.037 -19.172 1 89.19 63 THR B O 1
ATOM 1929 N N . ASP B 1 64 ? -1.424 0.443 -18.188 1 91.06 64 ASP B N 1
ATOM 1930 C CA . ASP B 1 64 ? -2.641 0.803 -18.922 1 91.06 64 ASP B CA 1
ATOM 1931 C C . ASP B 1 64 ? -3.52 1.731 -18.078 1 91.06 64 ASP B C 1
ATOM 1933 O O . ASP B 1 64 ? -4.023 1.337 -17.031 1 91.06 64 ASP B O 1
ATOM 1937 N N . ASP B 1 65 ? -3.787 2.963 -18.531 1 89.88 65 ASP B N 1
ATOM 1938 C CA . ASP B 1 65 ? -4.508 3.988 -17.797 1 89.88 65 ASP B CA 1
ATOM 1939 C C . ASP B 1 65 ? -5.926 3.533 -17.453 1 89.88 65 ASP B C 1
ATOM 1941 O O . ASP B 1 65 ? -6.531 4.016 -16.5 1 89.88 65 ASP B O 1
ATOM 1945 N N . GLY B 1 66 ? -6.418 2.65 -18.125 1 94.12 66 GLY B N 1
ATOM 1946 C CA . GLY B 1 66 ? -7.789 2.221 -17.906 1 94.12 66 GLY B CA 1
ATOM 1947 C C . GLY B 1 66 ? -7.91 1.059 -16.938 1 94.12 66 GLY B C 1
ATOM 1948 O O . GLY B 1 66 ? -9.016 0.596 -16.656 1 94.12 66 GLY B O 1
ATOM 1949 N N . THR B 1 67 ? -6.723 0.633 -16.375 1 96.44 67 THR B N 1
ATOM 1950 C CA . THR B 1 67 ? -6.781 -0.539 -15.508 1 96.44 67 THR B CA 1
ATOM 1951 C C . THR B 1 67 ? -5.953 -0.319 -14.25 1 96.44 67 THR B C 1
ATOM 1953 O O . THR B 1 67 ? -5.047 0.517 -14.227 1 96.44 67 THR B O 1
ATOM 1956 N N . ALA B 1 68 ? -6.379 -0.921 -13.195 1 96.56 68 ALA B N 1
ATOM 1957 C CA . ALA B 1 68 ? -5.656 -1.006 -11.93 1 96.56 68 ALA B CA 1
ATOM 1958 C C . ALA B 1 68 ? -5.496 -2.457 -11.484 1 96.56 68 ALA B C 1
ATOM 1960 O O . ALA B 1 68 ? -6.211 -3.34 -11.961 1 96.56 68 ALA B O 1
ATOM 1961 N N . ARG B 1 69 ? -4.52 -2.658 -10.742 1 97.5 69 ARG B N 1
ATOM 1962 C CA . ARG B 1 69 ? -4.305 -3.994 -10.195 1 97.5 69 ARG B CA 1
ATOM 1963 C C . ARG B 1 69 ? -4.48 -3.998 -8.68 1 97.5 69 ARG B C 1
ATOM 1965 O O . ARG B 1 69 ? -3.967 -3.115 -7.988 1 97.5 69 ARG B O 1
ATOM 1972 N N . MET B 1 70 ? -5.234 -4.938 -8.203 1 98.31 70 MET B N 1
ATOM 1973 C CA . MET B 1 70 ? -5.457 -5.102 -6.766 1 98.31 70 MET B CA 1
ATOM 1974 C C . MET B 1 70 ? -4.758 -6.352 -6.246 1 98.31 70 MET B C 1
ATOM 1976 O O . MET B 1 70 ? -4.766 -7.391 -6.906 1 98.31 70 MET B O 1
ATOM 1980 N N 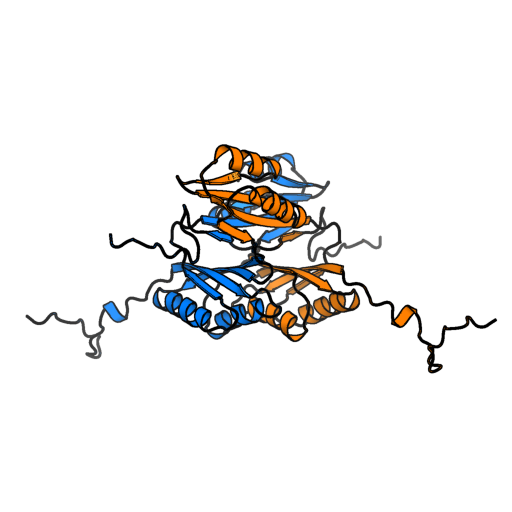. THR B 1 71 ? -4.059 -6.234 -5.176 1 98.44 71 THR B N 1
ATOM 1981 C CA . THR B 1 71 ? -3.59 -7.363 -4.383 1 98.44 71 THR B CA 1
ATOM 1982 C C . THR B 1 71 ? -4.457 -7.547 -3.139 1 98.44 71 THR B C 1
ATOM 1984 O O . THR B 1 71 ? -4.484 -6.68 -2.264 1 98.44 71 THR B O 1
ATOM 1987 N N . ILE B 1 72 ? -5.145 -8.648 -3.088 1 98.25 72 ILE B N 1
ATOM 1988 C CA . ILE B 1 72 ? -6.059 -8.93 -1.986 1 98.25 72 ILE B CA 1
ATOM 1989 C C . ILE B 1 72 ? -5.578 -10.156 -1.215 1 98.25 72 ILE B C 1
ATOM 1991 O O . ILE B 1 72 ? -5.57 -11.266 -1.747 1 98.25 72 ILE B O 1
ATOM 1995 N N . VAL B 1 73 ? -5.199 -9.961 -0.004 1 97.62 73 VAL B N 1
ATOM 1996 C CA . VAL B 1 73 ? -4.773 -11.055 0.858 1 97.62 73 VAL B CA 1
ATOM 1997 C C . VAL B 1 73 ? -5.902 -11.43 1.812 1 97.62 73 VAL B C 1
ATOM 1999 O O . VAL B 1 73 ? -6.379 -10.594 2.584 1 97.62 73 VAL B O 1
ATOM 2002 N N . ILE B 1 74 ? -6.301 -12.648 1.794 1 97.25 74 ILE B N 1
ATOM 2003 C CA . ILE B 1 74 ? -7.391 -13.094 2.656 1 97.25 74 ILE B CA 1
ATOM 2004 C C . ILE B 1 74 ? -6.957 -14.328 3.443 1 97.25 74 ILE B C 1
ATOM 2006 O O . ILE B 1 74 ? -6.008 -15.016 3.057 1 97.25 74 ILE B O 1
ATOM 2010 N N . GLU B 1 75 ? -7.559 -14.484 4.523 1 96.19 75 GLU B N 1
ATOM 2011 C CA . GLU B 1 75 ? -7.426 -15.703 5.312 1 96.19 75 GLU B CA 1
ATOM 2012 C C . GLU B 1 75 ? -8.734 -16.5 5.336 1 96.19 75 GLU B C 1
ATOM 2014 O O . GLU B 1 75 ? -9.688 -16.109 6.012 1 96.19 75 GLU B O 1
ATOM 2019 N N . GLU B 1 76 ? -8.781 -17.578 4.637 1 96.69 76 GLU B N 1
ATOM 2020 C CA . GLU B 1 76 ? -9.992 -18.375 4.441 1 96.69 76 GLU B CA 1
ATOM 2021 C C . GLU B 1 76 ? -9.664 -19.844 4.227 1 96.69 76 GLU B C 1
ATOM 2023 O O . GLU B 1 76 ? -8.586 -20.172 3.721 1 96.69 76 GLU B O 1
ATOM 2028 N N . PRO B 1 77 ? -10.602 -20.688 4.633 1 97.06 77 PRO B N 1
ATOM 2029 C CA . PRO B 1 77 ? -10.453 -22.062 4.145 1 97.06 77 PRO B CA 1
ATOM 2030 C C . PRO B 1 77 ? -10.539 -22.156 2.623 1 97.06 77 PRO B C 1
ATOM 2032 O O . PRO B 1 77 ? -11.016 -21.234 1.967 1 97.06 77 PRO B O 1
ATOM 2035 N N . GLU B 1 78 ? -10.07 -23.234 2.133 1 96.69 78 GLU B N 1
ATOM 2036 C CA . GLU B 1 78 ? -9.961 -23.422 0.688 1 96.69 78 GLU B CA 1
ATOM 2037 C C . GLU B 1 78 ? -11.289 -23.125 -0.004 1 96.69 78 GLU B C 1
ATOM 2039 O O . GLU B 1 78 ? -11.336 -22.406 -0.998 1 96.69 78 GLU B O 1
ATOM 2044 N N . PRO B 1 79 ? -12.438 -23.641 0.457 1 97.06 79 PRO B N 1
ATOM 2045 C CA . PRO B 1 79 ? -13.711 -23.312 -0.199 1 97.06 79 PRO B CA 1
ATOM 2046 C C . PRO B 1 79 ? -14.008 -21.812 -0.198 1 97.06 79 PRO B C 1
ATOM 2048 O O . PRO B 1 79 ? -14.586 -21.297 -1.155 1 97.06 79 PRO B O 1
ATOM 2051 N N . GLY B 1 80 ? -13.602 -21.172 0.893 1 97.31 80 GLY B N 1
ATOM 2052 C CA . GLY B 1 80 ? -13.773 -19.719 0.973 1 97.31 80 GLY B CA 1
ATOM 2053 C C . GLY B 1 80 ? -12.945 -18.969 -0.045 1 97.31 80 GLY B C 1
ATOM 2054 O O . GLY B 1 80 ? -13.422 -18 -0.641 1 97.31 80 GLY B O 1
ATOM 2055 N N . VAL B 1 81 ? -11.742 -19.406 -0.256 1 98.12 81 VAL B N 1
ATOM 2056 C CA . VAL B 1 81 ? -10.859 -18.797 -1.234 1 98.12 81 VAL B CA 1
ATOM 2057 C C . VAL B 1 81 ? -11.453 -18.922 -2.633 1 98.12 81 VAL B C 1
ATOM 2059 O O . VAL B 1 81 ? -11.492 -17.953 -3.396 1 98.12 81 VAL B O 1
ATOM 2062 N N . GLN B 1 82 ? -11.914 -20.109 -2.92 1 98.12 82 GLN B N 1
ATOM 2063 C CA . GLN B 1 82 ? -12.516 -20.344 -4.227 1 98.12 82 GLN B CA 1
ATOM 2064 C C . GLN B 1 82 ? -13.758 -19.484 -4.43 1 98.12 82 GLN B C 1
ATOM 2066 O O . GLN B 1 82 ? -13.977 -18.953 -5.516 1 98.12 82 GLN B O 1
ATOM 2071 N N . GLN B 1 83 ? -14.523 -19.391 -3.385 1 98.38 83 GLN B N 1
ATOM 2072 C CA . GLN B 1 83 ? -15.727 -18.578 -3.457 1 98.38 83 GLN B CA 1
ATOM 2073 C C . GLN B 1 83 ? -15.383 -17.109 -3.672 1 98.38 83 GLN B C 1
ATOM 2075 O O . GLN B 1 83 ? -16.047 -16.406 -4.438 1 98.38 83 GLN B O 1
ATOM 2080 N N . ALA B 1 84 ? -14.367 -16.594 -2.996 1 98.44 84 ALA B N 1
ATOM 2081 C CA . ALA B 1 84 ? -13.938 -15.211 -3.148 1 98.44 84 ALA B CA 1
ATOM 2082 C C . ALA B 1 84 ? -13.555 -14.914 -4.594 1 98.44 84 ALA B C 1
ATOM 2084 O O . ALA B 1 84 ? -13.945 -13.883 -5.148 1 98.44 84 ALA B O 1
ATOM 2085 N N . LYS B 1 85 ? -12.828 -15.844 -5.211 1 98.56 85 LYS B N 1
ATOM 2086 C CA . LYS B 1 85 ? -12.43 -15.688 -6.605 1 98.56 85 LYS B CA 1
ATOM 2087 C C . LYS B 1 85 ? -13.648 -15.672 -7.527 1 98.56 85 LYS B C 1
ATOM 2089 O O . LYS B 1 85 ? -13.75 -14.812 -8.414 1 98.56 85 LYS B O 1
ATOM 2094 N N . LYS B 1 86 ? -14.469 -16.625 -7.262 1 98.56 86 LYS B N 1
ATOM 2095 C CA . LYS B 1 86 ? -15.672 -16.734 -8.086 1 98.56 86 LYS B CA 1
ATOM 2096 C C . LYS B 1 86 ? -16.516 -15.469 -8.008 1 98.56 86 LYS B C 1
ATOM 2098 O O . LYS B 1 86 ? -16.984 -14.961 -9.031 1 98.56 86 LYS B O 1
ATOM 2103 N N . GLN B 1 87 ? -16.734 -14.945 -6.793 1 98.5 87 GLN B N 1
ATOM 2104 C CA . GLN B 1 87 ? -17.547 -13.75 -6.594 1 98.5 87 GLN B CA 1
ATOM 2105 C C . GLN B 1 87 ? -16.875 -12.523 -7.207 1 98.5 87 GLN B C 1
ATOM 2107 O O . GLN B 1 87 ? -17.547 -11.656 -7.766 1 98.5 87 GLN B O 1
ATOM 2112 N N . LEU B 1 88 ? -15.547 -12.391 -7.117 1 98.56 88 LEU B N 1
ATOM 2113 C CA . LEU B 1 88 ? -14.805 -11.297 -7.734 1 98.56 88 LEU B CA 1
ATOM 2114 C C . LEU B 1 88 ? -15.016 -11.281 -9.242 1 98.56 88 LEU B C 1
ATOM 2116 O O . LEU B 1 88 ? -15.219 -10.219 -9.836 1 98.56 88 LEU B O 1
ATOM 2120 N N . ARG B 1 89 ? -15 -12.477 -9.836 1 98.25 89 ARG B N 1
ATOM 2121 C CA . ARG B 1 89 ? -15.109 -12.609 -11.281 1 98.25 89 ARG B CA 1
ATOM 2122 C C . ARG B 1 89 ? -16.469 -12.141 -11.773 1 98.25 89 ARG B C 1
ATOM 2124 O O . ARG B 1 89 ? -16.625 -11.789 -12.945 1 98.25 89 ARG B O 1
ATOM 2131 N N . LYS B 1 90 ? -17.391 -12.102 -10.938 1 98.31 90 LYS B N 1
ATOM 2132 C CA . LYS B 1 90 ? -18.766 -11.734 -11.312 1 98.31 90 LYS B CA 1
ATOM 2133 C C . LYS B 1 90 ? -18.938 -10.211 -11.32 1 98.31 90 LYS B C 1
ATOM 2135 O O . LYS B 1 90 ? -19.922 -9.695 -11.844 1 98.31 90 LYS B O 1
ATOM 2140 N N . LEU B 1 91 ? -18.062 -9.5 -10.672 1 98.44 91 LEU B N 1
ATOM 2141 C CA . LEU B 1 91 ? -18.156 -8.047 -10.641 1 98.44 91 LEU B CA 1
ATOM 2142 C C . LEU B 1 91 ? -17.844 -7.457 -12.016 1 98.44 91 LEU B C 1
ATOM 2144 O O . LEU B 1 91 ? -16.859 -7.84 -12.648 1 98.44 91 LEU B O 1
ATOM 2148 N N . ILE B 1 92 ? -18.516 -6.488 -12.422 1 98.31 92 ILE B N 1
ATOM 2149 C CA . ILE B 1 92 ? -18.438 -5.906 -13.758 1 98.31 92 ILE B CA 1
ATOM 2150 C C . ILE B 1 92 ? -17.062 -5.273 -13.961 1 98.31 92 ILE B C 1
ATOM 2152 O O . ILE B 1 92 ? -16.438 -5.441 -15.008 1 98.31 92 ILE B O 1
ATOM 2156 N N . PRO B 1 93 ? -16.469 -4.59 -13 1 98.25 93 PRO B N 1
ATOM 2157 C CA . PRO B 1 93 ? -15.211 -3.887 -13.242 1 98.25 93 PRO B CA 1
ATOM 2158 C C . PRO B 1 93 ? -14 -4.816 -13.195 1 98.25 93 PRO B C 1
ATOM 2160 O O . PRO B 1 93 ? -12.883 -4.391 -13.477 1 98.25 93 PRO B O 1
ATOM 2163 N N . VAL B 1 94 ? -14.203 -6.078 -12.82 1 98.62 94 VAL B N 1
ATOM 2164 C CA . VAL B 1 94 ? -13.094 -7.02 -12.719 1 98.62 94 VAL B CA 1
ATOM 2165 C C . VAL B 1 94 ? -12.812 -7.641 -14.086 1 98.62 94 VAL B C 1
ATOM 2167 O O . VAL B 1 94 ? -13.719 -8.203 -14.711 1 98.62 94 VAL B O 1
ATOM 2170 N N . ILE B 1 95 ? -11.648 -7.453 -14.531 1 98.06 95 ILE B N 1
ATOM 2171 C CA . ILE B 1 95 ? -11.234 -7.941 -15.836 1 98.06 95 ILE B CA 1
ATOM 2172 C C . ILE B 1 95 ? -10.656 -9.352 -15.703 1 98.06 95 ILE B C 1
ATOM 2174 O O . ILE B 1 95 ? -10.953 -10.227 -16.516 1 98.06 95 ILE B O 1
ATOM 2178 N N . GLU B 1 96 ? -9.875 -9.57 -14.727 1 97.56 96 GLU B N 1
ATOM 2179 C CA . GLU B 1 96 ? -9.203 -10.844 -14.484 1 97.56 96 GLU B CA 1
ATOM 2180 C C . GLU B 1 96 ? -8.891 -11.039 -13.008 1 97.56 96 GLU B C 1
ATOM 2182 O O . GLU B 1 96 ? -8.633 -10.07 -12.289 1 97.56 96 GLU B O 1
ATOM 2187 N N . VAL B 1 97 ? -8.969 -12.297 -12.555 1 98.19 97 VAL B N 1
ATOM 2188 C CA . VAL B 1 97 ? -8.609 -12.656 -11.188 1 98.19 97 VAL B CA 1
ATOM 2189 C C . VAL B 1 97 ? -7.762 -13.922 -11.188 1 98.19 97 VAL B C 1
ATOM 2191 O O . VAL B 1 97 ? -8.07 -14.891 -11.891 1 98.19 97 VAL B O 1
ATOM 2194 N N . GLU B 1 98 ? -6.738 -13.883 -10.422 1 97.62 98 GLU B N 1
ATOM 2195 C CA . GLU B 1 98 ? -5.902 -15.062 -10.234 1 97.62 98 GLU B CA 1
ATOM 2196 C C . GLU B 1 98 ? -5.434 -15.188 -8.789 1 97.62 98 GLU B C 1
ATOM 2198 O O . GLU B 1 98 ? -5.164 -14.18 -8.133 1 97.62 98 GLU B O 1
ATOM 2203 N N . GLU B 1 99 ? -5.418 -16.391 -8.352 1 98.31 99 GLU B N 1
ATOM 2204 C CA . GLU B 1 99 ? -4.73 -16.672 -7.09 1 98.31 99 GLU B CA 1
ATOM 2205 C C . GLU B 1 99 ? -3.246 -16.922 -7.32 1 98.31 99 GLU B C 1
ATOM 2207 O O . GLU B 1 99 ? -2.877 -17.781 -8.133 1 98.31 99 GLU B O 1
ATOM 2212 N N . LEU B 1 100 ? -2.48 -16.188 -6.664 1 98.12 100 LEU B N 1
ATOM 2213 C CA . LEU B 1 100 ? -1.042 -16.391 -6.805 1 98.12 100 LEU B CA 1
ATOM 2214 C C . LEU B 1 100 ? -0.589 -17.625 -6.047 1 98.12 100 LEU B C 1
ATOM 2216 O O . LEU B 1 100 ? -1.206 -18.016 -5.047 1 98.12 100 LEU B O 1
ATOM 2220 N N . GLU B 1 101 ? 0.458 -18.203 -6.523 1 96.62 101 GLU B N 1
ATOM 2221 C CA . GLU B 1 101 ? 1.023 -19.375 -5.863 1 96.62 101 GLU B CA 1
ATOM 2222 C C . GLU B 1 101 ? 1.577 -19.031 -4.488 1 96.62 101 GLU B C 1
ATOM 2224 O O . GLU B 1 101 ? 1.857 -17.859 -4.207 1 96.62 101 GLU B O 1
ATOM 2229 N N . SER B 1 102 ? 1.701 -20.016 -3.643 1 94 102 SER B N 1
ATOM 2230 C CA . SER B 1 102 ? 2.164 -19.812 -2.273 1 94 102 SER B CA 1
ATOM 2231 C C . SER B 1 102 ? 3.559 -19.188 -2.246 1 94 102 SER B C 1
ATOM 2233 O O . SER B 1 102 ? 3.91 -18.469 -1.306 1 94 102 SER B O 1
ATOM 2235 N N . ALA B 1 103 ? 4.336 -19.422 -3.322 1 93.44 103 ALA B N 1
ATOM 2236 C CA . ALA B 1 103 ? 5.715 -18.953 -3.375 1 93.44 103 ALA B CA 1
ATOM 2237 C C . ALA B 1 103 ? 5.793 -17.547 -3.975 1 93.44 103 ALA B C 1
ATOM 2239 O O . ALA B 1 103 ? 6.879 -16.969 -4.07 1 93.44 103 ALA B O 1
ATOM 2240 N N . ALA B 1 104 ? 4.633 -16.984 -4.316 1 96.38 104 ALA B N 1
ATOM 2241 C CA . ALA B 1 104 ? 4.621 -15.664 -4.93 1 96.38 104 ALA B CA 1
ATOM 2242 C C . ALA B 1 104 ? 5.312 -14.641 -4.035 1 96.38 104 ALA B C 1
ATOM 2244 O O . ALA B 1 104 ? 5.32 -14.781 -2.811 1 96.38 104 ALA B O 1
ATOM 2245 N N . MET B 1 105 ? 5.871 -13.695 -4.691 1 95 105 MET B N 1
ATOM 2246 C CA . MET B 1 105 ? 6.539 -12.617 -3.973 1 95 105 MET B CA 1
ATOM 2247 C C . MET B 1 105 ? 5.52 -11.648 -3.375 1 95 105 MET B C 1
ATOM 2249 O O . MET B 1 105 ? 4.59 -11.219 -4.062 1 95 105 MET B O 1
ATOM 2253 N N . ARG B 1 106 ? 5.66 -11.398 -2.1 1 97.5 106 ARG B N 1
ATOM 2254 C CA . ARG B 1 106 ? 4.812 -10.445 -1.385 1 97.5 106 ARG B CA 1
ATOM 2255 C C . ARG B 1 106 ? 5.648 -9.422 -0.627 1 97.5 106 ARG B C 1
ATOM 2257 O O . ARG B 1 106 ? 6.504 -9.789 0.181 1 97.5 106 ARG B O 1
ATOM 2264 N N . ARG B 1 107 ? 5.426 -8.141 -0.98 1 98.06 107 ARG B N 1
ATOM 2265 C CA . ARG B 1 107 ? 6.191 -7.07 -0.352 1 98.06 107 ARG B CA 1
ATOM 2266 C C . ARG B 1 107 ? 5.27 -5.969 0.161 1 98.06 107 ARG B C 1
ATOM 2268 O O . ARG B 1 107 ? 4.262 -5.648 -0.472 1 98.06 107 ARG B O 1
ATOM 2275 N N . GLU B 1 108 ? 5.664 -5.492 1.259 1 98.06 108 GLU B N 1
ATOM 2276 C CA . GLU B 1 108 ? 4.961 -4.391 1.909 1 98.06 108 GLU B CA 1
ATOM 2277 C C . GLU B 1 108 ? 5.93 -3.285 2.322 1 98.06 108 GLU B C 1
ATOM 2279 O O . GLU B 1 108 ? 7.133 -3.521 2.447 1 98.06 108 GLU B O 1
ATOM 2284 N N . LEU B 1 109 ? 5.398 -2.059 2.402 1 98.56 109 LEU B N 1
ATOM 2285 C CA . LEU B 1 109 ? 6.168 -0.916 2.881 1 98.56 109 LEU B CA 1
ATOM 2286 C C . LEU B 1 109 ? 5.602 -0.39 4.195 1 98.56 109 LEU B C 1
ATOM 2288 O O . LEU B 1 109 ? 4.383 -0.283 4.352 1 98.56 109 LEU B O 1
ATOM 2292 N N . ALA B 1 110 ? 6.516 -0.078 5.129 1 98.62 110 ALA B N 1
ATOM 2293 C CA . ALA B 1 110 ? 6.129 0.553 6.387 1 98.62 110 ALA B CA 1
ATOM 2294 C C . ALA B 1 110 ? 6.996 1.774 6.676 1 98.62 110 ALA B C 1
ATOM 2296 O O . ALA B 1 110 ? 8.195 1.776 6.387 1 98.62 110 ALA B O 1
ATOM 2297 N N . LEU B 1 111 ? 6.352 2.789 7.137 1 98.5 111 LEU B N 1
ATOM 2298 C CA . LEU B 1 111 ? 7.035 3.92 7.754 1 98.5 111 LEU B CA 1
ATOM 2299 C C . LEU B 1 111 ? 6.887 3.877 9.273 1 98.5 111 LEU B C 1
ATOM 2301 O O . LEU B 1 111 ? 5.773 3.756 9.789 1 98.5 111 LEU B O 1
ATOM 2305 N N . ILE B 1 112 ? 7.984 3.949 9.945 1 97.94 112 ILE B N 1
ATOM 2306 C CA . ILE B 1 112 ? 8.016 3.885 11.406 1 97.94 112 ILE B CA 1
ATOM 2307 C C . ILE B 1 112 ? 8.672 5.145 11.961 1 97.94 112 ILE B C 1
ATOM 2309 O O . ILE B 1 112 ? 9.867 5.379 11.75 1 97.94 112 ILE B O 1
ATOM 2313 N N . LYS B 1 113 ? 7.91 5.938 12.68 1 97.06 113 LYS B N 1
ATOM 2314 C CA . LYS B 1 113 ? 8.422 7.141 13.336 1 97.06 113 LYS B CA 1
ATOM 2315 C C . LYS B 1 113 ? 8.773 6.859 14.789 1 97.06 113 LYS B C 1
ATOM 2317 O O . LYS B 1 113 ? 7.941 6.379 15.562 1 97.06 113 LYS B O 1
ATOM 2322 N N . VAL B 1 114 ? 10.008 7.152 15.125 1 96.62 114 VAL B N 1
ATOM 2323 C CA . VAL B 1 114 ? 10.508 6.891 16.469 1 96.62 114 VAL B CA 1
ATOM 2324 C C . VAL B 1 114 ? 11.062 8.18 17.078 1 96.62 114 VAL B C 1
ATOM 2326 O O . VAL B 1 114 ? 11.469 9.086 16.344 1 96.62 114 VAL B O 1
ATOM 2329 N N . ALA B 1 115 ? 11.039 8.203 18.375 1 94.44 115 ALA B N 1
ATOM 2330 C CA . ALA B 1 115 ? 11.625 9.352 19.062 1 94.44 115 ALA B CA 1
ATOM 2331 C C . ALA B 1 115 ? 13.109 9.484 18.734 1 94.44 115 ALA B C 1
ATOM 2333 O O . ALA B 1 115 ? 13.828 8.484 18.641 1 94.44 115 ALA B O 1
ATOM 2334 N N . GLY B 1 116 ? 13.641 10.664 18.578 1 85.31 116 GLY B N 1
ATOM 2335 C CA . GLY B 1 116 ? 14.93 11.008 18 1 85.31 116 GLY B CA 1
ATOM 2336 C C . GLY B 1 116 ? 16.047 11.047 19.031 1 85.31 116 GLY B C 1
ATOM 2337 O O . GLY B 1 116 ? 17.062 11.703 18.812 1 85.31 116 GLY B O 1
ATOM 2338 N N . ASP B 1 117 ? 15.961 10.414 20.141 1 89.19 117 ASP B N 1
ATOM 2339 C CA . ASP B 1 117 ? 16.969 10.547 21.188 1 89.19 117 ASP B CA 1
ATOM 2340 C C . ASP B 1 117 ? 18.234 9.758 20.828 1 89.19 117 ASP B C 1
ATOM 2342 O O . ASP B 1 117 ? 19.328 10.062 21.312 1 89.19 117 ASP B O 1
ATOM 2346 N N . LYS B 1 118 ? 18.125 8.828 19.984 1 92.31 118 LYS B N 1
ATOM 2347 C CA . LYS B 1 118 ? 19.234 7.977 19.594 1 92.31 118 LYS B CA 1
ATOM 2348 C C . LYS B 1 118 ? 19.219 7.684 18.094 1 92.31 118 LYS B C 1
ATOM 2350 O O . LYS B 1 118 ? 19.125 6.523 17.688 1 92.31 118 LYS B O 1
ATOM 2355 N N . PRO B 1 119 ? 19.422 8.703 17.328 1 93.88 119 PRO B N 1
ATOM 2356 C CA . PRO B 1 119 ? 19.266 8.539 15.875 1 93.88 119 PRO B CA 1
ATOM 2357 C C . PRO B 1 119 ? 20.203 7.492 15.289 1 93.88 119 PRO B C 1
ATOM 2359 O O . PRO B 1 119 ? 19.828 6.754 14.375 1 93.88 119 PRO B O 1
ATOM 2362 N N . ASP B 1 120 ? 21.406 7.438 15.828 1 95.38 120 ASP B N 1
ATOM 2363 C CA . ASP B 1 120 ? 22.375 6.469 15.312 1 95.38 120 ASP B CA 1
ATOM 2364 C C . ASP B 1 120 ? 21.906 5.039 15.586 1 95.38 120 ASP B C 1
ATOM 2366 O O . ASP B 1 120 ? 22.047 4.16 14.734 1 95.38 120 ASP B O 1
ATOM 2370 N N . ASP B 1 121 ? 21.422 4.836 16.75 1 96.69 121 ASP B N 1
ATOM 2371 C CA . ASP B 1 121 ? 20.906 3.518 17.109 1 96.69 121 ASP B CA 1
ATOM 2372 C C . ASP B 1 121 ? 19.703 3.141 16.25 1 96.69 121 ASP B C 1
ATOM 2374 O O . ASP B 1 121 ? 19.562 1.989 15.836 1 96.69 121 ASP B O 1
ATOM 2378 N N . VAL B 1 122 ? 18.844 4.129 16 1 97.25 122 VAL B N 1
ATOM 2379 C CA . VAL B 1 122 ? 17.672 3.914 15.172 1 97.25 122 VAL B CA 1
ATOM 2380 C C . VAL B 1 122 ? 18.109 3.506 13.758 1 97.25 122 VAL B C 1
ATOM 2382 O O . VAL B 1 122 ? 17.578 2.549 13.195 1 97.25 122 VAL B O 1
ATOM 2385 N N . GLN B 1 123 ? 19.031 4.211 13.25 1 97.06 123 GLN B N 1
ATOM 2386 C CA . GLN B 1 123 ? 19.547 3.908 11.922 1 97.06 123 GLN B CA 1
ATOM 2387 C C . GLN B 1 123 ? 20.156 2.508 11.867 1 97.06 123 GLN B C 1
ATOM 2389 O O . GLN B 1 123 ? 19.969 1.78 10.891 1 97.06 123 GLN B O 1
ATOM 2394 N N . ALA B 1 124 ? 20.891 2.189 12.898 1 97.56 124 ALA B N 1
ATOM 2395 C CA . ALA B 1 124 ? 21.516 0.871 12.945 1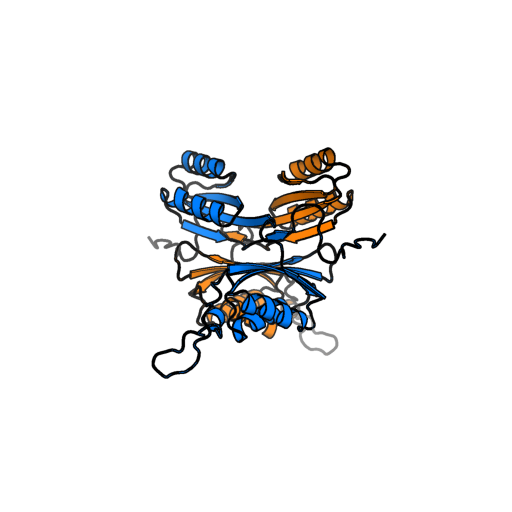 97.56 124 ALA B CA 1
ATOM 2396 C C . ALA B 1 124 ? 20.469 -0.238 12.914 1 97.56 124 ALA B C 1
ATOM 2398 O O . ALA B 1 124 ? 20.625 -1.225 12.195 1 97.56 124 ALA B O 1
ATOM 2399 N N . VAL B 1 125 ? 19.438 -0.07 13.648 1 97.44 125 VAL B N 1
ATOM 2400 C CA . VAL B 1 125 ? 18.359 -1.056 13.664 1 97.44 125 VAL B CA 1
ATOM 2401 C C . VAL B 1 125 ? 17.688 -1.102 12.297 1 97.44 125 VAL B C 1
ATOM 2403 O O . VAL B 1 125 ? 17.359 -2.18 11.789 1 97.44 125 VAL B O 1
ATOM 2406 N N . ALA B 1 126 ? 17.422 0.069 11.68 1 98 126 ALA B N 1
ATOM 2407 C CA . ALA B 1 126 ? 16.828 0.127 10.344 1 98 126 ALA B CA 1
ATOM 2408 C C . ALA B 1 126 ? 17.641 -0.689 9.344 1 98 126 ALA B C 1
ATOM 2410 O O . ALA B 1 126 ? 17.078 -1.476 8.578 1 98 126 ALA B O 1
ATOM 2411 N N . GLU B 1 127 ? 18.891 -0.554 9.406 1 97.56 127 GLU B N 1
ATOM 2412 C CA . GLU B 1 127 ? 19.797 -1.219 8.469 1 97.56 127 GLU B CA 1
ATOM 2413 C C . GLU B 1 127 ? 19.734 -2.734 8.633 1 97.56 127 GLU B C 1
ATOM 2415 O O . GLU B 1 127 ? 19.859 -3.475 7.652 1 97.56 127 GLU B O 1
ATOM 2420 N N . MET B 1 128 ? 19.484 -3.191 9.789 1 97.75 128 MET B N 1
ATOM 2421 C CA . MET B 1 128 ? 19.375 -4.625 10.055 1 97.75 128 MET B CA 1
ATOM 2422 C C . MET B 1 128 ? 18.219 -5.238 9.289 1 97.75 128 MET B C 1
ATOM 2424 O O . MET B 1 128 ? 18.266 -6.414 8.922 1 97.75 128 MET B O 1
ATOM 2428 N N . TYR B 1 129 ? 17.312 -4.418 9.031 1 97.69 129 TYR B N 1
ATOM 2429 C CA . TYR B 1 129 ? 16.125 -4.922 8.352 1 97.69 129 TYR B CA 1
ATOM 2430 C C . TYR B 1 129 ? 16.047 -4.391 6.926 1 97.69 129 TYR B C 1
ATOM 2432 O O . TYR B 1 129 ? 14.977 -4.41 6.309 1 97.69 129 TYR B O 1
ATOM 2440 N N . GLY B 1 130 ? 17.141 -3.877 6.457 1 95.75 130 GLY B N 1
ATOM 2441 C CA . GLY B 1 130 ? 17.203 -3.404 5.086 1 95.75 130 GLY B CA 1
ATOM 2442 C C . GLY B 1 130 ? 16.484 -2.092 4.871 1 95.75 130 GLY B C 1
ATOM 2443 O O . GLY B 1 130 ? 16.016 -1.803 3.762 1 95.75 130 GLY B O 1
ATOM 2444 N N . GLY B 1 131 ? 16.312 -1.395 5.918 1 97.31 131 GLY B N 1
ATOM 2445 C CA . GLY B 1 131 ? 15.633 -0.109 5.836 1 97.31 131 GLY B CA 1
ATOM 2446 C C . GLY B 1 131 ? 16.578 1.071 5.938 1 97.31 131 GLY B C 1
ATOM 2447 O O . GLY B 1 131 ? 17.797 0.896 5.945 1 97.31 131 GLY B O 1
ATOM 2448 N N . ASP B 1 132 ? 15.984 2.277 5.867 1 96.44 132 ASP B N 1
ATOM 2449 C CA . ASP B 1 132 ? 16.75 3.518 5.941 1 96.44 132 ASP B CA 1
ATOM 2450 C C . ASP B 1 132 ? 15.93 4.625 6.605 1 96.44 132 ASP B C 1
ATOM 2452 O O . ASP B 1 132 ? 14.703 4.656 6.492 1 96.44 132 ASP B O 1
ATOM 2456 N N . ALA B 1 133 ? 16.641 5.512 7.273 1 96.75 133 ALA B N 1
ATOM 2457 C CA . ALA B 1 133 ? 15.992 6.738 7.727 1 96.75 133 ALA B CA 1
ATOM 2458 C C . ALA B 1 133 ? 15.617 7.629 6.543 1 96.75 133 ALA B C 1
ATOM 2460 O O . ALA B 1 133 ? 16.438 7.898 5.672 1 96.75 133 ALA B O 1
ATOM 2461 N N . VAL B 1 134 ? 14.359 8.094 6.523 1 95.88 134 VAL B N 1
ATOM 2462 C CA . VAL B 1 134 ? 13.914 8.867 5.367 1 95.88 134 VAL B CA 1
ATOM 2463 C C . VAL B 1 134 ? 13.539 10.281 5.805 1 95.88 134 VAL B C 1
ATOM 2465 O O . VAL B 1 134 ? 13.328 11.164 4.969 1 95.88 134 VAL B O 1
ATOM 2468 N N . ASP B 1 135 ? 13.32 10.484 7.059 1 95.56 135 ASP B N 1
ATOM 2469 C CA . ASP B 1 135 ? 13.094 11.781 7.684 1 95.56 135 ASP B CA 1
ATOM 2470 C C . ASP B 1 135 ? 13.734 11.844 9.062 1 95.56 135 ASP B C 1
ATOM 2472 O O . ASP B 1 135 ? 13.742 10.859 9.797 1 95.56 135 ASP B O 1
ATOM 2476 N N . ALA B 1 136 ? 14.383 12.984 9.281 1 93.38 136 ALA B N 1
ATOM 2477 C CA . ALA B 1 136 ? 15.008 13.156 10.594 1 93.38 136 ALA B CA 1
ATOM 2478 C C . ALA B 1 136 ? 14.875 14.594 11.086 1 93.38 136 ALA B C 1
ATOM 2480 O O . ALA B 1 136 ? 15.023 15.539 10.305 1 93.38 136 ALA B O 1
ATOM 2481 N N . SER B 1 137 ? 14.43 14.68 12.25 1 92.69 137 SER B N 1
ATOM 2482 C CA . SER B 1 137 ? 14.445 15.938 12.992 1 92.69 137 SER B CA 1
ATOM 2483 C C . SER B 1 137 ? 15.141 15.773 14.336 1 92.69 137 SER B C 1
ATOM 2485 O O . SER B 1 137 ? 15.68 14.711 14.641 1 92.69 137 SER B O 1
ATOM 2487 N N . THR B 1 138 ? 15.156 16.859 15.109 1 90.06 138 THR B N 1
ATOM 2488 C CA . THR B 1 138 ? 15.805 16.828 16.422 1 90.06 138 THR B CA 1
ATOM 2489 C C . THR B 1 138 ? 15.086 15.859 17.344 1 90.06 138 THR B C 1
ATOM 2491 O O . THR B 1 138 ? 15.719 15.227 18.203 1 90.06 138 THR B O 1
ATOM 2494 N N . ASN B 1 139 ? 13.812 15.602 17.047 1 92.44 139 ASN B N 1
ATOM 2495 C CA . ASN B 1 139 ? 13.055 14.875 18.062 1 92.44 139 ASN B CA 1
ATOM 2496 C C . ASN B 1 139 ? 12.438 13.602 17.484 1 92.44 139 ASN B C 1
ATOM 2498 O O . ASN B 1 139 ? 11.75 12.867 18.203 1 92.44 139 ASN B O 1
ATOM 2502 N N . ALA B 1 140 ? 12.719 13.375 16.188 1 96.31 140 ALA B N 1
ATOM 2503 C CA . ALA B 1 140 ? 12.078 12.188 15.625 1 96.31 140 ALA B CA 1
ATOM 2504 C C . ALA B 1 140 ? 12.836 11.688 14.398 1 96.31 140 ALA B C 1
ATOM 2506 O O . ALA B 1 140 ? 13.438 12.484 13.664 1 96.31 140 ALA B O 1
ATOM 2507 N N . VAL B 1 141 ? 12.859 10.453 14.227 1 97.19 141 VAL B N 1
ATOM 2508 C CA . VAL B 1 141 ? 13.398 9.797 13.039 1 97.19 141 VAL B CA 1
ATOM 2509 C C . VAL B 1 141 ? 12.32 8.914 12.414 1 97.19 141 VAL B C 1
ATOM 2511 O O . VAL B 1 141 ? 11.656 8.148 13.109 1 97.19 141 VAL B O 1
ATOM 2514 N N . THR B 1 142 ? 12.07 9.07 11.164 1 97.69 142 THR B N 1
ATOM 2515 C CA . THR B 1 142 ? 11.188 8.164 10.445 1 97.69 142 THR B CA 1
ATOM 2516 C C . THR B 1 142 ? 11.992 7.203 9.57 1 97.69 142 THR B C 1
ATOM 2518 O O . THR B 1 142 ? 12.836 7.633 8.781 1 97.69 142 THR B O 1
ATOM 2521 N N . VAL B 1 143 ? 11.719 5.926 9.734 1 98.19 143 VAL B N 1
ATOM 2522 C CA . VAL B 1 143 ? 12.422 4.891 8.992 1 98.19 143 VAL B CA 1
ATOM 2523 C C . VAL B 1 143 ? 11.477 4.23 7.992 1 98.19 143 VAL B C 1
ATOM 2525 O O . VAL B 1 143 ? 10.297 4.008 8.297 1 98.19 143 VAL B O 1
ATOM 2528 N N . GLU B 1 144 ? 11.977 3.955 6.844 1 98.56 144 GLU B N 1
ATOM 2529 C CA . GLU B 1 144 ? 11.266 3.168 5.836 1 98.56 144 GLU B CA 1
ATOM 2530 C C . GLU B 1 144 ? 11.789 1.734 5.789 1 98.56 144 GLU B C 1
ATOM 2532 O O . GLU B 1 144 ? 13 1.511 5.688 1 98.56 144 GLU B O 1
ATOM 2537 N N . ILE B 1 145 ? 10.891 0.811 5.906 1 98.38 145 ILE B N 1
ATOM 2538 C CA . ILE B 1 145 ? 11.219 -0.606 5.797 1 98.38 145 ILE B CA 1
ATOM 2539 C C . ILE B 1 145 ? 10.32 -1.266 4.754 1 98.38 145 ILE B C 1
ATOM 2541 O O . ILE B 1 145 ? 9.109 -1.005 4.707 1 98.38 145 ILE B O 1
ATOM 2545 N N . THR B 1 146 ? 10.891 -2.086 3.889 1 98.38 146 THR B N 1
ATOM 2546 C CA . THR B 1 146 ? 10.133 -2.906 2.945 1 98.38 146 THR B CA 1
ATOM 2547 C C . THR B 1 146 ? 10.461 -4.387 3.139 1 98.38 146 THR B C 1
ATOM 2549 O O . THR B 1 146 ? 11.539 -4.73 3.625 1 98.38 146 THR B O 1
ATOM 2552 N N . GLY B 1 147 ? 9.523 -5.242 2.855 1 97.69 147 GLY B N 1
ATOM 2553 C CA . GLY B 1 147 ? 9.742 -6.676 2.959 1 97.69 147 GLY B CA 1
ATOM 2554 C C . GLY B 1 147 ? 8.461 -7.457 3.154 1 97.69 147 GLY B C 1
ATOM 2555 O O . GLY B 1 147 ? 7.371 -6.973 2.83 1 97.69 147 GLY B O 1
ATOM 2556 N N . SER B 1 148 ? 8.648 -8.688 3.561 1 96.81 148 SER B N 1
ATOM 2557 C CA . SER B 1 148 ? 7.496 -9.516 3.887 1 96.81 148 SER B CA 1
ATOM 2558 C C . SER B 1 148 ? 6.785 -9.008 5.137 1 96.81 148 SER B C 1
ATOM 2560 O O . SER B 1 148 ? 7.355 -8.242 5.914 1 96.81 148 SER B O 1
ATOM 2562 N N . LYS B 1 149 ? 5.574 -9.398 5.258 1 96.19 149 LYS B N 1
ATOM 2563 C CA . LYS B 1 149 ? 4.84 -9.055 6.473 1 96.19 149 LYS B CA 1
ATOM 2564 C C . LYS B 1 149 ? 5.621 -9.469 7.719 1 96.19 149 LYS B C 1
ATOM 2566 O O . LYS B 1 149 ? 5.688 -8.711 8.688 1 96.19 149 LYS B O 1
ATOM 2571 N N . GLN B 1 150 ? 6.188 -10.656 7.73 1 96.31 150 GLN B N 1
ATOM 2572 C CA . GLN B 1 150 ? 6.949 -11.172 8.867 1 96.31 150 GLN B CA 1
ATOM 2573 C C . GLN B 1 150 ? 8.141 -10.266 9.18 1 96.31 150 GLN B C 1
ATOM 2575 O O . GLN B 1 150 ? 8.406 -9.961 10.344 1 96.31 150 GLN B O 1
ATOM 2580 N N . LYS B 1 151 ? 8.828 -9.922 8.125 1 97.5 151 LYS B N 1
ATOM 2581 C CA . LYS B 1 151 ? 9.984 -9.047 8.305 1 97.5 151 LYS B CA 1
ATOM 2582 C C . LYS B 1 151 ? 9.57 -7.707 8.914 1 97.5 151 LYS B C 1
ATOM 2584 O O . LYS B 1 151 ? 10.219 -7.207 9.836 1 97.5 151 LYS B O 1
ATOM 2589 N N . ILE B 1 152 ? 8.516 -7.117 8.391 1 97.56 152 ILE B N 1
ATOM 2590 C CA . ILE B 1 152 ? 8.047 -5.82 8.875 1 97.56 152 ILE B CA 1
ATOM 2591 C C . ILE B 1 152 ? 7.602 -5.934 10.328 1 97.56 152 ILE B C 1
ATOM 2593 O O . ILE B 1 152 ? 7.926 -5.078 11.148 1 97.56 152 ILE B O 1
ATOM 2597 N N . ASP B 1 153 ? 6.887 -6.973 10.672 1 96.94 153 ASP B N 1
ATOM 2598 C CA . ASP B 1 153 ? 6.473 -7.195 12.055 1 96.94 153 ASP B CA 1
ATOM 2599 C C . ASP B 1 153 ? 7.684 -7.293 12.977 1 96.94 153 ASP B C 1
ATOM 2601 O O . ASP B 1 153 ? 7.688 -6.703 14.062 1 96.94 153 ASP B O 1
ATOM 2605 N N . ALA B 1 154 ? 8.656 -8.016 12.531 1 98.06 154 ALA B N 1
ATOM 2606 C CA . ALA B 1 154 ? 9.875 -8.172 13.312 1 98.06 154 ALA B CA 1
ATOM 2607 C C . ALA B 1 154 ? 10.594 -6.84 13.492 1 98.06 154 ALA B C 1
ATOM 2609 O O . ALA B 1 154 ? 11.133 -6.555 14.57 1 98.06 154 ALA B O 1
ATOM 2610 N N . ALA B 1 155 ? 10.617 -6.086 12.438 1 98.06 155 ALA B N 1
ATOM 2611 C CA . ALA B 1 155 ? 11.242 -4.766 12.508 1 98.06 155 ALA B CA 1
ATOM 2612 C C . ALA B 1 155 ? 10.516 -3.881 13.523 1 98.06 155 ALA B C 1
ATOM 2614 O O . ALA B 1 155 ? 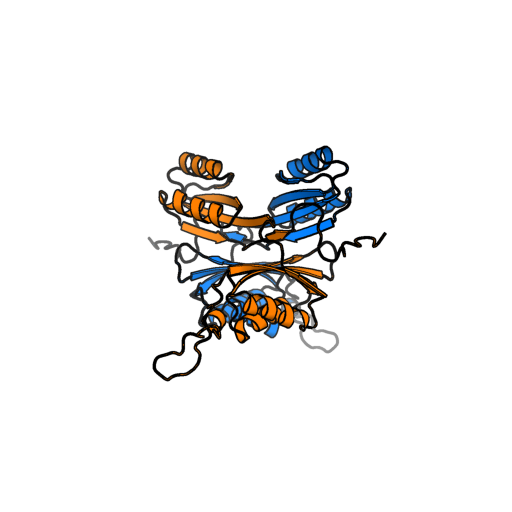11.156 -3.232 14.352 1 98.06 155 ALA B O 1
ATOM 2615 N N . ILE B 1 156 ? 9.211 -3.836 13.445 1 97.06 156 ILE B N 1
ATOM 2616 C CA . ILE B 1 156 ? 8.406 -3.029 14.359 1 97.06 156 ILE B CA 1
ATOM 2617 C C . ILE B 1 156 ? 8.695 -3.443 15.797 1 97.06 156 ILE B C 1
ATOM 2619 O O . ILE B 1 156 ? 8.875 -2.592 16.672 1 97.06 156 ILE B O 1
ATOM 2623 N N . GLU B 1 157 ? 8.734 -4.723 16.016 1 97.06 157 GLU B N 1
ATOM 2624 C CA . GLU B 1 157 ? 9.055 -5.234 17.344 1 97.06 157 GLU B CA 1
ATOM 2625 C C . GLU B 1 157 ? 10.43 -4.754 17.797 1 97.06 157 GLU B C 1
ATOM 2627 O O . GLU B 1 157 ? 10.602 -4.336 18.938 1 97.06 157 GLU B O 1
ATOM 2632 N N . ALA B 1 158 ? 11.375 -4.785 16.922 1 97.5 158 ALA B N 1
ATOM 2633 C CA . ALA B 1 158 ? 12.727 -4.344 17.234 1 97.5 158 ALA B CA 1
ATOM 2634 C C . ALA B 1 158 ? 12.75 -2.861 17.609 1 97.5 158 ALA B C 1
ATOM 2636 O O . ALA B 1 158 ? 13.5 -2.445 18.484 1 97.5 158 ALA B O 1
ATOM 2637 N N . PHE B 1 159 ? 11.953 -2.084 16.969 1 97.06 159 PHE B N 1
ATOM 2638 C CA . PHE B 1 159 ? 11.938 -0.643 17.188 1 97.06 159 PHE B CA 1
ATOM 2639 C C . PHE B 1 159 ? 11.242 -0.299 18.5 1 97.06 159 PHE B C 1
ATOM 2641 O O . PHE B 1 159 ? 11.328 0.835 18.984 1 97.06 159 PHE B O 1
ATOM 2648 N N . GLU B 1 160 ? 10.562 -1.225 19.047 1 94.62 160 GLU B N 1
ATOM 2649 C CA . GLU B 1 160 ? 9.875 -0.986 20.312 1 94.62 160 GLU B CA 1
ATOM 2650 C C . GLU B 1 160 ? 10.867 -0.606 21.406 1 94.62 160 GLU B C 1
ATOM 2652 O O . GLU B 1 160 ? 10.469 -0.062 22.453 1 94.62 160 GLU B O 1
ATOM 2657 N N . GLN B 1 161 ? 12.078 -1.012 21.234 1 95.25 161 GLN B N 1
ATOM 2658 C CA . GLN B 1 161 ? 13.094 -0.613 22.203 1 95.25 161 GLN B CA 1
ATOM 2659 C C . GLN B 1 161 ? 13.234 0.905 22.25 1 95.25 161 GLN B C 1
ATOM 2661 O O . GLN B 1 161 ? 13.75 1.449 23.234 1 95.25 161 GLN B O 1
ATOM 2666 N N . PHE B 1 162 ? 12.75 1.437 21.156 1 95.06 162 PHE B N 1
ATOM 2667 C CA . PHE B 1 162 ? 12.656 2.891 21.125 1 95.06 162 PHE B CA 1
ATOM 2668 C C . PHE B 1 162 ? 11.234 3.352 21.391 1 95.06 162 PHE B C 1
ATOM 2670 O O . PHE B 1 162 ? 10.328 2.527 21.562 1 95.06 162 PHE B O 1
ATOM 2677 N N . ASP B 1 163 ? 10.977 4.594 21.594 1 93.5 163 ASP B N 1
ATOM 2678 C CA . ASP B 1 163 ? 9.625 5.145 21.688 1 93.5 163 ASP B CA 1
ATOM 2679 C C . ASP B 1 163 ? 9 5.34 20.312 1 93.5 163 ASP B C 1
ATOM 2681 O O . ASP B 1 163 ? 9.219 6.367 19.672 1 93.5 163 ASP B O 1
ATOM 2685 N N . VAL B 1 164 ? 8.195 4.324 19.891 1 95.12 164 VAL B N 1
ATOM 2686 C CA . VAL B 1 164 ? 7.539 4.387 18.594 1 95.12 164 VAL B CA 1
ATOM 2687 C C . VAL B 1 164 ? 6.371 5.367 18.656 1 95.12 164 VAL B C 1
ATOM 2689 O O . VAL B 1 164 ? 5.434 5.184 19.438 1 95.12 164 VAL B O 1
ATOM 2692 N N . LEU B 1 165 ? 6.457 6.32 17.781 1 94.56 165 LEU B N 1
ATOM 2693 C CA . LEU B 1 165 ? 5.461 7.387 17.812 1 94.56 165 LEU B CA 1
ATOM 2694 C C . LEU B 1 165 ? 4.301 7.078 16.875 1 94.56 165 LEU B C 1
ATOM 2696 O O . LEU B 1 165 ? 3.139 7.297 17.234 1 94.56 165 LEU B O 1
ATOM 2700 N N . GLU B 1 166 ? 4.648 6.641 15.695 1 95.62 166 GLU B N 1
ATOM 2701 C CA . GLU B 1 166 ? 3.645 6.344 14.68 1 95.62 166 GLU B CA 1
ATOM 2702 C C . GLU B 1 166 ? 4.129 5.25 13.727 1 95.62 166 GLU B C 1
ATOM 2704 O O . GLU B 1 166 ? 5.324 5.141 13.461 1 95.62 166 GLU B O 1
ATOM 2709 N N . ILE B 1 167 ? 3.184 4.504 13.25 1 96.94 167 ILE B N 1
ATOM 2710 C CA . ILE B 1 167 ? 3.447 3.51 12.211 1 96.94 167 ILE B CA 1
ATOM 2711 C C . ILE B 1 167 ? 2.391 3.615 11.117 1 96.94 167 ILE B C 1
ATOM 2713 O O . ILE B 1 167 ? 1.206 3.805 11.406 1 96.94 167 ILE B O 1
ATOM 2717 N N . VAL B 1 168 ? 2.799 3.529 9.875 1 97.62 168 VAL B N 1
ATOM 2718 C CA . VAL B 1 168 ? 1.89 3.387 8.742 1 97.62 168 VAL B CA 1
ATOM 2719 C C . VAL B 1 168 ? 2.414 2.314 7.785 1 97.62 168 VAL B C 1
ATOM 2721 O O . VAL B 1 168 ? 3.621 2.223 7.547 1 97.62 168 VAL B O 1
ATOM 2724 N N . ARG B 1 169 ? 1.512 1.511 7.262 1 97.81 169 ARG B N 1
ATOM 2725 C CA . ARG B 1 169 ? 1.851 0.411 6.363 1 97.81 169 ARG B CA 1
ATOM 2726 C C . ARG B 1 169 ? 0.951 0.412 5.133 1 97.81 169 ARG B C 1
ATOM 2728 O O . ARG B 1 169 ? -0.231 0.752 5.219 1 97.81 169 ARG B O 1
ATOM 2735 N N . THR B 1 170 ? 1.445 -0.018 4.008 1 97.94 170 THR B N 1
ATOM 2736 C CA . THR B 1 170 ? 0.706 0.069 2.756 1 97.94 170 THR B CA 1
ATOM 2737 C C . THR B 1 170 ? -0.196 -1.148 2.574 1 97.94 170 THR B C 1
ATOM 2739 O O . THR B 1 170 ? -1.165 -1.102 1.812 1 97.94 170 THR B O 1
ATOM 2742 N N . GLY B 1 171 ? 0.066 -2.27 3.086 1 96.94 171 GLY B N 1
ATOM 2743 C CA . GLY B 1 171 ? -0.433 -3.562 2.646 1 96.94 171 GLY B CA 1
ATOM 2744 C C . GLY B 1 171 ? 0.444 -4.211 1.592 1 96.94 171 GLY B C 1
ATOM 2745 O O . GLY B 1 171 ? 1.419 -3.615 1.133 1 96.94 171 GLY B O 1
ATOM 2746 N N . ALA B 1 172 ? 0.044 -5.332 1.096 1 97.62 172 ALA B N 1
ATOM 2747 C CA . ALA B 1 172 ? 0.926 -6.16 0.281 1 97.62 172 ALA B CA 1
ATOM 2748 C C . ALA B 1 172 ? 0.792 -5.816 -1.199 1 97.62 172 ALA B C 1
ATOM 2750 O O . ALA B 1 172 ? -0.313 -5.57 -1.688 1 97.62 172 ALA B O 1
ATOM 2751 N N . ALA B 1 173 ? 1.861 -5.777 -1.9 1 98.31 173 ALA B N 1
ATOM 2752 C CA . ALA B 1 173 ? 1.98 -5.957 -3.346 1 98.31 173 ALA B CA 1
ATOM 2753 C C . ALA B 1 173 ? 2.578 -7.316 -3.682 1 98.31 173 ALA B C 1
ATOM 2755 O O . ALA B 1 173 ? 3.561 -7.742 -3.066 1 98.31 173 ALA B O 1
ATOM 2756 N N . ALA B 1 174 ? 1.96 -7.965 -4.648 1 98.38 174 ALA B N 1
ATOM 2757 C CA . ALA B 1 174 ? 2.422 -9.328 -4.879 1 98.38 174 ALA B CA 1
ATOM 2758 C C . ALA B 1 174 ? 2.418 -9.664 -6.367 1 98.38 174 ALA B C 1
ATOM 2760 O O . ALA B 1 174 ? 1.571 -9.172 -7.117 1 98.38 174 ALA B O 1
ATOM 2761 N N . LEU B 1 175 ? 3.375 -10.461 -6.766 1 97.81 175 LEU B N 1
ATOM 2762 C CA . LEU B 1 175 ? 3.496 -11.008 -8.109 1 97.81 175 LEU B CA 1
ATOM 2763 C C . LEU B 1 175 ? 4.004 -12.445 -8.07 1 97.81 175 LEU B C 1
ATOM 2765 O O . LEU B 1 175 ? 4.734 -12.82 -7.148 1 97.81 175 LEU B O 1
ATOM 2769 N N . GLU B 1 176 ? 3.617 -13.172 -9.078 1 97 176 GLU B N 1
ATOM 2770 C CA . GLU B 1 176 ? 4.211 -14.492 -9.234 1 97 176 GLU B CA 1
ATOM 2771 C C . GLU B 1 176 ? 5.723 -14.406 -9.414 1 97 176 GLU B C 1
ATOM 2773 O O . GLU B 1 176 ? 6.223 -13.469 -10.047 1 97 176 GLU B O 1
ATOM 2778 N N . ARG B 1 177 ? 6.395 -15.398 -8.938 1 95.19 177 ARG B N 1
ATOM 2779 C CA . ARG B 1 177 ? 7.828 -15.484 -9.203 1 95.19 177 ARG B CA 1
ATOM 2780 C C . ARG B 1 177 ? 8.094 -15.93 -10.633 1 95.19 177 ARG B C 1
ATOM 2782 O O . ARG B 1 177 ? 7.23 -16.531 -11.273 1 95.19 177 ARG B O 1
ATOM 2789 N N . GLY B 1 178 ? 9.219 -15.602 -11.102 1 92.62 178 GLY B N 1
ATOM 2790 C CA . GLY B 1 178 ? 9.609 -16.031 -12.43 1 92.62 178 GLY B CA 1
ATOM 2791 C C . GLY B 1 178 ? 8.836 -15.328 -13.531 1 92.62 178 GLY B C 1
ATOM 2792 O O . GLY B 1 178 ? 8.523 -14.141 -13.422 1 92.62 178 GLY B O 1
ATOM 2793 N N . SER B 1 179 ? 8.586 -16.047 -14.617 1 87.69 179 SER B N 1
ATOM 2794 C CA . SER B 1 179 ? 8.039 -15.406 -15.812 1 87.69 179 SER B CA 1
ATOM 2795 C C . SER B 1 179 ? 6.52 -15.5 -15.844 1 87.69 179 SER B C 1
ATOM 2797 O O . SER B 1 179 ? 5.879 -14.945 -16.734 1 87.69 179 SER B O 1
ATOM 2799 N N . LYS B 1 180 ? 5.984 -16.156 -14.883 1 89.5 180 LYS B N 1
ATOM 2800 C CA . LYS B 1 180 ? 4.527 -16.266 -14.859 1 89.5 180 LYS B CA 1
ATOM 2801 C C . LYS B 1 180 ? 3.869 -14.906 -14.656 1 89.5 180 LYS B C 1
ATOM 2803 O O . LYS B 1 180 ? 4.301 -14.125 -13.805 1 89.5 180 LYS B O 1
ATOM 2808 N N . THR B 1 181 ? 2.992 -14.531 -15.578 1 89.5 181 THR B N 1
ATOM 2809 C CA . THR B 1 181 ? 2.256 -13.281 -15.5 1 89.5 181 THR B CA 1
ATOM 2810 C C . THR B 1 181 ? 0.751 -13.539 -15.484 1 89.5 181 THR B C 1
ATOM 2812 O O . THR B 1 181 ? 0.3 -14.633 -15.828 1 89.5 181 THR B O 1
ATOM 2815 N N . MET B 1 182 ? 0.135 -12.492 -15.062 1 81.31 182 MET B N 1
ATOM 2816 C CA . MET B 1 182 ? -1.321 -12.594 -15.094 1 81.31 182 MET B CA 1
ATOM 2817 C C . MET B 1 182 ? -1.826 -12.703 -16.531 1 81.31 182 MET B C 1
ATOM 2819 O O . MET B 1 182 ? -1.348 -11.992 -17.422 1 81.31 182 MET B O 1
ATOM 2823 N N . GLY B 1 183 ? -2.703 -13.477 -16.859 1 65.56 183 GLY B N 1
ATOM 2824 C CA . GLY B 1 183 ? -3.301 -13.672 -18.172 1 65.56 183 GLY B CA 1
ATOM 2825 C C . GLY B 1 183 ? -2.445 -14.508 -19.094 1 65.56 183 GLY B C 1
ATOM 2826 O O . GLY B 1 183 ? -2.889 -14.898 -20.172 1 65.56 183 GLY B O 1
ATOM 2827 N N . ALA B 1 184 ? -1.033 -14.5 -19.125 1 56.31 184 ALA B N 1
ATOM 2828 C CA . ALA B 1 184 ? -0.247 -15.352 -20.016 1 56.31 184 ALA B CA 1
ATOM 2829 C C . ALA B 1 184 ? -0.663 -16.812 -19.875 1 56.31 184 ALA B C 1
ATOM 2831 O O . ALA B 1 184 ? -0.617 -17.391 -18.781 1 56.31 184 ALA B O 1
ATOM 2832 N N . THR B 1 185 ? -1.739 -17.062 -20.422 1 42.91 185 THR B N 1
ATOM 2833 C CA . THR B 1 185 ? -2.121 -18.453 -20.625 1 42.91 185 THR B CA 1
ATOM 2834 C C . THR B 1 185 ? -0.901 -19.297 -20.984 1 42.91 185 THR B C 1
ATOM 2836 O O . THR B 1 185 ? -0.185 -19.016 -21.938 1 42.91 185 THR B O 1
ATOM 2839 N N . THR B 1 186 ? -0.264 -19.875 -20.094 1 38.19 186 THR B N 1
ATOM 2840 C CA . THR B 1 186 ? 0.66 -20.938 -20.469 1 38.19 186 THR B CA 1
ATOM 2841 C C . THR B 1 186 ? 0.12 -21.734 -21.656 1 38.19 186 THR B C 1
ATOM 2843 O O . THR B 1 186 ? -0.901 -22.422 -21.547 1 38.19 186 THR B O 1
ATOM 2846 N N . MET B 1 187 ? 0.161 -21.266 -22.812 1 32.69 187 MET B N 1
ATOM 2847 C CA . MET B 1 187 ? 0.033 -22.188 -23.938 1 32.69 187 MET B CA 1
ATOM 2848 C C . MET B 1 187 ? 0.948 -23.391 -23.766 1 32.69 187 MET B C 1
ATOM 2850 O O . MET B 1 187 ? 2.16 -23.297 -23.969 1 32.69 187 MET B O 1
ATOM 2854 N N . GLU B 1 188 ? 0.858 -24.188 -22.766 1 33.12 188 GLU B N 1
ATOM 2855 C CA . GLU B 1 188 ? 1.357 -25.531 -23 1 33.12 188 GLU B CA 1
ATOM 2856 C C . GLU B 1 188 ? 0.94 -26.031 -24.391 1 33.12 188 GLU B C 1
ATOM 2858 O O . GLU B 1 188 ? -0.25 -26.062 -24.703 1 33.12 188 GLU B O 1
ATOM 2863 N N . SER B 1 189 ? 1.686 -25.766 -25.391 1 29.2 189 SER B N 1
ATOM 2864 C CA . SER B 1 189 ? 1.646 -26.484 -26.672 1 29.2 189 SER B CA 1
ATOM 2865 C C . SER B 1 189 ? 1.44 -27.984 -26.438 1 29.2 189 SER B C 1
ATOM 2867 O O . SER B 1 189 ? 2.25 -28.641 -25.781 1 29.2 189 SER B O 1
ATOM 2869 N N . ASP B 1 190 ? 0.248 -28.406 -26.469 1 28.38 190 ASP B N 1
ATOM 2870 C CA . ASP B 1 190 ? -0.006 -29.781 -26.922 1 28.38 190 ASP B CA 1
ATOM 2871 C C . ASP B 1 190 ? 0.852 -30.125 -28.125 1 28.38 190 ASP B C 1
ATOM 2873 O O . ASP B 1 190 ? 0.454 -29.875 -29.266 1 28.38 190 ASP B O 1
ATOM 2877 N N . ASN B 1 191 ? 2.055 -29.578 -28.266 1 25.22 191 ASN B N 1
ATOM 2878 C CA . ASN B 1 191 ? 2.703 -30.5 -29.188 1 25.22 191 ASN B CA 1
ATOM 2879 C C . ASN B 1 191 ? 3.137 -31.781 -28.484 1 25.22 191 ASN B C 1
ATOM 2881 O O . ASN B 1 191 ? 3.643 -31.734 -27.359 1 25.22 191 ASN B O 1
#

Radius of gyration: 24.24 Å; Cα contacts (8 Å, |Δi|>4): 825; chains: 2; bounding box: 50×111×58 Å